Protein AF-A0A0M4PYF3-F1 (afdb_monomer)

Mean predicted aligned error: 14.51 Å

Foldseek 3Di:
DDVLVVLLVVVCVVCVVLLCQLLVLLLQLLLLLLLLVLVLLLLLVVLLPAQQLAFPQFFKWFDFPPPWQQPCVVVLLVLLCVFPFFPDKFWWFKDFWFKAQDVLTDTAMEIAAQQDDRRGDFDAFPDFHADPDALEKEWEPLLCVLSVDAAQGWMATPNGIHGHGTYTNHADFPGTYIYDHRPHPSRSNTITDIMTTGGDGDLVSSCPRPRTPDMDTSVVSSVVSSVVSVVVVLVVSLVSLLVSLVSLVLSLLSLLVSLLVVLLVCLLVLLVVVVVPDALVNQLSSQLSSLLVSLLVSLVSSSVVSLVVLVVVQVVCVVVSTDRGDRDNPVVVSVVSSVSSSVSSSVSNNVSSSVSSPDHSVCSVPCPPPPPPPDDPPVVLVVQLVVLQVQLVVLQVVLVVDPDVVSSSVSNSSSSSSNVVSCLSCQLVVLLVVLVVCCVVQVVDPVSVVVSVCCNVVSNVCSSVVVSVVVVVD

Structure (mmCIF, N/CA/C/O backbone):
data_AF-A0A0M4PYF3-F1
#
_entry.id   AF-A0A0M4PYF3-F1
#
loop_
_atom_site.group_PDB
_atom_site.id
_atom_site.type_symbol
_atom_site.label_atom_id
_atom_site.label_alt_id
_atom_site.label_comp_id
_atom_site.label_asym_id
_atom_site.label_entity_id
_atom_site.label_seq_id
_atom_site.pdbx_PDB_ins_code
_atom_site.Cartn_x
_atom_site.Cartn_y
_atom_site.Cartn_z
_atom_site.occupancy
_atom_site.B_iso_or_equiv
_atom_site.auth_seq_id
_atom_site.auth_comp_id
_atom_site.auth_asym_id
_atom_site.auth_atom_id
_atom_site.pdbx_PDB_model_num
ATOM 1 N N . MET A 1 1 ? -33.107 -18.160 12.594 1.00 52.53 1 MET A N 1
ATOM 2 C CA . MET A 1 1 ? -32.641 -16.901 13.236 1.00 52.53 1 MET A CA 1
ATOM 3 C C . MET A 1 1 ? -32.571 -17.070 14.760 1.00 52.53 1 MET A C 1
ATOM 5 O O . MET A 1 1 ? -33.609 -17.227 15.402 1.00 52.53 1 MET A O 1
ATOM 9 N N . ASN A 1 2 ? -31.357 -17.096 15.323 1.00 69.56 2 ASN A N 1
ATOM 10 C CA . ASN A 1 2 ? -31.040 -17.398 16.735 1.00 69.56 2 ASN A CA 1
ATOM 11 C C . ASN A 1 2 ? -31.627 -16.314 17.689 1.00 69.56 2 ASN A C 1
ATOM 13 O O . ASN A 1 2 ? -31.585 -15.136 17.313 1.00 69.56 2 ASN A O 1
ATOM 17 N N . PRO A 1 3 ? -32.153 -16.608 18.900 1.00 60.50 3 PRO A N 1
ATOM 18 C CA . PRO A 1 3 ? -32.771 -15.594 19.773 1.00 60.50 3 PRO A CA 1
ATOM 19 C C . PRO A 1 3 ? -31.844 -14.413 20.100 1.00 60.50 3 PRO A C 1
ATOM 21 O O . PRO A 1 3 ? -32.306 -13.279 20.210 1.00 60.50 3 PRO A O 1
ATOM 24 N N . ALA A 1 4 ? -30.529 -14.656 20.150 1.00 53.06 4 ALA A N 1
ATOM 25 C CA . ALA A 1 4 ? -29.508 -13.623 20.322 1.00 53.06 4 ALA A CA 1
ATOM 26 C C . ALA A 1 4 ? -29.493 -12.591 19.176 1.00 53.06 4 ALA A C 1
ATOM 28 O O . ALA A 1 4 ? -29.437 -11.391 19.430 1.00 53.06 4 ALA A O 1
ATOM 29 N N . THR A 1 5 ? -29.621 -13.038 17.920 1.00 59.75 5 THR A N 1
ATOM 30 C CA . THR A 1 5 ? -29.676 -12.143 16.744 1.00 59.75 5 THR A CA 1
ATOM 31 C C . THR A 1 5 ? -30.954 -11.303 16.716 1.00 59.75 5 THR A C 1
ATOM 33 O O . THR A 1 5 ? -30.917 -10.118 16.393 1.00 59.75 5 THR A O 1
ATOM 36 N N . ARG A 1 6 ? -32.084 -11.880 17.146 1.00 69.25 6 ARG A N 1
ATOM 37 C CA . ARG A 1 6 ? -33.375 -11.181 17.235 1.00 69.25 6 ARG A CA 1
ATOM 38 C C . ARG A 1 6 ? -33.359 -10.107 18.329 1.00 69.25 6 ARG A C 1
ATOM 40 O O . ARG A 1 6 ? -33.830 -8.996 18.105 1.00 69.25 6 ARG A O 1
ATOM 47 N N . ALA A 1 7 ? -32.760 -10.419 19.479 1.00 59.66 7 ALA A N 1
ATOM 48 C CA . ALA A 1 7 ? -32.573 -9.472 20.575 1.00 59.66 7 ALA A CA 1
ATOM 49 C C . ALA A 1 7 ? -31.616 -8.324 20.202 1.00 59.66 7 ALA A C 1
ATOM 51 O O . ALA A 1 7 ? -31.896 -7.174 20.536 1.00 59.66 7 ALA A O 1
ATOM 52 N N . ALA A 1 8 ? -30.539 -8.608 19.460 1.00 58.03 8 ALA A N 1
ATOM 53 C CA . ALA A 1 8 ? -29.605 -7.589 18.974 1.00 58.03 8 ALA A CA 1
ATOM 54 C C . ALA A 1 8 ? -30.274 -6.612 17.987 1.00 58.03 8 ALA A C 1
ATOM 56 O O . ALA A 1 8 ? -30.183 -5.397 18.163 1.00 58.03 8 ALA A O 1
ATOM 57 N N . LEU A 1 9 ? -31.031 -7.125 17.009 1.00 63.91 9 LEU A N 1
ATOM 58 C CA . LEU A 1 9 ? -31.776 -6.304 16.043 1.00 63.91 9 LEU A CA 1
ATOM 59 C C . LEU A 1 9 ? -32.883 -5.467 16.707 1.00 63.91 9 LEU A C 1
ATOM 61 O O . LEU A 1 9 ? -33.069 -4.294 16.374 1.00 63.91 9 LEU A O 1
ATOM 65 N N . ALA A 1 10 ? -33.596 -6.035 17.683 1.00 60.78 10 ALA A N 1
ATOM 66 C CA . ALA A 1 10 ? -34.610 -5.307 18.446 1.00 60.78 10 ALA A CA 1
ATOM 67 C C . ALA A 1 10 ? -33.995 -4.214 19.343 1.00 60.78 10 ALA A C 1
ATOM 69 O O . ALA A 1 10 ? -34.554 -3.123 19.469 1.00 60.78 10 ALA A O 1
ATOM 70 N N . GLY A 1 11 ? -32.824 -4.476 19.934 1.00 56.41 11 GLY A N 1
ATOM 71 C CA . GLY A 1 11 ? -32.060 -3.496 20.711 1.00 56.41 11 GLY A CA 1
ATOM 72 C C . GLY A 1 11 ? -31.518 -2.345 19.859 1.00 56.41 11 GLY A C 1
ATOM 73 O O . GLY A 1 11 ? -31.525 -1.194 20.310 1.00 56.41 11 GLY A O 1
ATOM 74 N N . ALA A 1 12 ? -31.131 -2.641 18.614 1.00 58.78 12 ALA A N 1
ATOM 75 C CA . ALA A 1 12 ? -30.638 -1.653 17.666 1.00 58.78 12 ALA A CA 1
ATOM 76 C C . ALA A 1 12 ? -31.704 -0.619 17.284 1.00 58.78 12 ALA A C 1
ATOM 78 O O . ALA A 1 12 ? -31.463 0.586 17.359 1.00 58.78 12 ALA A O 1
ATOM 79 N N . ARG A 1 13 ? -32.923 -1.083 16.986 1.00 66.31 13 ARG A N 1
ATOM 80 C CA . ARG A 1 13 ? -34.056 -0.213 16.629 1.00 66.31 13 ARG A CA 1
ATOM 81 C C . ARG A 1 13 ? -34.508 0.705 17.768 1.00 66.31 13 ARG A C 1
ATOM 83 O O . ARG A 1 13 ? -35.009 1.791 17.512 1.00 66.31 13 ARG A O 1
ATOM 90 N N . ARG A 1 14 ? -34.314 0.302 19.029 1.00 58.59 14 ARG A N 1
ATOM 91 C CA . ARG A 1 14 ? -34.760 1.074 20.204 1.00 58.59 14 ARG A CA 1
ATOM 92 C C . ARG A 1 14 ? -33.803 2.195 20.631 1.00 58.59 14 ARG A C 1
ATOM 94 O O . ARG A 1 14 ? -34.179 3.004 21.471 1.00 58.59 14 ARG A O 1
ATOM 101 N N . SER A 1 15 ? -32.567 2.256 20.118 1.00 56.91 15 SER A N 1
ATOM 102 C CA . SER A 1 15 ? -31.591 3.283 20.544 1.00 56.91 15 SER A CA 1
ATOM 103 C C . SER A 1 15 ? -30.574 3.685 19.453 1.00 56.91 15 SER A C 1
ATOM 105 O O . SER A 1 15 ? -29.375 3.447 19.614 1.00 56.91 15 SER A O 1
ATOM 107 N N . PRO A 1 16 ? -31.010 4.350 18.364 1.00 62.03 16 PRO A N 1
ATOM 108 C CA . PRO A 1 16 ? -30.164 4.651 17.202 1.00 62.03 16 PRO A CA 1
ATOM 109 C C . PRO A 1 16 ? -28.994 5.593 17.526 1.00 62.03 16 PRO A C 1
ATOM 111 O O . PRO A 1 16 ? -27.859 5.312 17.156 1.00 62.03 16 PRO A O 1
ATOM 114 N N . ARG A 1 17 ? -29.219 6.653 18.321 1.00 65.19 17 ARG A N 1
ATOM 115 C CA . ARG A 1 17 ? -28.168 7.614 18.737 1.00 65.19 17 ARG A CA 1
ATOM 116 C C . ARG A 1 17 ? -26.984 6.961 19.459 1.00 65.19 17 ARG A C 1
ATOM 118 O O . ARG A 1 17 ? -25.864 7.455 19.407 1.00 65.19 17 ARG A O 1
ATOM 125 N N . ARG A 1 18 ? -27.232 5.847 20.145 1.00 65.06 18 ARG A N 1
ATOM 126 C CA . ARG A 1 18 ? -26.222 5.111 20.908 1.00 65.06 18 ARG A CA 1
ATOM 127 C C . ARG A 1 18 ? -25.362 4.246 19.994 1.00 65.06 18 ARG A C 1
ATOM 129 O O . ARG A 1 18 ? -24.140 4.294 20.099 1.00 65.06 18 ARG A O 1
ATOM 136 N N . LEU A 1 19 ? -25.988 3.477 19.105 1.00 64.88 19 LEU A N 1
ATOM 137 C CA . LEU A 1 19 ? -25.252 2.716 18.096 1.00 64.88 19 LEU A CA 1
ATOM 138 C C . LEU A 1 19 ? -24.443 3.640 17.190 1.00 64.88 19 LEU A C 1
ATOM 140 O O . LEU A 1 19 ? -23.311 3.308 16.873 1.00 64.88 19 LEU A O 1
ATOM 144 N N . LEU A 1 20 ? -24.971 4.829 16.890 1.00 69.94 20 LEU A N 1
ATOM 145 C CA . LEU A 1 20 ? -24.248 5.867 16.161 1.00 69.94 20 LEU A CA 1
ATOM 146 C C . LEU A 1 20 ? -22.976 6.309 16.896 1.00 69.94 20 LEU A C 1
ATOM 148 O O . LEU A 1 20 ? -21.910 6.248 16.308 1.00 69.94 20 LEU A O 1
ATOM 152 N N . LEU A 1 21 ? -23.035 6.673 18.183 1.00 69.88 21 LEU A N 1
ATOM 153 C CA . LEU A 1 21 ? -21.847 7.140 18.922 1.00 69.88 21 LEU A CA 1
ATOM 154 C C . LEU A 1 21 ? -20.779 6.051 19.129 1.00 69.88 21 LEU A C 1
ATOM 156 O O . LEU A 1 21 ? -19.589 6.317 18.986 1.00 69.88 21 LEU A O 1
ATOM 160 N N . THR A 1 22 ? -21.193 4.826 19.470 1.00 73.00 22 THR A N 1
ATOM 161 C CA . THR A 1 22 ? -20.250 3.705 19.666 1.00 73.00 22 THR A CA 1
ATOM 162 C C . THR A 1 22 ? -19.695 3.192 18.343 1.00 73.00 22 THR A C 1
ATOM 164 O O . THR A 1 22 ? -18.510 2.881 18.250 1.00 73.00 22 THR A O 1
ATOM 167 N N . GLY A 1 23 ? -20.554 3.123 17.327 1.00 80.75 23 GLY A N 1
ATOM 168 C CA . GLY A 1 23 ? -20.186 2.742 15.974 1.00 80.75 23 GLY A CA 1
ATOM 169 C C . GLY A 1 23 ? -19.276 3.772 15.321 1.00 80.75 23 GLY A C 1
ATOM 170 O O . GLY A 1 23 ? -18.361 3.365 14.631 1.00 80.75 23 GLY A O 1
ATOM 171 N N . LEU A 1 24 ? -19.444 5.072 15.594 1.00 85.38 24 LEU A N 1
ATOM 172 C CA . LEU A 1 24 ? -18.624 6.134 15.004 1.00 85.38 24 LEU A CA 1
ATOM 173 C C . LEU A 1 24 ? -17.142 5.992 15.364 1.00 85.38 24 LEU A C 1
ATOM 175 O O . LEU A 1 24 ? -16.299 6.090 14.484 1.00 85.38 24 LEU A O 1
ATOM 179 N N . ALA A 1 25 ? -16.813 5.717 16.629 1.00 84.88 25 ALA A N 1
ATOM 180 C CA . ALA A 1 25 ? -15.417 5.547 17.039 1.00 84.88 25 ALA A CA 1
ATOM 181 C C . ALA A 1 25 ? -14.757 4.339 16.352 1.00 84.88 25 ALA A C 1
ATOM 183 O O . ALA A 1 25 ? -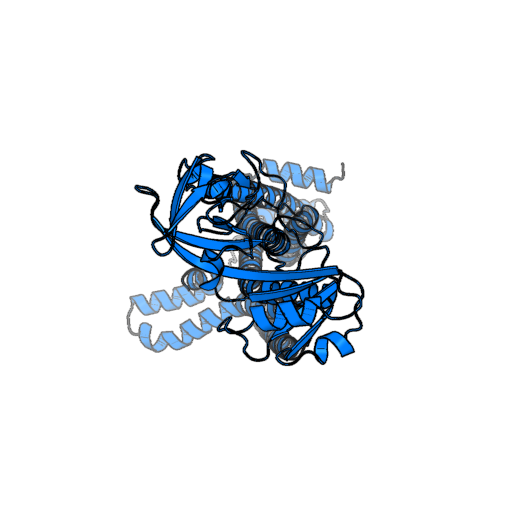13.632 4.435 15.867 1.00 84.88 25 ALA A O 1
ATOM 184 N N . VAL A 1 26 ? -15.475 3.212 16.278 1.00 89.25 26 VAL A N 1
ATOM 185 C CA . VAL A 1 26 ? -15.005 2.001 15.585 1.00 89.25 26 VAL A CA 1
ATOM 186 C C . VAL A 1 26 ? -14.925 2.230 14.077 1.00 89.25 26 VAL A C 1
ATOM 188 O O . VAL A 1 26 ? -13.975 1.785 13.441 1.00 89.25 26 VAL A O 1
ATOM 191 N N . LEU A 1 27 ? -15.890 2.952 13.512 1.00 92.50 27 LEU A N 1
ATOM 192 C CA . LEU A 1 27 ? -15.943 3.309 12.101 1.00 92.50 27 LEU A CA 1
ATOM 193 C C . LEU A 1 27 ? -14.733 4.157 11.737 1.00 92.50 27 LEU A C 1
ATOM 195 O O . LEU A 1 27 ? -14.017 3.773 10.828 1.00 92.50 27 LEU A O 1
ATOM 199 N N . VAL A 1 28 ? -14.444 5.233 12.475 1.00 89.94 28 VAL A N 1
ATOM 200 C CA . VAL A 1 28 ? -13.279 6.100 12.221 1.00 89.94 28 VAL A CA 1
ATOM 201 C C . VAL A 1 28 ? -11.972 5.313 12.316 1.00 89.94 28 VAL A C 1
ATOM 203 O O . VAL A 1 28 ? -11.139 5.408 11.419 1.00 89.94 28 VAL A O 1
ATOM 206 N N . ALA A 1 29 ? -11.807 4.479 13.348 1.00 87.31 29 ALA A N 1
ATOM 207 C CA . ALA A 1 29 ? -10.622 3.630 13.460 1.00 87.31 29 ALA A CA 1
ATOM 208 C C . ALA A 1 29 ? -10.502 2.637 12.291 1.00 87.31 29 ALA A C 1
ATOM 210 O O . ALA A 1 29 ? -9.402 2.393 11.801 1.00 87.31 29 ALA A O 1
ATOM 211 N N . THR A 1 30 ? -11.627 2.099 11.807 1.00 90.50 30 THR A N 1
ATOM 212 C CA . THR A 1 30 ? -11.629 1.185 10.658 1.00 90.50 30 THR A CA 1
ATOM 213 C C . THR A 1 30 ? -11.378 1.914 9.342 1.00 90.50 30 THR A C 1
ATOM 215 O O . THR A 1 30 ? -10.655 1.376 8.514 1.00 90.50 30 THR A O 1
ATOM 218 N N . VAL A 1 31 ? -11.911 3.130 9.153 1.00 93.19 31 VAL A N 1
ATOM 219 C CA . VAL A 1 31 ? -11.597 3.988 7.996 1.00 93.19 31 VAL A CA 1
ATOM 220 C C . VAL A 1 31 ? -10.095 4.192 7.922 1.00 93.19 31 VAL A C 1
ATOM 222 O O . VAL A 1 31 ? -9.503 3.954 6.880 1.00 93.19 31 VAL A O 1
ATOM 225 N N . PHE A 1 32 ? -9.472 4.567 9.039 1.00 89.94 32 PHE A N 1
ATOM 226 C CA . PHE A 1 32 ? -8.038 4.820 9.083 1.00 89.94 32 PHE A CA 1
ATOM 227 C C . PHE A 1 32 ? -7.215 3.551 8.800 1.00 89.94 32 PHE A C 1
ATOM 229 O O . PHE A 1 32 ? -6.312 3.574 7.970 1.00 89.94 32 PHE A O 1
ATOM 236 N N . ALA A 1 33 ? -7.573 2.417 9.417 1.00 86.38 33 ALA A N 1
ATOM 237 C CA . ALA A 1 33 ? -6.922 1.129 9.163 1.00 86.38 33 ALA A CA 1
ATOM 238 C C . ALA A 1 33 ? -7.061 0.667 7.701 1.00 86.38 33 ALA A C 1
ATOM 240 O O . ALA A 1 33 ? -6.091 0.223 7.091 1.00 86.38 33 ALA A O 1
ATOM 241 N N . ALA A 1 34 ? -8.263 0.777 7.132 1.00 90.38 34 ALA A N 1
ATOM 242 C CA . ALA A 1 34 ? -8.541 0.394 5.753 1.00 90.38 34 ALA A CA 1
ATOM 243 C C . ALA A 1 34 ? -7.860 1.338 4.753 1.00 90.38 34 ALA A C 1
ATOM 245 O O . ALA A 1 34 ? -7.291 0.863 3.775 1.00 90.38 34 ALA A O 1
ATOM 246 N N . ALA A 1 35 ? -7.859 2.647 5.017 1.00 89.50 35 ALA A N 1
ATOM 247 C CA . ALA A 1 35 ? -7.166 3.638 4.199 1.00 89.50 35 ALA A CA 1
ATOM 248 C C . ALA A 1 35 ? -5.656 3.382 4.182 1.00 89.50 35 ALA A C 1
ATOM 250 O O . ALA A 1 35 ? -5.062 3.383 3.111 1.00 89.50 35 ALA A O 1
ATOM 251 N N . ALA A 1 36 ? -5.056 3.069 5.335 1.00 85.12 36 ALA A N 1
ATOM 252 C CA . ALA A 1 36 ? -3.650 2.685 5.415 1.00 85.12 36 ALA A CA 1
ATOM 253 C C . ALA A 1 36 ? -3.341 1.453 4.555 1.00 85.12 36 ALA A C 1
ATOM 255 O O . ALA A 1 36 ? -2.399 1.470 3.773 1.00 85.12 36 ALA A O 1
ATOM 256 N N . VAL A 1 37 ? -4.172 0.411 4.641 1.00 85.50 37 VAL A N 1
ATOM 257 C CA . VAL A 1 37 ? -4.021 -0.816 3.844 1.00 85.50 37 VAL A CA 1
ATOM 258 C C . VAL A 1 37 ? -4.168 -0.561 2.340 1.00 85.50 37 VAL A C 1
ATOM 260 O O . VAL A 1 37 ? -3.414 -1.139 1.556 1.00 85.50 37 VAL A O 1
ATOM 263 N N . ILE A 1 38 ? -5.133 0.269 1.936 1.00 87.94 38 ILE A N 1
ATOM 264 C CA . ILE A 1 38 ? -5.345 0.655 0.534 1.00 87.94 38 ILE A CA 1
ATOM 265 C C . ILE A 1 38 ? -4.151 1.465 0.033 1.00 87.94 38 ILE A C 1
ATOM 267 O O . ILE A 1 38 ? -3.626 1.162 -1.033 1.00 87.94 38 ILE A O 1
ATOM 271 N N . LEU A 1 39 ? -3.680 2.434 0.820 1.00 84.44 39 LEU A N 1
ATOM 272 C CA . LEU A 1 39 ? -2.505 3.236 0.498 1.00 84.44 39 LEU A CA 1
ATOM 273 C C . LEU A 1 39 ? -1.269 2.346 0.331 1.00 84.44 39 LEU A C 1
ATOM 275 O O . LEU A 1 39 ? -0.601 2.433 -0.688 1.00 84.44 39 LEU A O 1
ATOM 279 N N . THR A 1 40 ? -1.016 1.417 1.260 1.00 78.44 40 THR A N 1
ATOM 280 C CA . THR A 1 40 ? 0.063 0.424 1.133 1.00 78.44 40 THR A CA 1
ATOM 281 C C . THR A 1 40 ? -0.042 -0.391 -0.149 1.00 78.44 40 THR A C 1
ATOM 283 O O . THR A 1 40 ? 0.961 -0.620 -0.817 1.00 78.44 40 THR A O 1
ATOM 286 N N . ALA A 1 41 ? -1.236 -0.899 -0.458 1.00 79.81 41 ALA A N 1
ATOM 287 C CA . ALA A 1 41 ? -1.437 -1.749 -1.623 1.00 79.81 41 ALA A CA 1
ATOM 288 C C . ALA A 1 41 ? -1.285 -0.966 -2.930 1.00 79.81 41 ALA A C 1
ATOM 290 O O . ALA A 1 41 ? -0.742 -1.505 -3.886 1.00 79.81 41 ALA A O 1
ATOM 291 N N . THR A 1 42 ? -1.726 0.291 -2.938 1.00 78.88 42 THR A N 1
ATOM 292 C CA . THR A 1 42 ? -1.605 1.197 -4.083 1.00 78.88 42 THR A CA 1
ATOM 293 C C . THR A 1 42 ? -0.142 1.573 -4.298 1.00 78.88 42 THR A C 1
ATOM 295 O O . THR A 1 42 ? 0.378 1.310 -5.371 1.00 78.88 42 THR A O 1
ATOM 298 N N . LEU A 1 43 ? 0.561 2.034 -3.254 1.00 75.12 43 LEU A N 1
ATOM 299 C CA . LEU A 1 43 ? 1.989 2.370 -3.323 1.00 75.12 43 LEU A CA 1
ATOM 300 C C . LEU A 1 43 ? 2.840 1.176 -3.771 1.00 75.12 43 LEU A C 1
ATOM 302 O O . LEU A 1 43 ? 3.681 1.314 -4.643 1.00 75.12 43 LEU A O 1
ATOM 306 N N . ARG A 1 44 ? 2.618 -0.025 -3.221 1.00 69.38 44 ARG A N 1
ATOM 307 C CA . ARG A 1 44 ? 3.382 -1.214 -3.644 1.00 69.38 44 ARG A CA 1
ATOM 308 C C . ARG A 1 44 ? 3.052 -1.666 -5.067 1.00 69.38 44 ARG A C 1
ATOM 310 O O . ARG A 1 44 ? 3.940 -2.168 -5.747 1.00 69.38 44 ARG A O 1
ATOM 317 N N . GLY A 1 45 ? 1.795 -1.534 -5.491 1.00 62.19 45 GLY A N 1
ATOM 318 C CA . GLY A 1 45 ? 1.391 -1.833 -6.866 1.00 62.19 45 GLY A CA 1
ATOM 319 C C . GLY A 1 45 ? 2.067 -0.904 -7.870 1.00 62.19 45 GLY A C 1
ATOM 320 O O . GLY A 1 45 ? 2.505 -1.363 -8.915 1.00 62.19 45 GLY A O 1
ATOM 321 N N . ASP A 1 46 ? 2.225 0.366 -7.505 1.00 62.88 46 ASP A N 1
ATOM 322 C CA . ASP A 1 46 ? 2.898 1.366 -8.334 1.00 62.88 46 ASP A CA 1
ATOM 323 C C . ASP A 1 46 ? 4.418 1.139 -8.384 1.00 62.88 46 ASP A C 1
ATOM 325 O O . ASP A 1 46 ? 5.008 1.035 -9.455 1.00 62.88 46 ASP A O 1
ATOM 329 N N . LEU A 1 47 ? 5.047 0.900 -7.225 1.00 59.31 47 LEU A N 1
ATOM 330 C CA . LEU A 1 47 ? 6.490 0.634 -7.131 1.00 59.31 47 LEU A CA 1
ATOM 331 C C . LEU A 1 47 ? 6.941 -0.624 -7.895 1.00 59.31 47 LEU A C 1
ATOM 333 O O . LEU A 1 47 ? 8.110 -0.742 -8.243 1.00 59.31 47 LEU A O 1
ATOM 337 N N . THR A 1 48 ? 6.041 -1.584 -8.118 1.00 54.56 48 THR A N 1
ATOM 338 C CA . THR A 1 48 ? 6.346 -2.834 -8.838 1.00 54.56 48 THR A CA 1
ATOM 339 C C . THR A 1 48 ? 6.069 -2.749 -10.340 1.00 54.56 48 THR A C 1
ATOM 341 O O . THR A 1 48 ? 6.596 -3.576 -11.079 1.00 54.56 48 THR A O 1
ATOM 344 N N . GLY A 1 49 ? 5.261 -1.780 -10.788 1.00 48.41 49 GLY A N 1
ATOM 345 C CA . GLY A 1 49 ? 4.826 -1.650 -12.181 1.00 48.41 49 GLY A CA 1
ATOM 346 C C . GLY A 1 49 ? 5.806 -0.904 -13.088 1.00 48.41 49 GLY A C 1
ATOM 347 O O . GLY A 1 49 ? 5.944 -1.293 -14.240 1.00 48.41 49 GLY A O 1
ATOM 348 N N . ASP A 1 50 ? 6.512 0.106 -12.564 1.00 50.22 50 ASP A N 1
ATOM 349 C CA . ASP A 1 50 ? 7.271 1.067 -13.393 1.00 50.22 50 ASP A CA 1
ATOM 350 C C . ASP A 1 50 ? 8.763 1.215 -13.029 1.00 50.22 50 ASP A C 1
ATOM 352 O O . ASP A 1 50 ? 9.497 1.949 -13.687 1.00 50.22 50 ASP A O 1
ATOM 356 N N . LEU A 1 51 ? 9.251 0.530 -11.987 1.00 48.16 51 LEU A N 1
ATOM 357 C CA . LEU A 1 51 ? 10.578 0.796 -11.404 1.00 48.16 51 LEU A CA 1
ATOM 358 C C . LEU A 1 51 ? 11.573 -0.366 -11.490 1.00 48.16 51 LEU A C 1
ATOM 360 O O . LEU A 1 51 ? 12.487 -0.425 -10.673 1.00 48.16 51 LEU A O 1
ATOM 364 N N . SER A 1 52 ? 11.446 -1.291 -12.444 1.00 54.78 52 SER A N 1
ATOM 365 C CA . SER A 1 52 ? 12.582 -2.166 -12.776 1.00 54.78 52 SER A CA 1
ATOM 366 C C . SER A 1 52 ? 13.322 -1.590 -13.981 1.00 54.78 52 SER A C 1
ATOM 368 O O . SER A 1 52 ? 12.875 -1.789 -15.106 1.00 54.78 52 SER A O 1
ATOM 370 N N . PRO A 1 53 ? 14.487 -0.935 -13.795 1.00 60.50 53 PRO A N 1
ATOM 371 C CA . PRO A 1 53 ? 15.333 -0.488 -14.904 1.00 60.50 53 PRO A CA 1
ATOM 372 C C . PRO A 1 53 ? 15.941 -1.658 -15.685 1.00 60.50 53 PRO A C 1
ATOM 374 O O . PRO A 1 53 ? 16.693 -1.436 -16.629 1.00 60.50 53 PRO A O 1
ATOM 377 N N . VAL A 1 54 ? 15.709 -2.897 -15.238 1.00 74.31 54 VAL A N 1
ATOM 378 C CA . VAL A 1 54 ? 16.205 -4.120 -15.860 1.00 74.31 54 VAL A CA 1
ATOM 379 C C . VAL A 1 54 ? 15.145 -4.631 -16.841 1.00 74.31 54 VAL A C 1
ATOM 381 O O . VAL A 1 54 ? 14.096 -5.103 -16.393 1.00 74.31 54 VAL A O 1
ATOM 384 N N . PRO A 1 55 ? 15.404 -4.580 -18.161 1.00 79.06 55 PRO A N 1
ATOM 385 C CA . PRO A 1 55 ? 14.478 -5.088 -19.166 1.00 79.06 55 PRO A CA 1
ATOM 386 C C . PRO A 1 55 ? 14.143 -6.566 -18.947 1.00 79.06 55 PRO A C 1
ATOM 388 O O . PRO A 1 55 ? 14.983 -7.344 -18.489 1.00 79.06 55 PRO A O 1
ATOM 391 N N . ALA A 1 56 ? 12.932 -6.983 -19.323 1.00 80.44 56 ALA A N 1
ATOM 392 C CA . ALA A 1 56 ? 12.494 -8.373 -19.165 1.00 80.44 56 ALA A CA 1
ATOM 393 C C . ALA A 1 56 ? 13.385 -9.372 -19.927 1.00 80.44 56 ALA A C 1
ATOM 395 O O . ALA A 1 56 ? 13.593 -10.484 -19.452 1.00 80.44 56 ALA A O 1
ATOM 396 N N . GLY A 1 57 ? 13.938 -8.972 -21.078 1.00 81.94 57 GLY A N 1
ATOM 397 C CA . GLY A 1 57 ? 14.875 -9.789 -21.853 1.00 81.94 57 GLY A CA 1
ATOM 398 C C . GLY A 1 57 ? 16.343 -9.665 -21.434 1.00 81.94 57 GLY A C 1
ATOM 399 O O . GLY A 1 57 ? 17.201 -10.216 -22.120 1.00 81.94 57 GLY A O 1
ATOM 400 N N . ALA A 1 58 ? 16.659 -8.947 -20.351 1.00 87.00 58 ALA A N 1
ATOM 401 C CA . ALA A 1 58 ? 18.010 -8.926 -19.800 1.00 87.00 58 ALA A CA 1
ATOM 402 C C . ALA A 1 58 ? 18.265 -10.187 -18.964 1.00 87.00 58 ALA A C 1
ATOM 404 O O . ALA A 1 58 ? 17.449 -10.550 -18.116 1.00 87.00 58 ALA A O 1
ATOM 405 N N . SER A 1 59 ? 19.430 -10.798 -19.166 1.00 89.94 59 SER A N 1
ATOM 406 C CA . SER A 1 59 ? 19.930 -11.929 -18.375 1.00 89.94 59 SER A CA 1
ATOM 407 C C . SER A 1 59 ? 20.877 -11.457 -17.271 1.00 89.94 59 SER A C 1
ATOM 409 O O . SER A 1 59 ? 20.894 -12.017 -16.174 1.00 89.94 59 SER A O 1
ATOM 411 N N . PHE A 1 60 ? 21.633 -10.386 -17.537 1.00 90.06 60 PHE A N 1
ATOM 412 C CA . PHE A 1 60 ? 22.597 -9.809 -16.603 1.00 90.06 60 PHE A CA 1
ATOM 413 C C . PHE A 1 60 ? 22.476 -8.286 -16.523 1.00 90.06 60 PHE A C 1
ATOM 415 O O . PHE A 1 60 ? 22.157 -7.604 -17.500 1.00 90.06 60 PHE A O 1
ATOM 422 N N . SER A 1 61 ? 22.783 -7.757 -15.342 1.00 89.06 61 SER A N 1
ATOM 423 C CA . SER A 1 61 ? 22.969 -6.337 -15.067 1.00 89.06 61 SER A CA 1
ATOM 424 C C . SER A 1 61 ? 24.439 -6.086 -14.742 1.00 89.06 61 SER A C 1
ATOM 426 O O . SER A 1 61 ? 25.035 -6.776 -13.914 1.00 89.06 61 SER A O 1
ATOM 428 N N . VAL A 1 62 ? 25.035 -5.091 -15.394 1.00 88.25 62 VAL A N 1
ATOM 429 C CA . VAL A 1 62 ? 26.452 -4.754 -15.253 1.00 88.25 62 VAL A CA 1
ATOM 430 C C . VAL A 1 62 ? 26.593 -3.351 -14.673 1.00 88.25 62 VAL A C 1
ATOM 432 O O . VAL A 1 62 ? 25.970 -2.392 -15.136 1.00 88.25 62 VAL A O 1
ATOM 435 N N . ARG A 1 63 ? 27.440 -3.231 -13.648 1.00 85.31 63 ARG A N 1
ATOM 436 C CA . ARG A 1 63 ? 27.828 -1.964 -13.024 1.00 85.31 63 ARG A CA 1
ATOM 437 C C . ARG A 1 63 ? 29.270 -1.636 -13.391 1.00 85.31 63 ARG A C 1
ATOM 439 O O . ARG A 1 63 ? 30.134 -2.509 -13.337 1.00 85.31 63 ARG A O 1
ATOM 446 N N . THR A 1 64 ? 29.548 -0.378 -13.709 1.00 81.38 64 THR A N 1
ATOM 447 C CA . THR A 1 64 ? 30.903 0.105 -13.999 1.00 81.38 64 THR A CA 1
ATOM 448 C C . THR A 1 64 ? 31.648 0.537 -12.728 1.00 81.38 64 THR A C 1
ATOM 450 O O . THR A 1 64 ? 31.041 0.811 -11.686 1.00 81.38 64 THR A O 1
ATOM 453 N N . ASP A 1 65 ? 32.983 0.558 -12.787 1.00 71.38 65 ASP A N 1
ATOM 454 C CA . ASP A 1 65 ? 33.856 0.956 -11.665 1.00 71.38 65 ASP A CA 1
ATOM 455 C C . ASP A 1 65 ? 33.729 2.449 -11.289 1.00 71.38 65 ASP A C 1
ATOM 457 O O . ASP A 1 65 ? 33.999 2.827 -10.151 1.00 71.38 65 ASP A O 1
ATOM 461 N N . GLY A 1 66 ? 33.272 3.293 -12.223 1.00 61.38 66 GLY A N 1
ATOM 462 C CA . GLY A 1 66 ? 33.076 4.743 -12.071 1.00 61.38 66 GLY A CA 1
ATOM 463 C C . GLY A 1 66 ? 31.624 5.146 -11.803 1.00 61.38 66 GLY A C 1
ATOM 464 O O . GLY A 1 66 ? 31.113 6.073 -12.424 1.00 61.38 66 GLY A O 1
ATOM 465 N N . ALA A 1 67 ? 30.926 4.410 -10.936 1.00 52.81 67 ALA A N 1
ATOM 466 C CA . ALA A 1 67 ? 29.493 4.589 -10.704 1.00 52.81 67 ALA A CA 1
ATOM 467 C C . ALA A 1 67 ? 29.117 6.055 -10.377 1.00 52.81 67 ALA A C 1
ATOM 469 O O . ALA A 1 67 ? 29.460 6.562 -9.309 1.00 52.81 67 ALA A O 1
ATOM 470 N N . GLY A 1 68 ? 28.368 6.704 -11.280 1.00 52.47 68 GLY A N 1
ATOM 471 C CA . GLY A 1 68 ? 27.657 7.963 -11.017 1.00 52.47 68 GLY A CA 1
ATOM 472 C C . GLY A 1 68 ? 27.902 9.121 -11.990 1.00 52.47 68 GLY A C 1
ATOM 473 O O . GLY A 1 68 ? 27.074 10.029 -12.026 1.00 52.47 68 GLY A O 1
ATOM 474 N N . ASP A 1 69 ? 28.970 9.109 -12.795 1.00 51.88 69 ASP A N 1
ATOM 475 C CA . ASP A 1 69 ? 29.260 10.207 -13.741 1.00 51.88 69 ASP A CA 1
ATOM 476 C C . ASP A 1 69 ? 28.937 9.879 -15.216 1.00 51.88 69 ASP A C 1
ATOM 478 O O . ASP A 1 69 ? 28.891 10.783 -16.048 1.00 51.88 69 ASP A O 1
ATOM 482 N N . GLY A 1 70 ? 28.645 8.608 -15.539 1.00 55.94 70 GLY A N 1
ATOM 483 C CA . GLY A 1 70 ? 28.310 8.138 -16.894 1.00 55.94 70 GLY A CA 1
ATOM 484 C C . GLY A 1 70 ? 29.472 8.215 -17.896 1.00 55.94 70 GLY A C 1
ATOM 485 O O . GLY A 1 70 ? 29.306 7.910 -19.083 1.00 55.94 70 GLY A O 1
ATOM 486 N N . THR A 1 71 ? 30.662 8.623 -17.447 1.00 55.06 71 THR A N 1
ATOM 487 C CA . THR A 1 71 ? 31.819 8.875 -18.305 1.00 55.06 71 THR A CA 1
ATOM 488 C C . THR A 1 71 ? 32.526 7.558 -18.609 1.00 55.06 71 THR A C 1
ATOM 490 O O . THR A 1 71 ? 33.194 6.975 -17.762 1.00 55.06 71 THR A O 1
ATOM 493 N N . GLY A 1 72 ? 32.402 7.077 -19.848 1.00 61.91 72 GLY A N 1
ATOM 494 C CA . GLY A 1 72 ? 33.077 5.855 -20.308 1.00 61.91 72 GLY A CA 1
ATOM 495 C C . GLY A 1 72 ? 32.181 4.621 -20.443 1.00 61.91 72 GLY A C 1
ATOM 496 O O . GLY A 1 72 ? 32.650 3.610 -20.970 1.00 61.91 72 GLY A O 1
ATOM 497 N N . ASP A 1 73 ? 30.893 4.717 -20.093 1.00 72.00 73 ASP A N 1
ATOM 498 C CA . ASP A 1 73 ? 29.925 3.624 -20.270 1.00 72.00 73 ASP A CA 1
ATOM 499 C C . ASP A 1 73 ? 29.853 3.162 -21.734 1.00 72.00 73 ASP A C 1
ATOM 501 O O . ASP A 1 73 ? 29.826 1.966 -22.001 1.00 72.00 73 ASP A O 1
ATOM 505 N N . GLY A 1 74 ? 29.935 4.083 -22.704 1.00 75.38 74 GLY A N 1
ATOM 506 C CA . GLY A 1 74 ? 29.940 3.732 -24.131 1.00 75.38 74 GLY A CA 1
ATOM 507 C C . GLY A 1 74 ? 31.109 2.822 -24.537 1.00 75.38 74 GLY A C 1
ATOM 508 O O . GLY A 1 74 ? 30.922 1.864 -25.281 1.00 75.38 74 GLY A O 1
ATOM 509 N N . ALA A 1 75 ? 32.308 3.052 -23.991 1.00 80.25 75 ALA A N 1
ATOM 510 C CA . ALA A 1 75 ? 33.464 2.196 -24.262 1.00 80.25 75 ALA A CA 1
ATOM 511 C C . ALA A 1 75 ? 33.356 0.831 -23.564 1.00 80.25 75 ALA A C 1
ATOM 513 O O . ALA A 1 75 ? 33.925 -0.152 -24.040 1.00 80.25 75 ALA A O 1
ATOM 514 N N . VAL A 1 76 ? 32.672 0.751 -22.418 1.00 85.38 76 VAL A N 1
ATOM 515 C CA . VAL A 1 76 ? 32.370 -0.523 -21.745 1.00 85.38 76 VAL A CA 1
ATOM 516 C C . VAL A 1 76 ? 31.332 -1.313 -22.544 1.00 85.38 76 VAL A C 1
ATOM 518 O O . VAL A 1 76 ? 31.551 -2.492 -22.799 1.00 85.38 76 VAL A O 1
ATOM 521 N N . VAL A 1 77 ? 30.266 -0.665 -23.017 1.00 86.44 77 VAL A N 1
ATOM 522 C CA . VAL A 1 77 ? 29.198 -1.278 -23.829 1.00 86.44 77 VAL A CA 1
ATOM 523 C C . VAL A 1 77 ? 29.743 -1.916 -25.097 1.00 86.44 77 VAL A C 1
ATOM 525 O O . VAL A 1 77 ? 29.444 -3.076 -25.361 1.00 86.44 77 VAL A O 1
ATOM 528 N N . GLU A 1 78 ? 30.587 -1.204 -25.846 1.00 87.00 78 GLU A N 1
ATOM 529 C CA . GLU A 1 78 ? 31.199 -1.751 -27.064 1.00 87.00 78 GLU A CA 1
ATOM 530 C C . GLU A 1 78 ? 32.047 -2.996 -26.784 1.00 87.00 78 GLU A C 1
ATOM 532 O O . GLU A 1 78 ? 32.050 -3.953 -27.557 1.00 87.00 78 GLU A O 1
ATOM 537 N N . ARG A 1 79 ? 32.725 -3.040 -25.634 1.00 89.94 79 ARG A N 1
ATOM 538 C CA . ARG A 1 79 ? 33.498 -4.221 -25.232 1.00 89.94 79 ARG A CA 1
ATOM 539 C C . ARG A 1 79 ? 32.613 -5.362 -24.748 1.00 89.94 79 ARG A C 1
ATOM 541 O O . ARG A 1 79 ? 32.936 -6.509 -25.033 1.00 89.94 79 ARG A O 1
ATOM 548 N N . LEU A 1 80 ? 31.499 -5.067 -24.076 1.00 90.25 80 LEU A N 1
ATOM 549 C CA . LEU A 1 80 ? 30.508 -6.069 -23.678 1.00 90.25 80 LEU A CA 1
ATOM 550 C C . LEU A 1 80 ? 29.832 -6.705 -24.898 1.00 90.25 80 LEU A C 1
ATOM 552 O O . LEU A 1 80 ? 29.675 -7.920 -24.926 1.00 90.25 80 LEU A O 1
ATOM 556 N N . ARG A 1 81 ? 29.513 -5.921 -25.938 1.00 91.25 81 ARG A N 1
ATOM 557 C CA . ARG A 1 81 ? 28.964 -6.429 -27.213 1.00 91.25 81 ARG A CA 1
ATOM 558 C C . ARG A 1 81 ? 29.900 -7.423 -27.911 1.00 91.25 81 ARG A C 1
ATOM 560 O O . ARG A 1 81 ? 29.433 -8.275 -28.656 1.00 91.25 81 ARG A O 1
ATOM 567 N N . ALA A 1 82 ? 31.209 -7.325 -27.675 1.00 92.88 82 ALA A N 1
ATOM 568 C CA . ALA A 1 82 ? 32.205 -8.233 -28.240 1.00 92.88 82 ALA A CA 1
ATOM 569 C C . ALA A 1 82 ? 32.383 -9.544 -27.442 1.00 92.88 82 ALA A C 1
ATOM 571 O O . ALA A 1 82 ? 33.125 -10.425 -27.886 1.00 92.88 82 ALA A O 1
ATOM 572 N N . VAL A 1 83 ? 31.750 -9.687 -26.271 1.00 93.38 83 VAL A N 1
ATOM 573 C CA . VAL A 1 83 ? 31.847 -10.901 -25.447 1.00 93.38 83 VAL A CA 1
ATOM 574 C C . VAL A 1 83 ? 31.017 -12.030 -26.079 1.00 93.38 83 VAL A C 1
ATOM 576 O O . VAL A 1 83 ? 29.849 -11.819 -26.407 1.00 93.38 83 VAL A O 1
ATOM 579 N N . PRO A 1 84 ? 31.569 -13.249 -26.239 1.00 92.88 84 PRO A N 1
ATOM 580 C CA . PRO A 1 84 ? 30.807 -14.387 -26.747 1.00 92.88 84 PRO A CA 1
ATOM 581 C C . PRO A 1 84 ? 29.569 -14.691 -25.890 1.00 92.88 84 PRO A C 1
ATOM 583 O O . PRO A 1 84 ? 29.661 -14.744 -24.665 1.00 92.88 84 PRO A O 1
ATOM 586 N N . GLY A 1 85 ? 28.429 -14.927 -26.542 1.00 88.94 85 GLY A N 1
ATOM 587 C CA . GLY A 1 85 ? 27.150 -15.214 -25.878 1.00 88.94 85 GLY A CA 1
ATOM 588 C C . GLY A 1 85 ? 26.302 -13.978 -25.553 1.00 88.94 85 GLY A C 1
ATOM 589 O O . GLY A 1 85 ? 25.196 -14.135 -25.046 1.00 88.94 85 GLY A O 1
ATOM 590 N N . VAL A 1 86 ? 26.786 -12.767 -25.855 1.00 92.19 86 VAL A N 1
ATOM 591 C CA . VAL A 1 86 ? 26.004 -11.527 -25.748 1.00 92.19 86 VAL A CA 1
ATOM 592 C C . VAL A 1 86 ? 25.205 -11.286 -27.029 1.00 92.19 86 VAL A C 1
ATOM 594 O O . VAL A 1 86 ? 25.784 -11.125 -28.101 1.00 92.19 86 VAL A O 1
ATOM 597 N N . ASP A 1 87 ? 23.881 -11.202 -26.900 1.00 90.81 87 ASP A N 1
ATOM 598 C CA . ASP A 1 87 ? 22.967 -10.933 -28.018 1.00 90.81 87 ASP A CA 1
ATOM 599 C C . ASP A 1 87 ? 22.663 -9.436 -28.165 1.00 90.81 87 ASP A C 1
ATOM 601 O O . ASP A 1 87 ? 22.538 -8.917 -29.275 1.00 90.81 87 ASP A O 1
ATOM 605 N N . ALA A 1 88 ? 22.536 -8.723 -27.042 1.00 89.00 88 ALA A N 1
ATOM 606 C CA . ALA A 1 88 ? 22.298 -7.284 -27.023 1.00 89.00 88 ALA A CA 1
ATOM 607 C C . ALA A 1 88 ? 22.837 -6.645 -25.738 1.00 89.00 88 ALA A C 1
ATOM 609 O O . ALA A 1 88 ? 22.870 -7.273 -24.678 1.00 89.00 88 ALA A O 1
ATOM 610 N N . VAL A 1 89 ? 23.214 -5.368 -25.833 1.00 88.31 89 VAL A N 1
ATOM 611 C CA . VAL A 1 89 ? 23.614 -4.535 -24.692 1.00 88.31 89 VAL A CA 1
ATOM 612 C C . VAL A 1 89 ? 22.949 -3.176 -24.831 1.00 88.31 89 VAL A C 1
ATOM 614 O O . VAL A 1 89 ? 23.096 -2.539 -25.879 1.00 88.31 89 VAL A O 1
ATOM 617 N N . SER A 1 90 ? 22.268 -2.733 -23.777 1.00 87.00 90 SER A N 1
ATOM 618 C CA . SER A 1 90 ? 21.670 -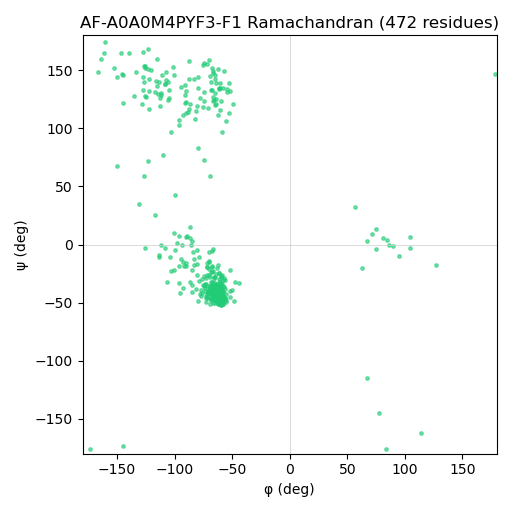1.400 -23.689 1.00 87.00 90 SER A CA 1
ATOM 619 C C . SER A 1 90 ? 22.149 -0.667 -22.440 1.00 87.00 90 SER A C 1
ATOM 621 O O . SER A 1 90 ? 22.495 -1.279 -21.424 1.00 87.00 90 SER A O 1
ATOM 623 N N . VAL A 1 91 ? 22.176 0.663 -22.519 1.00 84.12 91 VAL A N 1
ATOM 624 C CA . VAL A 1 91 ? 22.432 1.527 -21.362 1.00 84.12 91 VAL A CA 1
ATOM 625 C C . VAL A 1 91 ? 21.172 2.301 -21.047 1.00 84.12 91 VAL A C 1
ATOM 627 O O . VAL A 1 91 ? 20.703 3.105 -21.854 1.00 84.12 91 VAL A O 1
ATOM 630 N N . SER A 1 92 ? 20.657 2.098 -19.841 1.00 79.81 92 SER A N 1
ATOM 631 C CA . SER A 1 92 ? 19.599 2.942 -19.308 1.00 79.81 92 SER A CA 1
ATOM 632 C C . SER A 1 92 ? 20.230 4.214 -18.745 1.00 79.81 92 SER A C 1
ATOM 634 O O . SER A 1 92 ? 21.025 4.177 -17.796 1.00 79.81 92 SER A O 1
ATOM 636 N N . ARG A 1 93 ? 19.909 5.349 -19.365 1.00 82.94 93 ARG A N 1
ATOM 637 C CA . ARG A 1 93 ? 20.256 6.690 -18.898 1.00 82.94 93 ARG A CA 1
ATOM 638 C C . ARG A 1 93 ? 18.974 7.436 -18.585 1.00 82.94 93 ARG A C 1
ATOM 640 O O . ARG A 1 93 ? 17.992 7.338 -19.319 1.00 82.94 93 ARG A O 1
ATOM 647 N N . SER A 1 94 ? 18.999 8.209 -17.512 1.00 83.12 94 SER A N 1
ATOM 648 C CA . SER A 1 94 ? 17.864 9.037 -17.118 1.00 83.12 94 SER A CA 1
ATOM 649 C C . SER A 1 94 ? 18.346 10.277 -16.390 1.00 83.12 94 SER A C 1
ATOM 651 O O . SER A 1 94 ? 19.291 10.205 -15.604 1.00 83.12 94 SER A O 1
ATOM 653 N N . GLY A 1 95 ? 17.674 11.401 -16.595 1.00 81.19 95 GLY A N 1
ATOM 654 C CA . GLY A 1 95 ? 17.983 12.628 -15.875 1.00 81.19 95 GLY A CA 1
ATOM 655 C C . GLY A 1 95 ? 16.869 13.656 -15.974 1.00 81.19 95 GLY A C 1
ATOM 656 O O . GLY A 1 95 ? 16.031 13.606 -16.871 1.00 81.19 95 GLY A O 1
ATOM 657 N N . LEU A 1 96 ? 16.877 14.601 -15.036 1.00 84.44 96 LEU A N 1
ATOM 658 C CA . LEU A 1 96 ? 16.040 15.793 -15.115 1.00 84.44 96 LEU A CA 1
ATOM 659 C C . LEU A 1 96 ? 16.678 16.784 -16.088 1.00 84.44 96 LEU A C 1
ATOM 661 O O . LEU A 1 96 ? 17.843 17.152 -15.936 1.00 84.44 96 LEU A O 1
ATOM 665 N N . VAL A 1 97 ? 15.904 17.221 -17.074 1.00 87.00 97 VAL A N 1
ATOM 666 C CA . VAL A 1 97 ? 16.318 18.182 -18.094 1.00 87.00 97 VAL A CA 1
ATOM 667 C C . VAL A 1 97 ? 15.328 19.335 -18.164 1.00 87.00 97 VAL A C 1
ATOM 669 O O . VAL A 1 97 ? 14.119 19.159 -18.019 1.00 87.00 97 VAL A O 1
ATOM 672 N N . SER A 1 98 ? 15.838 20.534 -18.419 1.00 88.25 98 SER A N 1
ATOM 673 C CA . SER A 1 98 ? 14.985 21.672 -18.750 1.00 88.25 98 SER A CA 1
ATOM 674 C C . SER A 1 98 ? 14.477 21.518 -20.180 1.00 88.25 98 SER A C 1
ATOM 676 O O . SER A 1 98 ? 15.282 21.420 -21.113 1.00 88.25 98 SER A O 1
ATOM 678 N N . VAL A 1 99 ? 13.156 21.526 -20.338 1.00 91.00 99 VAL A N 1
ATOM 679 C CA . VAL A 1 99 ? 12.477 21.428 -21.628 1.00 91.00 99 VAL A CA 1
ATOM 680 C C . VAL A 1 99 ? 11.793 22.746 -21.957 1.00 91.00 99 VAL A C 1
ATOM 682 O O . VAL A 1 99 ? 11.035 23.287 -21.152 1.00 91.00 99 VAL A O 1
ATOM 685 N N . ASP A 1 100 ? 12.061 23.252 -23.157 1.00 91.62 100 ASP A N 1
ATOM 686 C CA . ASP A 1 100 ? 11.373 24.385 -23.754 1.00 91.62 100 ASP A CA 1
ATOM 687 C C . ASP A 1 100 ? 10.254 23.900 -24.684 1.00 91.62 100 ASP A C 1
ATOM 689 O O . ASP A 1 100 ? 10.496 23.378 -25.771 1.00 91.62 100 ASP A O 1
ATOM 693 N N . ALA A 1 101 ? 9.016 24.060 -24.238 1.00 89.31 101 ALA A N 1
ATOM 694 C CA . ALA A 1 101 ? 7.801 23.690 -24.950 1.00 89.31 101 ALA A CA 1
ATOM 695 C C . ALA A 1 101 ? 6.786 24.852 -24.946 1.00 89.31 101 ALA A C 1
ATOM 697 O O . ALA A 1 101 ? 5.572 24.657 -24.838 1.00 89.31 101 ALA A O 1
ATOM 698 N N . GLY A 1 102 ? 7.280 26.093 -25.017 1.00 88.31 102 GLY A N 1
ATOM 699 C CA . GLY A 1 102 ? 6.451 27.297 -24.993 1.00 88.31 102 GLY A CA 1
ATOM 700 C C . GLY A 1 102 ? 5.751 27.501 -23.647 1.00 88.31 102 GLY A C 1
ATOM 701 O O . GLY A 1 102 ? 6.391 27.748 -22.631 1.00 88.31 102 GLY A O 1
ATOM 702 N N . ALA A 1 103 ? 4.417 27.431 -23.624 1.00 82.94 103 ALA A N 1
ATOM 703 C CA . ALA A 1 103 ? 3.644 27.594 -22.387 1.00 82.94 103 ALA A CA 1
ATOM 704 C C . ALA A 1 103 ? 3.774 26.396 -21.425 1.00 82.94 103 ALA A C 1
ATOM 706 O O . ALA A 1 103 ? 3.436 26.523 -20.251 1.00 82.94 103 ALA A O 1
ATOM 707 N N . ALA A 1 104 ? 4.259 25.254 -21.923 1.00 83.81 104 ALA A N 1
ATOM 708 C CA . ALA A 1 104 ? 4.445 24.018 -21.167 1.00 83.81 104 ALA A CA 1
ATOM 709 C C . ALA A 1 104 ? 5.903 23.789 -20.716 1.00 83.81 104 ALA A C 1
ATOM 711 O O . ALA A 1 104 ? 6.231 22.700 -20.253 1.00 83.81 104 ALA A O 1
ATOM 712 N N . SER A 1 105 ? 6.789 24.780 -20.868 1.00 88.75 105 SER A N 1
ATOM 713 C CA . SER A 1 105 ? 8.202 24.645 -20.499 1.00 88.75 105 SER A CA 1
ATOM 714 C C . SER A 1 105 ? 8.380 24.350 -19.005 1.00 88.75 105 SER A C 1
ATOM 716 O O . SER A 1 105 ? 7.721 24.949 -18.153 1.00 88.75 105 SER A O 1
ATOM 718 N N . GLY A 1 106 ? 9.300 23.447 -18.676 1.00 86.94 106 GLY A N 1
ATOM 719 C CA . GLY A 1 106 ? 9.487 22.965 -17.310 1.00 86.94 106 GLY A CA 1
ATOM 720 C C . GLY A 1 106 ? 10.695 22.047 -17.153 1.00 86.94 106 GLY A C 1
ATOM 721 O O . GLY A 1 106 ? 11.467 21.840 -18.086 1.00 86.94 106 GLY A O 1
ATOM 722 N N . SER A 1 107 ? 10.874 21.512 -15.946 1.00 86.62 107 SER A N 1
ATOM 723 C CA . SER A 1 107 ? 11.856 20.457 -15.683 1.00 86.62 107 SER A CA 1
ATOM 724 C C . SER A 1 107 ? 11.184 19.110 -15.894 1.00 86.62 107 SER A C 1
ATOM 726 O O . SER A 1 107 ? 10.265 18.767 -15.154 1.00 86.62 107 SER A O 1
ATOM 728 N N . TRP A 1 108 ? 11.608 18.374 -16.911 1.00 87.12 108 TRP A N 1
ATOM 729 C CA . TRP A 1 108 ? 11.028 17.089 -17.295 1.00 87.12 108 TRP A CA 1
ATOM 730 C C . TRP A 1 108 ? 12.062 15.988 -17.095 1.00 87.12 108 TRP A C 1
ATOM 732 O O . TRP A 1 108 ? 13.262 16.250 -17.024 1.00 87.12 108 TRP A O 1
ATOM 742 N N . VAL A 1 109 ? 11.612 14.747 -16.999 1.00 86.38 109 VAL A N 1
ATOM 743 C CA . VAL A 1 109 ? 12.503 13.590 -16.973 1.00 86.38 109 VAL A CA 1
ATOM 744 C C . VAL A 1 109 ? 12.708 13.108 -18.405 1.00 86.38 109 VAL A C 1
ATOM 746 O O . VAL A 1 109 ? 11.753 12.905 -19.153 1.00 86.38 109 VAL A O 1
ATOM 749 N N . LEU A 1 110 ? 13.970 12.947 -18.789 1.00 87.50 110 LEU A N 1
ATOM 750 C CA . LEU A 1 110 ? 14.378 12.374 -20.063 1.00 87.50 110 LEU A CA 1
ATOM 751 C C . LEU A 1 110 ? 15.071 11.044 -19.802 1.00 87.50 110 LEU A C 1
ATOM 753 O O . LEU A 1 110 ? 16.034 11.002 -19.031 1.00 87.50 110 LEU A O 1
ATOM 757 N N . SER A 1 111 ? 14.604 9.982 -20.451 1.00 87.75 111 SER A N 1
ATOM 758 C CA . SER A 1 111 ? 15.221 8.658 -20.376 1.00 87.75 111 SER A CA 1
ATOM 759 C C . SER A 1 111 ? 15.521 8.068 -21.752 1.00 87.75 111 SER A C 1
ATOM 761 O O . SER A 1 111 ? 15.056 8.560 -22.784 1.00 87.75 111 SER A O 1
ATOM 763 N N . THR A 1 112 ? 16.341 7.019 -21.764 1.00 87.12 112 THR A N 1
ATOM 764 C CA . THR A 1 112 ? 16.717 6.280 -22.971 1.00 87.12 112 THR A CA 1
ATOM 765 C C . THR A 1 112 ? 16.061 4.908 -23.027 1.00 87.12 112 THR A C 1
ATOM 767 O O . THR A 1 112 ? 15.878 4.258 -21.998 1.00 87.12 112 THR A O 1
ATOM 770 N N . ASP A 1 113 ? 15.774 4.439 -24.238 1.00 87.19 113 ASP A N 1
ATOM 771 C CA . ASP A 1 113 ? 15.397 3.051 -24.518 1.00 87.19 113 ASP A CA 1
ATOM 772 C C . ASP A 1 113 ? 15.972 2.631 -25.889 1.00 87.19 113 ASP A C 1
ATOM 774 O O . ASP A 1 113 ? 16.056 3.471 -26.788 1.00 87.19 113 ASP A O 1
ATOM 778 N N . PRO A 1 114 ? 16.387 1.365 -26.088 1.00 85.94 114 PRO A N 1
ATOM 779 C CA . PRO A 1 114 ? 16.932 0.900 -27.370 1.00 85.94 114 PRO A CA 1
ATOM 780 C C . PRO A 1 114 ? 15.915 0.855 -28.526 1.00 85.94 114 PRO A C 1
ATOM 782 O O . PRO A 1 114 ? 16.278 0.560 -29.664 1.00 85.94 114 PRO A O 1
ATOM 785 N N . MET A 1 115 ? 14.631 1.118 -28.261 1.00 87.75 115 MET A N 1
ATOM 786 C CA . MET A 1 115 ? 13.483 1.129 -29.183 1.00 87.75 115 MET A CA 1
ATOM 787 C C . MET A 1 115 ? 13.151 -0.212 -29.849 1.00 87.75 115 MET A C 1
ATOM 789 O O . MET A 1 115 ? 12.039 -0.400 -30.339 1.00 87.75 115 MET A O 1
ATOM 793 N N . THR A 1 116 ? 14.096 -1.148 -29.892 1.00 84.25 116 THR A N 1
ATOM 794 C CA . THR A 1 116 ? 13.977 -2.446 -30.555 1.00 84.25 116 THR A CA 1
ATOM 795 C C . THR A 1 116 ? 14.764 -3.526 -29.808 1.00 84.25 116 THR A C 1
ATOM 797 O O . THR A 1 116 ? 15.619 -3.241 -28.969 1.00 84.25 116 THR A O 1
ATOM 800 N N . GLY A 1 117 ? 14.486 -4.792 -30.129 1.00 85.56 117 GLY A N 1
ATOM 801 C CA . GLY A 1 117 ? 15.215 -5.939 -29.585 1.00 85.56 117 GLY A CA 1
ATOM 802 C C . GLY A 1 117 ? 14.729 -6.408 -28.205 1.00 85.56 117 GLY A C 1
ATOM 803 O O . GLY A 1 117 ? 13.738 -5.903 -27.683 1.00 85.56 117 GLY A O 1
ATOM 804 N N . PRO A 1 118 ? 15.411 -7.403 -27.606 1.00 84.19 118 PRO A N 1
ATOM 805 C CA . PRO A 1 118 ? 14.975 -8.049 -26.362 1.00 84.19 118 PRO A CA 1
ATOM 806 C C . PRO A 1 118 ? 15.092 -7.149 -25.121 1.00 84.19 118 PRO A C 1
ATOM 808 O O . PRO A 1 118 ? 14.523 -7.458 -24.077 1.00 84.19 118 PRO A O 1
ATOM 811 N N . LEU A 1 119 ? 15.833 -6.043 -25.227 1.00 85.25 119 LEU A N 1
ATOM 812 C CA . LEU A 1 119 ? 16.050 -5.077 -24.149 1.00 85.25 119 LEU A CA 1
ATOM 813 C C . LEU A 1 119 ? 15.119 -3.857 -24.233 1.00 85.25 119 LEU A C 1
ATOM 815 O O . LEU A 1 119 ? 15.235 -2.962 -23.400 1.00 85.25 119 LEU A O 1
ATOM 819 N N . HIS A 1 120 ? 14.220 -3.814 -25.220 1.00 84.88 120 HIS A N 1
ATOM 820 C CA . HIS A 1 120 ? 13.180 -2.794 -25.329 1.00 84.88 120 HIS A CA 1
ATOM 821 C C . HIS A 1 120 ? 12.154 -2.939 -24.203 1.00 84.88 120 HIS A C 1
ATOM 823 O O . HIS A 1 120 ? 11.672 -4.043 -23.936 1.00 84.88 120 HIS A O 1
ATOM 829 N N . THR A 1 121 ? 11.818 -1.824 -23.558 1.00 79.56 121 THR A N 1
ATOM 830 C CA . THR A 1 121 ? 10.926 -1.802 -22.388 1.00 79.56 121 THR A CA 1
ATOM 831 C C . THR A 1 121 ? 9.595 -1.106 -22.632 1.00 79.56 121 THR A C 1
ATOM 833 O O . THR A 1 121 ? 8.704 -1.208 -21.792 1.00 79.56 121 THR A O 1
ATOM 836 N N . LEU A 1 122 ? 9.437 -0.409 -23.761 1.00 83.06 122 LEU A N 1
ATOM 837 C CA . LEU A 1 122 ? 8.239 0.384 -24.013 1.00 83.06 122 LEU A CA 1
ATOM 838 C C . LEU A 1 122 ? 7.103 -0.476 -24.570 1.00 83.06 122 LEU A C 1
ATOM 840 O O . LEU A 1 122 ? 7.294 -1.345 -25.419 1.00 83.06 122 LEU A O 1
ATOM 844 N N . ASP A 1 123 ? 5.889 -0.162 -24.138 1.00 82.50 123 ASP A N 1
ATOM 845 C CA . ASP A 1 123 ? 4.688 -0.627 -24.817 1.00 82.50 123 ASP A CA 1
ATOM 846 C C . ASP A 1 123 ? 4.521 0.067 -26.182 1.00 82.50 123 ASP A C 1
ATOM 848 O O . ASP A 1 123 ? 5.040 1.172 -26.401 1.00 82.50 123 ASP A O 1
ATOM 852 N N . PRO A 1 124 ? 3.741 -0.527 -27.106 1.00 84.12 124 PRO A N 1
ATOM 853 C CA . PRO A 1 124 ? 3.411 0.113 -28.370 1.00 84.12 124 PRO A CA 1
ATOM 854 C C . PRO A 1 124 ? 2.823 1.520 -28.164 1.00 84.12 124 PRO A C 1
ATOM 856 O O . PRO A 1 124 ? 1.978 1.711 -27.282 1.00 84.12 124 PRO A O 1
ATOM 859 N N . PRO A 1 125 ? 3.212 2.508 -28.992 1.00 87.38 125 PRO A N 1
ATOM 860 C CA . PRO A 1 125 ? 2.705 3.864 -28.859 1.00 87.38 125 PRO A CA 1
ATOM 861 C C . PRO A 1 125 ? 1.186 3.906 -29.051 1.00 87.38 125 PRO A C 1
ATOM 863 O O . PRO A 1 125 ? 0.641 3.335 -29.997 1.00 87.38 125 PRO A O 1
ATOM 866 N N . THR A 1 126 ? 0.499 4.626 -28.165 1.00 88.38 126 THR A N 1
ATOM 867 C CA . THR A 1 126 ? -0.946 4.883 -28.249 1.00 88.38 126 THR A CA 1
ATOM 868 C C . THR A 1 126 ? -1.284 5.834 -29.396 1.00 88.38 126 THR A C 1
ATOM 870 O O . THR A 1 126 ? -2.382 5.771 -29.950 1.00 88.38 126 THR A O 1
ATOM 873 N N . ALA A 1 127 ? -0.332 6.685 -29.788 1.00 89.00 127 ALA A N 1
ATOM 874 C CA . ALA A 1 127 ? -0.416 7.538 -30.966 1.00 89.00 127 ALA A CA 1
ATOM 875 C C . ALA A 1 127 ? 0.961 7.717 -31.619 1.00 89.00 127 ALA A C 1
ATOM 877 O O . ALA A 1 127 ? 1.973 7.804 -30.931 1.00 89.00 127 ALA A O 1
ATOM 878 N N . GLY A 1 128 ? 1.003 7.850 -32.946 1.00 92.06 128 GLY A N 1
ATOM 879 C CA . GLY A 1 128 ? 2.247 8.076 -33.688 1.00 92.06 128 GLY A CA 1
ATOM 880 C C . GLY A 1 128 ? 3.092 6.811 -33.859 1.00 92.06 128 GLY A C 1
ATOM 881 O O . GLY A 1 128 ? 2.551 5.729 -34.081 1.00 92.06 128 GLY A O 1
ATOM 882 N N . ARG A 1 129 ? 4.420 6.958 -33.825 1.00 92.94 129 ARG A N 1
ATOM 883 C CA . ARG A 1 129 ? 5.387 5.871 -34.051 1.00 92.94 129 ARG A CA 1
ATOM 884 C C . ARG A 1 129 ? 6.572 5.953 -33.094 1.00 92.94 129 ARG A C 1
ATOM 886 O O . ARG A 1 129 ? 6.814 7.003 -32.509 1.00 92.94 129 ARG A O 1
ATOM 893 N N . LEU A 1 130 ? 7.327 4.860 -32.999 1.00 89.88 130 LEU A N 1
ATOM 894 C CA . LEU A 1 130 ? 8.624 4.863 -32.327 1.00 89.88 130 LEU A CA 1
ATOM 895 C C . LEU A 1 130 ? 9.648 5.724 -33.106 1.00 89.88 130 LEU A C 1
ATOM 897 O O . LEU A 1 130 ? 9.569 5.799 -34.344 1.00 89.88 130 LEU A O 1
ATOM 901 N N . PRO A 1 131 ? 10.606 6.354 -32.401 1.00 90.44 131 PRO A N 1
ATOM 902 C CA . PRO A 1 131 ? 11.760 7.014 -32.986 1.00 90.44 131 PRO A CA 1
ATOM 903 C C . PRO A 1 131 ? 12.534 6.058 -33.893 1.00 90.44 131 PRO A C 1
ATOM 905 O O . PRO A 1 131 ? 12.798 4.914 -33.533 1.00 90.44 131 PRO A O 1
ATOM 908 N N . THR A 1 132 ? 12.902 6.533 -35.077 1.00 87.44 132 THR A N 1
ATOM 909 C CA . THR A 1 132 ? 13.712 5.793 -36.062 1.00 87.44 132 THR A CA 1
ATOM 910 C C . THR A 1 132 ? 15.085 6.414 -36.276 1.00 87.44 132 THR A C 1
ATOM 912 O O . THR A 1 132 ? 15.916 5.842 -36.977 1.00 87.44 132 THR A O 1
ATOM 915 N N . GLY A 1 133 ? 15.321 7.603 -35.725 1.00 85.19 133 GLY A N 1
ATOM 916 C CA . GLY A 1 133 ? 16.567 8.328 -35.899 1.00 85.19 133 GLY A CA 1
ATOM 917 C C . GLY A 1 133 ? 16.785 9.391 -34.824 1.00 85.19 133 GLY A C 1
ATOM 918 O O . GLY A 1 133 ? 15.900 9.632 -34.003 1.00 85.19 133 GLY A O 1
ATOM 919 N N . PRO A 1 134 ? 17.968 10.025 -34.830 1.00 87.88 134 PRO A N 1
ATOM 920 C CA . PRO A 1 134 ? 18.326 11.034 -33.846 1.00 87.88 134 PRO A CA 1
ATOM 921 C C . PRO A 1 134 ? 17.452 12.286 -33.982 1.00 87.88 134 PRO A C 1
ATOM 923 O O . PRO A 1 134 ? 17.071 12.679 -35.085 1.00 87.88 134 PRO A O 1
ATOM 926 N N . GLY A 1 135 ? 17.178 12.947 -32.861 1.00 89.12 135 GLY A N 1
ATOM 927 C CA . GLY A 1 135 ? 16.311 14.122 -32.803 1.00 89.12 135 GLY A CA 1
ATOM 928 C C . GLY A 1 135 ? 14.820 13.794 -32.691 1.00 89.12 135 GLY A C 1
ATOM 929 O O . GLY A 1 135 ? 13.998 14.710 -32.706 1.00 89.12 135 GLY A O 1
ATOM 930 N N . GLU A 1 136 ? 14.457 12.516 -32.579 1.00 93.62 136 GLU A N 1
ATOM 931 C CA . GLU A 1 136 ? 13.083 12.051 -32.397 1.00 93.62 136 GLU A CA 1
ATOM 932 C C . GLU A 1 136 ? 12.862 11.599 -30.948 1.00 93.62 136 GLU A C 1
ATOM 934 O O . GLU A 1 136 ? 13.657 10.850 -30.384 1.00 93.62 136 GLU A O 1
ATOM 939 N N . VAL A 1 137 ? 11.762 12.048 -30.343 1.00 93.62 137 VAL A N 1
ATOM 940 C CA . VAL A 1 137 ? 11.384 11.713 -28.964 1.00 93.62 137 VAL A CA 1
ATOM 941 C C . VAL A 1 137 ? 9.976 11.149 -28.902 1.00 93.62 137 VAL A C 1
ATOM 943 O O . VAL A 1 137 ? 9.111 11.448 -29.730 1.00 93.62 137 VAL A O 1
ATOM 946 N N . LEU A 1 138 ? 9.744 10.351 -27.878 1.00 92.75 138 LEU A N 1
ATOM 947 C CA . LEU A 1 138 ? 8.445 9.897 -27.435 1.00 92.75 138 LEU A CA 1
ATOM 948 C C . LEU A 1 138 ? 7.996 10.721 -26.241 1.00 92.75 138 LEU A C 1
ATOM 950 O O . LEU A 1 138 ? 8.808 11.116 -25.406 1.00 92.75 138 LEU A O 1
ATOM 954 N N . LEU A 1 139 ? 6.692 10.945 -26.162 1.00 91.75 139 LEU A N 1
ATOM 955 C CA . LEU A 1 139 ? 6.054 11.675 -25.079 1.00 91.75 139 LEU A CA 1
ATOM 956 C C . LEU A 1 139 ? 5.268 10.712 -24.189 1.00 91.75 139 LEU A C 1
ATOM 958 O O . LEU A 1 139 ? 4.569 9.829 -24.690 1.00 91.75 139 LEU A O 1
ATOM 962 N N . GLY A 1 140 ? 5.343 10.890 -22.872 1.00 89.00 140 GLY A N 1
ATOM 963 C CA . GLY A 1 140 ? 4.463 10.167 -21.954 1.00 89.00 140 GLY A CA 1
ATOM 964 C C . GLY A 1 140 ? 2.998 10.564 -22.146 1.00 89.00 140 GLY A C 1
ATOM 965 O O . GLY A 1 140 ? 2.696 11.722 -22.430 1.00 89.00 140 GLY A O 1
ATOM 966 N N . THR A 1 141 ? 2.070 9.624 -21.966 1.00 86.94 141 THR A N 1
ATOM 967 C CA . THR A 1 141 ? 0.631 9.878 -22.174 1.00 86.94 141 THR A CA 1
ATOM 968 C C . THR A 1 141 ? 0.109 10.993 -21.261 1.00 86.94 141 THR A C 1
ATOM 970 O O . THR A 1 141 ? -0.495 11.940 -21.759 1.00 86.94 141 THR A O 1
ATOM 973 N N . GLY A 1 142 ? 0.440 10.979 -19.964 1.00 81.19 142 GLY A N 1
ATOM 974 C CA . GLY A 1 142 ? 0.044 12.060 -19.051 1.00 81.19 142 GLY A CA 1
ATOM 975 C C . GLY A 1 142 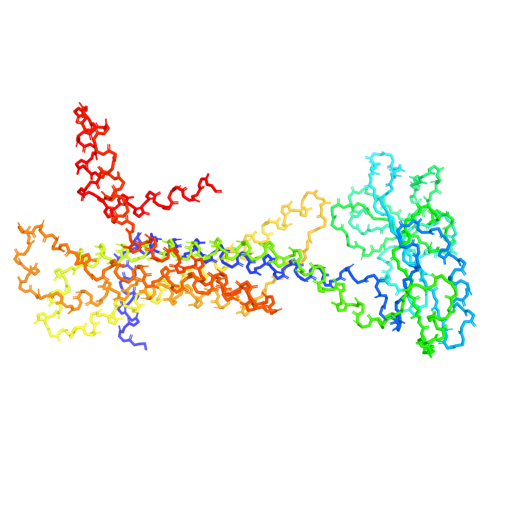? 0.703 13.407 -19.369 1.00 81.19 142 GLY A C 1
ATOM 976 O O . GLY A 1 142 ? 0.107 14.465 -19.171 1.00 81.19 142 GLY A O 1
ATOM 977 N N . THR A 1 143 ? 1.909 13.393 -19.949 1.00 85.88 143 THR A N 1
ATOM 978 C CA . THR A 1 143 ? 2.568 14.609 -20.459 1.00 85.88 143 THR A CA 1
ATOM 979 C C . THR A 1 143 ? 1.829 15.166 -21.672 1.00 85.88 143 THR A C 1
ATOM 981 O O . THR A 1 143 ? 1.574 16.367 -21.736 1.00 85.88 143 THR A O 1
ATOM 984 N N . ALA A 1 144 ? 1.439 14.308 -22.617 1.00 88.81 144 ALA A N 1
ATOM 985 C CA . ALA A 1 144 ? 0.665 14.693 -23.793 1.00 88.81 144 ALA A CA 1
ATOM 986 C C . ALA A 1 144 ? -0.680 15.326 -23.402 1.00 88.81 144 ALA A C 1
ATOM 988 O O . ALA A 1 144 ? -1.035 16.388 -23.910 1.00 88.81 144 ALA A O 1
ATOM 989 N N . GLU A 1 145 ? -1.395 14.730 -22.446 1.00 86.50 145 GLU A N 1
ATOM 990 C CA . GLU A 1 145 ? -2.679 15.246 -21.955 1.00 86.50 145 GLU A CA 1
ATOM 991 C C . GLU A 1 145 ? -2.539 16.592 -21.229 1.00 86.50 145 GLU A C 1
ATOM 993 O O . GLU A 1 145 ? -3.337 17.504 -21.453 1.00 86.50 145 GLU A O 1
ATOM 998 N N . ARG A 1 146 ? -1.507 16.747 -20.391 1.00 82.12 146 ARG A N 1
ATOM 999 C CA . ARG A 1 146 ? -1.263 17.971 -19.610 1.00 82.12 146 ARG A CA 1
ATOM 1000 C C . ARG A 1 146 ? -0.778 19.139 -20.465 1.00 82.12 146 ARG A C 1
ATOM 1002 O O . ARG A 1 146 ? -1.198 20.275 -20.256 1.00 82.12 146 ARG A O 1
ATOM 1009 N N . THR A 1 147 ? 0.127 18.871 -21.401 1.00 87.06 147 THR A N 1
ATOM 1010 C CA . THR A 1 147 ? 0.759 19.904 -22.239 1.00 87.06 147 THR A CA 1
ATOM 1011 C C . THR A 1 147 ? -0.011 20.170 -23.533 1.00 87.06 147 THR A C 1
ATOM 1013 O O . THR A 1 147 ? 0.186 21.207 -24.164 1.00 87.06 147 THR A O 1
ATOM 1016 N N . GLY A 1 148 ? -0.886 19.245 -23.939 1.00 88.06 148 GLY A N 1
ATOM 1017 C CA . GLY A 1 148 ? -1.566 19.263 -25.233 1.00 88.06 148 GLY A CA 1
ATOM 1018 C C . GLY A 1 148 ? -0.646 18.945 -26.418 1.00 88.06 148 GLY A C 1
ATOM 1019 O O . GLY A 1 148 ? -1.052 19.124 -27.567 1.00 88.06 148 GLY A O 1
ATOM 1020 N N . LEU A 1 149 ? 0.593 18.513 -26.165 1.00 91.06 149 LEU A N 1
ATOM 1021 C CA . LEU A 1 149 ? 1.551 18.151 -27.206 1.00 91.06 149 LEU A CA 1
ATOM 1022 C C . LEU A 1 149 ? 1.261 16.745 -27.735 1.00 91.06 149 LEU A C 1
ATOM 1024 O O . LEU A 1 149 ? 0.893 15.838 -26.993 1.00 91.06 149 LEU A O 1
ATOM 1028 N N . GLY A 1 150 ? 1.472 16.553 -29.033 1.00 91.88 150 GLY A N 1
ATOM 1029 C CA . GLY A 1 150 ? 1.283 15.269 -29.697 1.00 91.88 150 GLY A CA 1
ATOM 1030 C C . GLY A 1 150 ? 2.310 15.038 -30.804 1.00 91.88 150 GLY A C 1
ATOM 1031 O O . GLY A 1 150 ? 3.232 15.842 -30.972 1.00 91.88 150 GLY A O 1
ATOM 1032 N N . PRO A 1 151 ? 2.157 13.952 -31.578 1.00 94.69 151 PRO A N 1
ATOM 1033 C CA . PRO A 1 151 ? 3.051 13.651 -32.689 1.00 94.69 151 PRO A CA 1
ATOM 1034 C C . PRO A 1 151 ? 3.142 14.825 -33.681 1.00 94.69 151 PRO A C 1
ATOM 1036 O O . PRO A 1 151 ? 2.126 15.377 -34.098 1.00 94.69 151 PRO A O 1
ATOM 1039 N N . GLY A 1 152 ? 4.363 15.203 -34.055 1.00 91.88 152 GLY A N 1
ATOM 1040 C CA . GLY A 1 152 ? 4.688 16.359 -34.894 1.00 91.88 152 GLY A CA 1
ATOM 1041 C C . GLY A 1 152 ? 5.046 17.634 -34.122 1.00 91.88 152 GLY A C 1
ATOM 1042 O O . GLY A 1 152 ? 5.532 18.582 -34.736 1.00 91.88 152 GLY A O 1
ATOM 1043 N N . ALA A 1 153 ? 4.844 17.678 -32.801 1.00 94.19 153 ALA A N 1
ATOM 1044 C CA . ALA A 1 153 ? 5.275 18.805 -31.977 1.00 94.19 153 ALA A CA 1
ATOM 1045 C C . ALA A 1 153 ? 6.803 18.846 -31.812 1.00 94.19 153 ALA A C 1
ATOM 1047 O O . ALA A 1 153 ? 7.476 17.819 -31.885 1.00 94.19 153 ALA A O 1
ATOM 1048 N N . THR A 1 154 ? 7.353 20.029 -31.541 1.00 94.19 154 THR A N 1
ATOM 1049 C CA . THR A 1 154 ? 8.787 20.218 -31.283 1.00 94.19 154 THR A CA 1
ATOM 1050 C C . THR A 1 154 ? 9.026 20.697 -29.861 1.00 94.19 154 THR A C 1
ATOM 1052 O O . THR A 1 154 ? 8.348 21.619 -29.408 1.00 94.19 154 THR A O 1
ATOM 1055 N N . VAL A 1 155 ? 10.021 20.122 -29.193 1.00 93.31 155 VAL A N 1
ATOM 1056 C CA . VAL A 1 155 ? 10.448 20.493 -27.838 1.00 93.31 155 VAL A CA 1
ATOM 1057 C C . VAL A 1 155 ? 11.946 20.789 -27.823 1.00 93.31 155 VAL A C 1
ATOM 1059 O O . VAL A 1 155 ? 12.731 20.118 -28.489 1.00 93.31 155 VAL A O 1
ATOM 1062 N N . GLY A 1 156 ? 12.362 21.819 -27.097 1.00 91.62 156 GLY A N 1
ATOM 1063 C CA . GLY A 1 156 ? 13.762 22.187 -26.922 1.00 91.62 156 GLY A CA 1
ATOM 1064 C C . GLY A 1 156 ? 14.356 21.510 -25.693 1.00 91.62 156 GLY A C 1
ATOM 1065 O O . GLY A 1 156 ? 13.883 21.739 -24.591 1.00 91.62 156 GLY A O 1
ATOM 1066 N N . VAL A 1 157 ? 15.413 20.719 -25.842 1.00 88.94 157 VAL A N 1
ATOM 1067 C CA . VAL A 1 157 ? 16.114 20.065 -24.729 1.00 88.94 157 VAL A CA 1
ATOM 1068 C C . VAL A 1 157 ? 17.602 20.370 -24.829 1.00 88.94 157 VAL A C 1
ATOM 1070 O O . VAL A 1 157 ? 18.233 20.074 -25.842 1.00 88.94 157 VAL A O 1
ATOM 1073 N N . GLY A 1 158 ? 18.178 21.003 -23.802 1.00 80.19 158 GLY A N 1
ATOM 1074 C CA . GLY A 1 158 ? 19.619 21.299 -23.766 1.00 80.19 158 GLY A CA 1
ATOM 1075 C C . GLY A 1 158 ? 20.128 22.117 -24.966 1.00 80.19 158 GLY A C 1
ATOM 1076 O O . GLY A 1 158 ? 21.249 21.909 -25.422 1.00 80.19 158 GLY A O 1
ATOM 1077 N N . GLY A 1 159 ? 19.293 23.005 -25.520 1.00 81.00 159 GLY A N 1
ATOM 1078 C CA . GLY A 1 159 ? 19.617 23.805 -26.709 1.00 81.00 159 GLY A CA 1
ATOM 1079 C C . GLY A 1 159 ? 19.450 23.081 -28.053 1.00 81.00 159 GLY A C 1
ATOM 1080 O O . GLY A 1 159 ? 19.785 23.654 -29.088 1.00 81.00 159 GLY A O 1
ATOM 1081 N N . ARG A 1 160 ? 18.926 21.848 -28.063 1.00 87.88 160 ARG A N 1
ATOM 1082 C CA . ARG A 1 160 ? 18.564 21.093 -29.274 1.00 87.88 160 ARG A CA 1
ATOM 1083 C C . ARG A 1 160 ? 17.054 21.012 -29.432 1.00 87.88 160 ARG A C 1
ATOM 1085 O O . ARG A 1 160 ? 16.346 20.815 -28.454 1.00 87.88 160 ARG A O 1
ATOM 1092 N N . THR A 1 161 ? 16.566 21.108 -30.661 1.00 92.06 161 THR A N 1
ATOM 1093 C CA . THR A 1 161 ? 15.150 20.882 -30.967 1.00 92.06 161 THR A CA 1
ATOM 1094 C C . THR A 1 161 ? 14.929 19.408 -31.289 1.00 92.06 161 THR A C 1
ATOM 1096 O O . THR A 1 161 ? 15.561 18.877 -32.199 1.00 92.06 161 THR A O 1
ATOM 1099 N N . LEU A 1 162 ? 14.037 18.764 -30.542 1.00 93.88 162 LEU A N 1
ATOM 1100 C CA . LEU A 1 162 ? 13.616 17.378 -30.717 1.00 93.88 162 LEU A CA 1
ATOM 1101 C C . LEU A 1 162 ? 12.163 17.343 -31.204 1.00 93.88 162 LEU A C 1
ATOM 1103 O O . LEU A 1 162 ? 11.356 18.196 -30.831 1.00 93.88 162 LEU A O 1
ATOM 1107 N N . THR A 1 163 ? 11.827 16.361 -32.036 1.00 95.81 163 THR A N 1
ATOM 1108 C CA . THR A 1 163 ? 10.485 16.189 -32.609 1.00 95.81 163 THR A CA 1
ATOM 1109 C C . THR A 1 163 ? 9.763 15.039 -31.924 1.00 95.81 163 THR A C 1
ATOM 1111 O O . THR A 1 163 ? 10.260 13.915 -31.898 1.00 95.81 163 THR A O 1
ATOM 1114 N N . VAL A 1 164 ? 8.567 15.300 -31.405 1.00 95.88 164 VAL A N 1
ATOM 1115 C CA . VAL A 1 164 ? 7.693 14.281 -30.824 1.00 95.88 164 VAL A CA 1
ATOM 1116 C C . VAL A 1 164 ? 7.151 13.403 -31.948 1.00 95.88 164 VAL A C 1
ATOM 1118 O O . VAL A 1 164 ? 6.444 13.883 -32.828 1.00 95.88 164 VAL A O 1
ATOM 1121 N N . THR A 1 165 ? 7.473 12.114 -31.945 1.00 95.56 165 THR A N 1
ATOM 1122 C CA . THR A 1 165 ? 7.058 11.161 -32.995 1.00 95.56 165 THR A CA 1
ATOM 1123 C C . THR A 1 165 ? 5.919 10.252 -32.566 1.00 95.56 165 THR A C 1
ATOM 1125 O O . THR A 1 165 ? 5.160 9.771 -33.413 1.00 95.56 165 THR A O 1
ATOM 1128 N N . GLY A 1 166 ? 5.751 10.069 -31.260 1.00 92.81 166 GLY A N 1
ATOM 1129 C CA . GLY A 1 166 ? 4.723 9.216 -30.697 1.00 92.81 166 GLY A CA 1
ATOM 1130 C C . GLY A 1 166 ? 4.446 9.513 -29.233 1.00 92.81 166 GLY A C 1
ATOM 1131 O O . GLY A 1 166 ? 5.213 10.199 -28.557 1.00 92.81 166 GLY A O 1
ATOM 1132 N N . VAL A 1 167 ? 3.321 8.986 -28.769 1.00 91.19 167 VAL A N 1
ATOM 1133 C CA . VAL A 1 167 ? 2.893 9.007 -27.375 1.00 91.19 167 VAL A CA 1
ATOM 1134 C C . VAL A 1 167 ? 2.875 7.571 -26.882 1.00 91.19 167 VAL A C 1
ATOM 1136 O O . VAL A 1 167 ? 2.307 6.700 -27.538 1.00 91.19 167 VAL A O 1
ATOM 1139 N N . VAL A 1 168 ? 3.507 7.328 -25.744 1.00 88.81 168 VAL A N 1
ATOM 1140 C CA . VAL A 1 168 ? 3.619 6.007 -25.117 1.00 88.81 168 VAL A CA 1
ATOM 1141 C C . VAL A 1 168 ? 3.053 6.060 -23.701 1.00 88.81 168 VAL A C 1
ATOM 1143 O O . VAL A 1 168 ? 3.071 7.123 -23.061 1.00 88.81 168 VAL A O 1
ATOM 1146 N N . PRO A 1 169 ? 2.516 4.943 -23.187 1.00 81.88 169 PRO A N 1
ATOM 1147 C CA . PRO A 1 169 ? 2.014 4.866 -21.823 1.00 81.88 169 PRO A CA 1
ATOM 1148 C C . PRO A 1 169 ? 3.188 4.796 -20.835 1.00 81.88 169 PRO A C 1
ATOM 1150 O O . PRO A 1 169 ? 3.476 3.757 -20.260 1.00 81.88 169 PRO A O 1
ATOM 1153 N N . LEU A 1 170 ? 3.880 5.920 -20.654 1.00 72.69 170 LEU A N 1
ATOM 1154 C CA . LEU A 1 170 ? 4.893 6.098 -19.619 1.00 72.69 170 LEU A CA 1
ATOM 1155 C C . LEU A 1 170 ? 4.246 6.656 -18.366 1.00 72.69 170 LEU A C 1
ATOM 1157 O O . LEU A 1 170 ? 3.448 7.594 -18.444 1.00 72.69 170 LEU A O 1
ATOM 1161 N N . ARG A 1 171 ? 4.639 6.111 -17.224 1.00 59.69 171 ARG A N 1
ATOM 1162 C CA . ARG A 1 171 ? 4.171 6.524 -15.909 1.00 59.69 171 ARG A CA 1
ATOM 1163 C C . ARG A 1 171 ? 5.383 6.931 -15.084 1.00 59.69 171 ARG A C 1
ATOM 1165 O O . ARG A 1 171 ? 6.285 6.137 -14.848 1.00 59.69 171 ARG A O 1
ATOM 1172 N N . TYR A 1 172 ? 5.432 8.199 -14.694 1.00 58.78 172 TYR A N 1
ATOM 1173 C CA . TYR A 1 172 ? 6.449 8.698 -13.776 1.00 58.78 172 TYR A CA 1
ATOM 1174 C C . TYR A 1 172 ? 5.822 9.769 -12.893 1.00 58.78 172 TYR A C 1
ATOM 1176 O O . TYR A 1 172 ? 5.260 10.746 -13.393 1.00 58.78 172 TYR A O 1
ATOM 1184 N N . GLU A 1 173 ? 5.867 9.568 -11.577 1.00 54.56 173 GLU A N 1
ATOM 1185 C CA . GLU A 1 173 ? 5.144 10.423 -10.638 1.00 54.56 173 GLU A CA 1
ATOM 1186 C C . GLU A 1 173 ? 5.597 11.892 -10.737 1.00 54.56 173 GLU A C 1
ATOM 1188 O O . GLU A 1 173 ? 6.766 12.232 -10.548 1.00 54.56 173 GLU A O 1
ATOM 1193 N N . GLY A 1 174 ? 4.634 12.781 -11.002 1.00 56.25 174 GLY A N 1
ATOM 1194 C CA . GLY A 1 174 ? 4.768 14.229 -10.813 1.00 56.25 174 GLY A CA 1
ATOM 1195 C C . GLY A 1 174 ? 5.616 14.994 -11.834 1.00 56.25 174 GLY A C 1
ATOM 1196 O O . GLY A 1 174 ? 5.633 16.220 -11.757 1.00 56.25 174 GLY A O 1
ATOM 1197 N N . ASN A 1 175 ? 6.264 14.324 -12.793 1.00 66.50 175 ASN A N 1
ATOM 1198 C CA . ASN A 1 175 ? 7.061 14.972 -13.839 1.00 66.50 175 ASN A CA 1
ATOM 1199 C C . ASN A 1 175 ? 6.542 14.643 -15.244 1.00 66.50 175 ASN A C 1
ATOM 1201 O O . ASN A 1 175 ? 5.971 13.584 -15.497 1.00 66.50 175 ASN A O 1
ATOM 1205 N N . ASP A 1 176 ? 6.742 15.572 -16.172 1.00 83.62 176 ASP A N 1
ATOM 1206 C CA . ASP A 1 176 ? 6.601 15.309 -17.602 1.00 83.62 176 ASP A CA 1
ATOM 1207 C C . ASP A 1 176 ? 7.736 14.380 -18.079 1.00 83.62 176 ASP A C 1
ATOM 1209 O O . ASP A 1 176 ? 8.861 14.474 -17.582 1.00 83.62 176 ASP A O 1
ATOM 1213 N N . MET A 1 177 ? 7.447 13.491 -19.032 1.00 85.19 177 MET A N 1
ATOM 1214 C CA . MET A 1 177 ? 8.350 12.430 -19.489 1.00 85.19 177 MET A CA 1
ATOM 1215 C C . MET A 1 177 ? 8.622 12.516 -20.987 1.00 85.19 177 MET A C 1
ATOM 1217 O O . MET A 1 177 ? 7.695 12.567 -21.803 1.00 85.19 177 MET A O 1
ATOM 1221 N N . LEU A 1 178 ? 9.903 12.424 -21.333 1.00 88.81 178 LEU A N 1
ATOM 1222 C CA . LEU A 1 178 ? 10.390 12.205 -22.686 1.00 88.81 178 LEU A CA 1
ATOM 1223 C C . LEU A 1 178 ? 11.242 10.942 -22.733 1.00 88.81 178 LEU A C 1
ATOM 1225 O O . LEU A 1 178 ? 12.030 10.683 -21.824 1.00 88.81 178 LEU A O 1
ATOM 1229 N N . VAL A 1 179 ? 11.132 10.195 -23.827 1.00 89.50 179 VAL A N 1
ATOM 1230 C CA . VAL A 1 179 ? 12.011 9.050 -24.090 1.00 89.50 179 VAL A CA 1
ATOM 1231 C C . VAL A 1 179 ? 12.620 9.189 -25.468 1.00 89.50 179 VAL A C 1
ATOM 1233 O O . VAL A 1 179 ? 11.924 9.488 -26.435 1.00 89.50 179 VAL A O 1
ATOM 1236 N N . LEU A 1 180 ? 13.924 8.980 -25.561 1.00 90.38 180 LEU A N 1
ATOM 1237 C CA . LEU A 1 180 ? 14.661 8.956 -26.820 1.00 90.38 180 LEU A CA 1
ATOM 1238 C C . LEU A 1 180 ? 15.403 7.634 -26.983 1.00 90.38 180 LEU A C 1
ATOM 1240 O O . LEU A 1 180 ? 15.500 6.837 -26.049 1.00 90.38 180 LEU A O 1
ATOM 1244 N N . SER A 1 181 ? 15.910 7.400 -28.189 1.00 88.75 181 SER A N 1
ATOM 1245 C CA . SER A 1 181 ? 16.782 6.257 -28.443 1.00 88.75 181 SER A CA 1
ATOM 1246 C C . SER A 1 181 ? 18.074 6.390 -27.630 1.00 88.75 181 SER A C 1
ATOM 1248 O O . SER A 1 181 ? 18.626 7.482 -27.514 1.00 88.75 181 SER A O 1
ATOM 1250 N N . ASP A 1 182 ? 18.567 5.297 -27.054 1.00 83.38 182 ASP A N 1
ATOM 1251 C CA . ASP A 1 182 ? 19.836 5.266 -26.310 1.00 83.38 182 ASP A CA 1
ATOM 1252 C C . ASP A 1 182 ? 21.065 5.695 -27.131 1.00 83.38 182 ASP A C 1
ATOM 1254 O O . ASP A 1 182 ? 22.014 6.258 -26.570 1.00 83.38 182 ASP A O 1
ATOM 1258 N N . ASP A 1 183 ? 21.000 5.520 -28.450 1.00 81.56 183 ASP A N 1
ATOM 1259 C CA . ASP A 1 183 ? 21.995 5.979 -29.422 1.00 81.56 183 ASP A CA 1
ATOM 1260 C C . ASP A 1 183 ? 21.864 7.476 -29.792 1.00 81.56 183 ASP A C 1
ATOM 1262 O O . ASP A 1 183 ? 22.702 8.017 -30.523 1.00 81.56 183 ASP A O 1
ATOM 1266 N N . ASP A 1 184 ? 20.842 8.189 -29.300 1.00 84.25 184 ASP A N 1
ATOM 1267 C CA . ASP A 1 184 ? 20.654 9.610 -29.607 1.00 84.25 184 ASP A CA 1
ATOM 1268 C C . ASP A 1 184 ? 21.762 10.468 -28.959 1.00 84.25 184 ASP A C 1
ATOM 1270 O O . ASP A 1 184 ? 22.035 10.356 -27.759 1.00 84.25 184 ASP A O 1
ATOM 1274 N N . PRO A 1 185 ? 22.394 11.403 -29.691 1.00 80.94 185 PRO A N 1
ATOM 1275 C CA . PRO A 1 185 ? 23.427 12.270 -29.129 1.00 80.94 185 PRO A CA 1
ATOM 1276 C C . PRO A 1 185 ? 22.931 13.185 -27.996 1.00 80.94 185 PRO A C 1
ATOM 1278 O O . PRO A 1 185 ? 23.758 13.748 -27.275 1.00 80.94 185 PRO A O 1
ATOM 1281 N N . ALA A 1 186 ? 21.623 13.409 -27.843 1.00 80.25 186 ALA A N 1
ATOM 1282 C CA . ALA A 1 186 ? 21.037 14.103 -26.697 1.00 80.25 186 ALA A CA 1
ATOM 1283 C C . ALA A 1 186 ? 21.074 13.256 -25.410 1.00 80.25 186 ALA A C 1
ATOM 1285 O O . ALA A 1 186 ? 21.059 13.822 -24.319 1.00 80.25 186 ALA A O 1
ATOM 1286 N N . ALA A 1 187 ? 21.232 11.931 -25.515 1.00 76.81 187 ALA A N 1
ATOM 1287 C CA . ALA A 1 187 ? 21.407 11.033 -24.375 1.00 76.81 187 ALA A CA 1
ATOM 1288 C C . ALA A 1 187 ? 22.782 11.158 -23.697 1.00 76.81 187 ALA A C 1
ATOM 1290 O O . ALA A 1 187 ? 22.945 10.727 -22.558 1.00 76.81 187 ALA A O 1
ATOM 1291 N N . ALA A 1 188 ? 23.787 11.718 -24.381 1.00 70.75 188 ALA A N 1
ATOM 1292 C CA . ALA A 1 188 ? 25.176 11.742 -23.913 1.00 70.75 188 ALA A CA 1
ATOM 1293 C C . ALA A 1 188 ? 25.412 12.615 -22.663 1.00 70.75 188 ALA A C 1
ATOM 1295 O O . ALA A 1 188 ? 26.425 12.450 -21.992 1.00 70.75 188 ALA A O 1
ATOM 1296 N N . GLY A 1 189 ? 24.499 13.547 -22.361 1.00 68.69 189 GLY A N 1
ATOM 1297 C CA . GLY A 1 189 ? 24.553 14.397 -21.164 1.00 68.69 189 GLY A CA 1
ATOM 1298 C C . GLY A 1 189 ? 23.764 13.856 -19.968 1.00 68.69 189 GLY A C 1
ATOM 1299 O O . GLY A 1 189 ? 23.729 14.509 -18.928 1.00 68.69 189 GLY A O 1
ATOM 1300 N N . LEU A 1 190 ? 23.103 12.704 -20.117 1.00 74.25 190 LEU A N 1
ATOM 1301 C CA . LEU A 1 190 ? 22.346 12.061 -19.047 1.00 74.25 190 LEU A CA 1
ATOM 1302 C C . LEU A 1 190 ? 23.265 11.158 -18.228 1.00 74.25 190 LEU A C 1
ATOM 1304 O O . LEU A 1 190 ? 24.118 10.461 -18.779 1.00 74.25 190 LEU A O 1
ATOM 1308 N N . SER A 1 191 ? 23.053 11.119 -16.915 1.00 69.50 191 SER A N 1
ATOM 1309 C CA . SER A 1 191 ? 23.755 10.173 -16.053 1.00 69.50 191 SER A CA 1
ATOM 1310 C C . SER A 1 191 ? 23.366 8.739 -16.426 1.00 69.50 191 SER A C 1
ATOM 1312 O O . SER A 1 191 ? 22.182 8.385 -16.470 1.00 69.50 191 SER A O 1
ATOM 1314 N N . GLY A 1 192 ? 24.377 7.915 -16.708 1.00 62.00 192 GLY A N 1
ATOM 1315 C CA . GLY A 1 192 ? 24.213 6.476 -16.880 1.00 62.00 192 GLY A CA 1
ATOM 1316 C C . GLY A 1 192 ? 23.791 5.842 -15.562 1.00 62.00 192 GLY A C 1
ATOM 1317 O O . GLY A 1 192 ? 24.451 6.027 -14.541 1.00 62.00 192 GLY A O 1
ATOM 1318 N N . SER A 1 193 ? 22.664 5.130 -15.577 1.00 63.28 193 SER A N 1
ATOM 1319 C CA . SER A 1 193 ? 22.141 4.453 -14.391 1.00 63.28 193 SER A CA 1
ATOM 1320 C C . SER A 1 193 ? 22.583 2.990 -14.357 1.00 63.28 193 SER A C 1
ATOM 1322 O O . SER A 1 193 ? 22.968 2.486 -13.298 1.00 63.28 193 SER A O 1
ATOM 1324 N N . ARG A 1 194 ? 22.550 2.295 -15.508 1.00 75.62 194 ARG A N 1
ATOM 1325 C CA . ARG A 1 194 ? 22.783 0.843 -15.562 1.00 75.62 194 ARG A CA 1
ATOM 1326 C C . ARG A 1 194 ? 23.025 0.311 -16.977 1.00 75.62 194 ARG A C 1
ATOM 1328 O O . ARG A 1 194 ? 22.424 0.810 -17.927 1.00 75.62 194 ARG A O 1
ATOM 1335 N N . ILE A 1 195 ? 23.840 -0.741 -17.100 1.00 86.25 195 ILE A N 1
ATOM 1336 C CA . ILE A 1 195 ? 24.038 -1.492 -18.349 1.00 86.25 195 ILE A CA 1
ATOM 1337 C C . ILE A 1 195 ? 23.305 -2.834 -18.243 1.00 86.25 195 ILE A C 1
ATOM 1339 O O . ILE A 1 195 ? 23.560 -3.604 -17.316 1.00 86.25 195 ILE A O 1
ATOM 1343 N N . ALA A 1 196 ? 22.408 -3.122 -19.183 1.00 89.25 196 ALA A N 1
ATOM 1344 C CA . ALA A 1 196 ? 21.697 -4.395 -19.278 1.00 89.25 196 ALA A CA 1
ATOM 1345 C C . ALA A 1 196 ? 22.258 -5.238 -20.428 1.00 89.25 196 ALA A C 1
ATOM 1347 O O . ALA A 1 196 ? 22.562 -4.712 -21.500 1.00 89.25 196 ALA A O 1
ATOM 1348 N N . VAL A 1 197 ? 22.385 -6.546 -20.206 1.00 90.62 197 VAL A N 1
ATOM 1349 C CA . VAL A 1 197 ? 22.929 -7.503 -21.178 1.00 90.62 197 VAL A CA 1
ATOM 1350 C C . VAL A 1 197 ? 21.919 -8.629 -21.401 1.00 90.62 197 VAL A C 1
ATOM 1352 O O . VAL A 1 197 ? 21.463 -9.256 -20.442 1.00 90.62 197 VAL A O 1
ATOM 1355 N N . ALA A 1 198 ? 21.580 -8.888 -22.664 1.00 92.38 198 ALA A N 1
ATOM 1356 C CA . ALA A 1 198 ? 20.768 -10.026 -23.098 1.00 92.38 198 ALA A CA 1
ATOM 1357 C C . ALA A 1 198 ? 21.650 -11.135 -23.692 1.00 92.38 198 ALA A C 1
ATOM 1359 O O . ALA A 1 198 ? 22.712 -10.855 -24.255 1.00 92.38 198 ALA A O 1
ATOM 1360 N N . GLY A 1 199 ? 21.177 -12.377 -23.601 1.00 90.62 199 GLY A N 1
ATOM 1361 C CA . GLY A 1 199 ? 21.866 -13.573 -24.093 1.00 90.62 199 GLY A CA 1
ATOM 1362 C C . GLY A 1 199 ? 22.278 -14.520 -22.966 1.00 90.62 199 GLY A C 1
ATOM 1363 O O . GLY A 1 199 ? 21.771 -14.418 -21.849 1.00 90.62 199 GLY A O 1
ATOM 1364 N N . ASP A 1 200 ? 23.208 -15.425 -23.254 1.00 91.62 200 ASP A N 1
ATOM 1365 C CA . ASP A 1 200 ? 23.756 -16.396 -22.293 1.00 91.62 200 ASP A CA 1
ATOM 1366 C C . ASP A 1 200 ? 25.300 -16.333 -22.246 1.00 91.62 200 ASP A C 1
ATOM 1368 O O . ASP A 1 200 ? 25.984 -17.303 -22.588 1.00 91.62 200 ASP A O 1
ATOM 1372 N N . PRO A 1 201 ? 25.894 -15.165 -21.921 1.00 90.75 201 PRO A N 1
ATOM 1373 C CA . PRO A 1 201 ? 27.341 -15.036 -21.789 1.00 90.75 201 PRO A CA 1
ATOM 1374 C C . PRO A 1 201 ? 27.850 -15.652 -20.479 1.00 90.75 201 PRO A C 1
ATOM 1376 O O . PRO A 1 201 ? 27.160 -15.664 -19.460 1.00 90.75 201 PRO A O 1
ATOM 1379 N N . ASP A 1 202 ? 29.118 -16.071 -20.472 1.00 91.25 202 ASP A N 1
ATOM 1380 C CA . ASP A 1 202 ? 29.801 -16.445 -19.231 1.00 91.25 202 ASP A CA 1
ATOM 1381 C C . ASP A 1 202 ? 29.939 -15.205 -18.315 1.00 91.25 202 ASP A C 1
ATOM 1383 O O . ASP A 1 202 ? 30.591 -14.225 -18.706 1.00 91.25 202 ASP A O 1
ATOM 1387 N N . PRO A 1 203 ? 29.377 -15.210 -17.088 1.00 89.38 203 PRO A N 1
ATOM 1388 C CA . PRO A 1 203 ? 29.478 -14.078 -16.169 1.00 89.38 203 PRO A CA 1
ATOM 1389 C C . PRO A 1 203 ? 30.928 -13.730 -15.805 1.00 89.38 203 PRO A C 1
ATOM 1391 O O . PRO A 1 203 ? 31.227 -12.560 -15.556 1.00 89.38 203 PRO A O 1
ATOM 1394 N N . ALA A 1 204 ? 31.853 -14.700 -15.822 1.00 90.06 204 ALA A N 1
ATOM 1395 C CA . ALA A 1 204 ? 33.273 -14.431 -15.602 1.00 90.06 204 ALA A CA 1
ATOM 1396 C C . ALA A 1 204 ? 33.893 -13.640 -16.765 1.00 90.06 204 ALA A C 1
ATOM 1398 O O . ALA A 1 204 ? 34.739 -12.773 -16.540 1.00 90.06 204 ALA A O 1
ATOM 1399 N N . ALA A 1 205 ? 33.440 -13.886 -17.998 1.00 90.25 205 ALA A N 1
ATOM 1400 C CA . ALA A 1 205 ? 33.873 -13.139 -19.174 1.00 90.25 205 ALA A CA 1
ATOM 1401 C C . ALA A 1 205 ? 33.339 -11.698 -19.157 1.00 90.25 205 ALA A C 1
ATOM 1403 O O . ALA A 1 205 ? 34.089 -10.775 -19.472 1.00 90.25 205 ALA A O 1
ATOM 1404 N N . LEU A 1 206 ? 32.090 -11.490 -18.717 1.00 90.12 206 LEU A N 1
ATOM 1405 C CA . LEU A 1 206 ? 31.534 -10.148 -18.500 1.00 90.12 206 LEU A CA 1
ATOM 1406 C C . LEU A 1 206 ? 32.316 -9.380 -17.423 1.00 90.12 206 LEU A C 1
ATOM 1408 O O . LEU A 1 206 ? 32.672 -8.221 -17.626 1.00 90.12 206 LEU A O 1
ATOM 1412 N N . ALA A 1 207 ? 32.625 -10.031 -16.298 1.00 90.38 207 ALA A N 1
ATOM 1413 C CA . ALA A 1 207 ? 33.363 -9.418 -15.192 1.00 90.38 207 ALA A CA 1
ATOM 1414 C C . ALA A 1 207 ? 34.832 -9.109 -15.538 1.00 90.38 207 ALA A C 1
ATOM 1416 O O . ALA A 1 207 ? 35.435 -8.230 -14.928 1.00 90.38 207 ALA A O 1
ATOM 1417 N N . ALA A 1 208 ? 35.412 -9.810 -16.516 1.00 90.88 208 ALA A N 1
ATOM 1418 C CA . ALA A 1 208 ? 36.775 -9.573 -16.987 1.00 90.88 208 ALA A CA 1
ATOM 1419 C C . ALA A 1 208 ? 36.898 -8.367 -17.940 1.00 90.88 208 ALA A C 1
ATOM 1421 O O . ALA A 1 208 ? 38.018 -7.948 -18.251 1.00 90.88 208 ALA A O 1
ATOM 1422 N N . VAL A 1 209 ? 35.783 -7.798 -18.420 1.00 90.56 209 VAL A N 1
ATOM 1423 C CA . VAL A 1 209 ? 35.807 -6.610 -19.284 1.00 90.56 209 VAL A CA 1
ATOM 1424 C C . VAL A 1 209 ? 36.328 -5.409 -18.482 1.00 90.56 209 VAL A C 1
ATOM 1426 O O . VAL A 1 209 ? 35.744 -5.056 -17.460 1.00 90.56 209 VAL A O 1
ATOM 1429 N N . PRO A 1 210 ? 37.402 -4.721 -18.920 1.00 88.31 210 PRO A N 1
ATOM 1430 C CA . PRO A 1 210 ? 37.981 -3.654 -18.106 1.00 88.31 210 PRO A CA 1
ATOM 1431 C C . PRO A 1 210 ? 36.981 -2.513 -17.837 1.00 88.31 210 PRO A C 1
ATOM 1433 O O . PRO A 1 210 ? 36.325 -2.034 -18.761 1.00 88.31 210 PRO A O 1
ATOM 1436 N N . GLY A 1 211 ? 36.879 -2.025 -16.605 1.00 83.12 211 GLY A N 1
ATOM 1437 C CA . GLY A 1 211 ? 35.906 -0.990 -16.226 1.00 83.12 211 GLY A CA 1
ATOM 1438 C C . GLY A 1 211 ? 34.525 -1.527 -15.836 1.00 83.12 211 GLY A C 1
ATOM 1439 O O . GLY A 1 211 ? 33.657 -0.729 -15.476 1.00 83.12 211 GLY A O 1
ATOM 1440 N N . VAL A 1 212 ? 34.317 -2.849 -15.879 1.00 87.19 212 VAL A N 1
ATOM 1441 C CA . VAL A 1 212 ? 33.211 -3.516 -15.185 1.00 87.19 212 VAL A CA 1
ATOM 1442 C C . VAL A 1 212 ? 33.591 -3.703 -13.719 1.00 87.19 212 VAL A C 1
ATOM 1444 O O . VAL A 1 212 ? 34.533 -4.418 -13.400 1.00 87.19 212 VAL A O 1
ATOM 1447 N N . GLY A 1 213 ? 32.807 -3.095 -12.831 1.00 83.31 213 GLY A N 1
ATOM 1448 C CA . GLY A 1 213 ? 32.981 -3.186 -11.382 1.00 83.31 213 GLY A CA 1
ATOM 1449 C C . GLY A 1 213 ? 32.063 -4.188 -10.692 1.00 83.31 213 GLY A C 1
ATOM 1450 O O . GLY A 1 213 ? 32.157 -4.374 -9.476 1.00 83.31 213 GLY A O 1
ATOM 1451 N N . GLY A 1 214 ? 31.144 -4.810 -11.431 1.00 87.75 214 GLY A N 1
ATOM 1452 C CA . GLY A 1 214 ? 30.302 -5.892 -10.934 1.00 87.75 214 GLY A CA 1
ATOM 1453 C C . GLY A 1 214 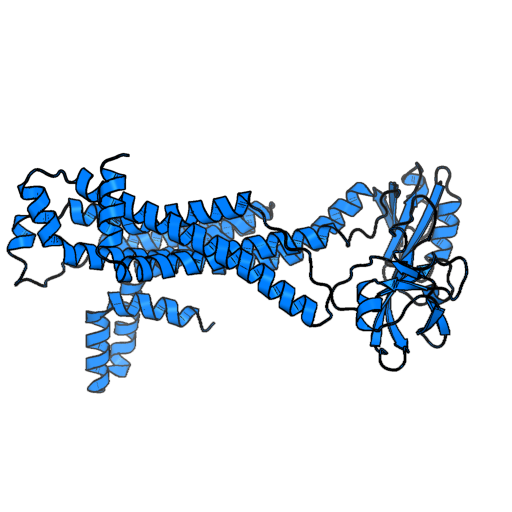? 29.305 -6.394 -11.973 1.00 87.75 214 GLY A C 1
ATOM 1454 O O . GLY A 1 214 ? 28.799 -5.617 -12.782 1.00 87.75 214 GLY A O 1
ATOM 1455 N N . VAL A 1 215 ? 29.011 -7.691 -11.913 1.00 89.50 215 VAL A N 1
ATOM 1456 C CA . VAL A 1 215 ? 28.006 -8.369 -12.738 1.00 89.50 215 VAL A CA 1
ATOM 1457 C C . VAL A 1 215 ? 27.052 -9.092 -11.797 1.00 89.50 215 VAL A C 1
ATOM 1459 O O . VAL A 1 215 ? 27.497 -9.839 -10.927 1.00 89.50 215 VAL A O 1
ATOM 1462 N N . THR A 1 216 ? 25.757 -8.857 -11.961 1.00 90.69 216 THR A N 1
ATOM 1463 C CA . THR A 1 216 ? 24.682 -9.553 -11.246 1.00 90.69 216 THR A CA 1
ATOM 1464 C C . THR A 1 216 ? 23.704 -10.134 -12.252 1.00 90.69 216 THR A C 1
ATOM 1466 O O . THR A 1 216 ? 23.590 -9.645 -13.381 1.00 90.69 216 THR A O 1
ATOM 1469 N N . THR A 1 217 ? 23.000 -11.198 -11.875 1.00 90.56 217 THR A N 1
ATOM 1470 C CA . THR A 1 217 ? 21.906 -11.689 -12.719 1.00 90.56 217 THR A CA 1
ATOM 1471 C C . THR A 1 217 ? 20.769 -10.667 -12.738 1.00 90.56 217 THR A C 1
ATOM 1473 O O . THR A 1 217 ? 20.583 -9.891 -11.795 1.00 90.56 217 THR A O 1
ATOM 1476 N N . ALA A 1 218 ? 20.002 -10.642 -13.824 1.00 86.12 218 ALA A N 1
ATOM 1477 C CA . ALA A 1 218 ? 18.858 -9.747 -13.939 1.00 86.12 218 ALA A CA 1
ATOM 1478 C C . ALA A 1 218 ? 17.807 -10.020 -12.852 1.00 86.12 218 ALA A C 1
ATOM 1480 O O . ALA A 1 218 ? 17.228 -9.074 -12.325 1.00 86.12 218 ALA A O 1
ATOM 1481 N N . ASP A 1 219 ? 17.605 -11.284 -12.473 1.00 82.69 219 ASP A N 1
ATOM 1482 C CA . ASP A 1 219 ? 16.674 -11.674 -11.408 1.00 82.69 219 ASP A CA 1
ATOM 1483 C C . ASP A 1 219 ? 17.124 -11.142 -10.039 1.00 82.69 219 ASP A C 1
ATOM 1485 O O . ASP A 1 219 ? 16.356 -10.447 -9.375 1.00 82.69 219 ASP A O 1
ATOM 1489 N N . GLU A 1 220 ? 18.386 -11.365 -9.653 1.00 85.50 220 GLU A N 1
ATOM 1490 C CA . GLU A 1 220 ? 18.936 -10.837 -8.394 1.00 85.50 220 GLU A CA 1
ATOM 1491 C C . GLU A 1 220 ? 18.885 -9.307 -8.345 1.00 85.50 220 GLU A C 1
ATOM 1493 O O . GLU A 1 220 ? 18.620 -8.724 -7.292 1.00 85.50 220 GLU A O 1
ATOM 1498 N N . GLN A 1 221 ? 19.124 -8.640 -9.478 1.00 83.81 221 GLN A N 1
ATOM 1499 C CA . GLN A 1 221 ? 19.050 -7.185 -9.542 1.00 83.81 221 GLN A CA 1
ATOM 1500 C C . GLN A 1 221 ? 17.612 -6.679 -9.399 1.00 83.81 221 GLN A C 1
ATOM 1502 O O . GLN A 1 221 ? 17.393 -5.708 -8.676 1.00 83.81 221 GLN A O 1
ATOM 1507 N N . ARG A 1 222 ? 16.635 -7.332 -10.044 1.00 79.19 222 ARG A N 1
ATOM 1508 C CA . ARG A 1 222 ? 15.214 -6.989 -9.888 1.00 79.19 222 ARG A CA 1
ATOM 1509 C C . ARG A 1 222 ? 14.771 -7.172 -8.437 1.00 79.19 222 ARG A C 1
ATOM 1511 O O . ARG A 1 222 ? 14.131 -6.279 -7.889 1.00 79.19 222 ARG A O 1
ATOM 1518 N N . ASP A 1 223 ? 15.186 -8.254 -7.784 1.00 78.56 223 ASP A N 1
ATOM 1519 C CA . ASP A 1 223 ? 14.905 -8.482 -6.364 1.00 78.56 223 ASP A CA 1
ATOM 1520 C C . ASP A 1 223 ? 15.549 -7.413 -5.465 1.00 78.56 223 ASP A C 1
ATOM 1522 O O . ASP A 1 223 ? 14.908 -6.913 -4.538 1.00 78.56 223 ASP A O 1
ATOM 1526 N N . ALA A 1 224 ? 16.791 -7.007 -5.752 1.00 78.06 224 ALA A N 1
ATOM 1527 C CA . ALA A 1 224 ? 17.482 -5.953 -5.010 1.00 78.06 224 ALA A CA 1
ATOM 1528 C C . ALA A 1 224 ? 16.833 -4.569 -5.199 1.00 78.06 224 ALA A C 1
ATOM 1530 O O . ALA A 1 224 ? 16.664 -3.828 -4.225 1.00 78.06 224 ALA A O 1
ATOM 1531 N N . ASP A 1 225 ? 16.433 -4.225 -6.426 1.00 75.12 225 ASP A N 1
ATOM 1532 C CA . ASP A 1 225 ? 15.740 -2.971 -6.729 1.00 75.12 225 ASP A CA 1
ATOM 1533 C C . ASP A 1 225 ? 14.378 -2.933 -6.023 1.00 75.12 225 ASP A C 1
ATOM 1535 O O . ASP A 1 225 ? 14.078 -1.965 -5.321 1.00 75.12 225 ASP A O 1
ATOM 1539 N N . LEU A 1 226 ? 13.603 -4.023 -6.102 1.00 70.94 226 LEU A N 1
ATOM 1540 C CA . LEU A 1 226 ? 12.336 -4.176 -5.386 1.00 70.94 226 LEU A CA 1
ATOM 1541 C C . LEU A 1 226 ? 12.522 -4.063 -3.869 1.00 70.94 226 LEU A C 1
ATOM 1543 O O . LEU A 1 226 ? 11.756 -3.358 -3.206 1.00 70.94 226 LEU A O 1
ATOM 1547 N N . ALA A 1 227 ? 13.554 -4.698 -3.308 1.00 72.69 227 ALA A N 1
ATOM 1548 C CA . ALA A 1 227 ? 13.868 -4.600 -1.887 1.00 72.69 227 ALA A CA 1
ATOM 1549 C C . ALA A 1 227 ? 14.196 -3.150 -1.486 1.00 72.69 227 ALA A C 1
ATOM 1551 O O . ALA A 1 227 ? 13.661 -2.652 -0.494 1.00 72.69 227 ALA A O 1
ATOM 1552 N N . SER A 1 228 ? 14.996 -2.437 -2.286 1.00 70.06 228 SER A N 1
ATOM 1553 C CA . SER A 1 228 ? 15.371 -1.041 -2.023 1.00 70.06 228 SER A CA 1
ATOM 1554 C C . SER A 1 228 ? 14.183 -0.075 -2.121 1.00 70.06 228 SER A C 1
ATOM 1556 O O . SER A 1 228 ? 13.980 0.737 -1.216 1.00 70.06 228 SER A O 1
ATOM 1558 N N . ALA A 1 229 ? 13.337 -0.220 -3.147 1.00 66.75 229 ALA A N 1
ATOM 1559 C CA . ALA A 1 229 ? 12.126 0.577 -3.326 1.00 66.75 229 ALA A CA 1
ATOM 1560 C C . ALA A 1 229 ? 11.111 0.302 -2.207 1.00 66.75 229 ALA A C 1
ATOM 1562 O O . ALA A 1 229 ? 10.479 1.218 -1.672 1.00 66.75 229 ALA A O 1
ATOM 1563 N N . SER A 1 230 ? 10.991 -0.964 -1.794 1.00 67.56 230 SER A N 1
ATOM 1564 C CA . SER A 1 230 ? 10.103 -1.345 -0.700 1.00 67.56 230 SER A CA 1
ATOM 1565 C C . SER A 1 230 ? 10.583 -0.845 0.664 1.00 67.56 230 SER A C 1
ATOM 1567 O O . SER A 1 230 ? 9.741 -0.543 1.501 1.00 67.56 230 SER A O 1
ATOM 1569 N N . ALA A 1 231 ? 11.889 -0.648 0.885 1.00 68.38 231 ALA A N 1
ATOM 1570 C CA . ALA A 1 231 ? 12.427 -0.211 2.176 1.00 68.38 231 ALA A CA 1
ATOM 1571 C C . ALA A 1 231 ? 11.934 1.187 2.599 1.00 68.38 231 ALA A C 1
ATOM 1573 O O . ALA A 1 231 ? 11.523 1.384 3.747 1.00 68.38 231 ALA A O 1
ATOM 1574 N N . SER A 1 232 ? 11.923 2.164 1.682 1.00 65.06 232 SER A N 1
ATOM 1575 C CA . SER A 1 232 ? 11.406 3.512 1.970 1.00 65.06 232 SER A CA 1
ATOM 1576 C C . SER A 1 232 ? 9.896 3.502 2.216 1.00 65.06 232 SER A C 1
ATOM 1578 O O . SER A 1 232 ? 9.412 4.158 3.144 1.00 65.06 232 SER A O 1
ATOM 1580 N N . ALA A 1 233 ? 9.155 2.718 1.428 1.00 69.06 233 ALA A N 1
ATOM 1581 C CA . ALA A 1 233 ? 7.727 2.523 1.640 1.00 69.06 233 ALA A CA 1
ATOM 1582 C C . ALA A 1 233 ? 7.466 1.853 2.996 1.00 69.06 233 ALA A C 1
ATOM 1584 O O . ALA A 1 233 ? 6.632 2.322 3.763 1.00 69.06 233 ALA A O 1
ATOM 1585 N N . ASP A 1 234 ? 8.214 0.813 3.345 1.00 70.69 234 ASP A N 1
ATOM 1586 C CA . ASP A 1 234 ? 8.045 0.068 4.587 1.00 70.69 234 ASP A CA 1
ATOM 1587 C C . ASP A 1 234 ? 8.318 0.929 5.823 1.00 70.69 234 ASP A C 1
ATOM 1589 O O . ASP A 1 234 ? 7.596 0.800 6.809 1.00 70.69 234 ASP A O 1
ATOM 1593 N N . ALA A 1 235 ? 9.258 1.878 5.764 1.00 70.00 235 ALA A N 1
ATOM 1594 C CA . ALA A 1 235 ? 9.465 2.848 6.839 1.00 70.00 235 ALA A CA 1
ATOM 1595 C C . ALA A 1 235 ? 8.244 3.768 7.045 1.00 70.00 235 ALA A C 1
ATOM 1597 O O . ALA A 1 235 ? 7.768 3.937 8.174 1.00 70.00 235 ALA A O 1
ATOM 1598 N N . LEU A 1 236 ? 7.687 4.326 5.962 1.00 70.31 236 LEU A N 1
ATOM 1599 C CA . LEU A 1 236 ? 6.472 5.152 6.020 1.00 70.31 236 LEU A CA 1
ATOM 1600 C C . LEU A 1 236 ? 5.261 4.343 6.508 1.00 70.31 236 LEU A C 1
ATOM 1602 O O . LEU A 1 236 ? 4.477 4.805 7.342 1.00 70.31 236 LEU A O 1
ATOM 1606 N N . LEU A 1 237 ? 5.128 3.109 6.026 1.00 71.50 237 LEU A N 1
ATOM 1607 C CA . LEU A 1 237 ? 4.048 2.195 6.384 1.00 71.50 237 LEU A CA 1
ATOM 1608 C C . LEU A 1 237 ? 4.155 1.705 7.829 1.00 71.50 237 LEU A C 1
ATOM 1610 O O . LEU A 1 237 ? 3.134 1.595 8.514 1.00 71.50 237 LEU A O 1
ATOM 1614 N N . ALA A 1 238 ? 5.371 1.474 8.323 1.00 70.38 238 ALA A N 1
ATOM 1615 C CA . ALA A 1 238 ? 5.624 1.190 9.727 1.00 70.38 238 ALA A CA 1
ATOM 1616 C C . ALA A 1 238 ? 5.170 2.369 10.596 1.00 70.38 238 ALA A C 1
ATOM 1618 O O . ALA A 1 238 ? 4.442 2.156 11.567 1.00 70.38 238 ALA A O 1
ATOM 1619 N N . GLY A 1 239 ? 5.482 3.609 10.202 1.00 71.62 239 GLY A N 1
ATOM 1620 C CA . GLY A 1 239 ? 4.963 4.811 10.860 1.00 71.62 239 GLY A CA 1
ATOM 1621 C C . GLY A 1 239 ? 3.431 4.855 10.888 1.00 71.62 239 GLY A C 1
ATOM 1622 O O . GLY A 1 239 ? 2.826 5.033 11.947 1.00 71.62 239 GLY A O 1
ATOM 1623 N N . LEU A 1 240 ? 2.779 4.604 9.749 1.00 75.75 240 LEU A N 1
ATOM 1624 C CA . LEU A 1 240 ? 1.316 4.601 9.645 1.00 75.75 240 LEU A CA 1
ATOM 1625 C C . LEU A 1 240 ? 0.662 3.513 10.514 1.00 75.75 240 LEU A C 1
ATOM 1627 O O . LEU A 1 240 ? -0.401 3.738 11.099 1.00 75.75 240 LEU A O 1
ATOM 1631 N N . SER A 1 241 ? 1.313 2.357 10.666 1.00 71.94 241 SER A N 1
ATOM 1632 C CA . SER A 1 241 ? 0.828 1.263 11.515 1.00 71.94 241 SER A CA 1
ATOM 1633 C C . SER A 1 241 ? 0.706 1.663 12.993 1.00 71.94 241 SER A C 1
ATOM 1635 O O . SER A 1 241 ? -0.240 1.246 13.670 1.00 71.94 241 SER A O 1
ATOM 1637 N N . VAL A 1 242 ? 1.589 2.545 13.477 1.00 72.69 242 VAL A N 1
ATOM 1638 C CA . VAL A 1 242 ? 1.534 3.092 14.841 1.00 72.69 242 VAL A CA 1
ATOM 1639 C C . VAL A 1 242 ? 0.271 3.932 15.024 1.00 72.69 242 VAL A C 1
ATOM 1641 O O . VAL A 1 242 ? -0.454 3.750 16.007 1.00 72.69 242 VAL A O 1
ATOM 1644 N N . PHE A 1 243 ? -0.052 4.794 14.055 1.00 76.06 243 PHE A N 1
ATOM 1645 C CA . PHE A 1 243 ? -1.281 5.591 14.079 1.00 76.06 243 PHE A CA 1
ATOM 1646 C C . PHE A 1 243 ? -2.540 4.716 14.002 1.00 76.06 243 PHE A C 1
ATOM 1648 O O . PHE A 1 243 ? -3.517 4.980 14.706 1.00 76.06 243 PHE A O 1
ATOM 1655 N N . VAL A 1 244 ? -2.515 3.632 13.217 1.00 78.38 244 VAL A N 1
ATOM 1656 C CA . VAL A 1 244 ? -3.615 2.653 13.173 1.00 78.38 244 VAL A CA 1
ATOM 1657 C C . VAL A 1 244 ? -3.802 1.990 14.539 1.00 78.38 244 VAL A C 1
ATOM 1659 O O . VAL A 1 244 ? -4.925 1.923 15.047 1.00 78.38 244 VAL A O 1
ATOM 1662 N N . GLY A 1 245 ? -2.712 1.549 15.173 1.00 73.62 245 GLY A N 1
ATOM 1663 C CA . GLY A 1 245 ? -2.739 0.996 16.527 1.00 73.62 245 GLY A CA 1
ATOM 1664 C C . GLY A 1 245 ? -3.324 1.984 17.540 1.00 73.62 245 GLY A C 1
ATOM 1665 O O . GLY A 1 245 ? -4.217 1.630 18.315 1.00 73.62 245 GLY A O 1
ATOM 1666 N N . LEU A 1 246 ? -2.893 3.246 17.481 1.00 76.56 246 LEU A N 1
ATOM 1667 C CA . LEU A 1 246 ? -3.393 4.325 18.331 1.00 76.56 246 LEU A CA 1
ATOM 1668 C C . LEU A 1 246 ? -4.905 4.544 18.155 1.00 76.56 246 LEU A C 1
ATOM 1670 O O . LEU A 1 246 ? -5.648 4.587 19.142 1.00 76.56 246 LEU A O 1
ATOM 1674 N N . ALA A 1 247 ? -5.376 4.615 16.908 1.00 80.44 247 ALA A N 1
ATOM 1675 C CA . ALA A 1 247 ? -6.791 4.778 16.585 1.00 80.44 247 ALA A CA 1
ATOM 1676 C C . ALA A 1 247 ? -7.640 3.609 17.113 1.00 80.44 247 ALA A C 1
ATOM 1678 O O . ALA A 1 247 ? -8.703 3.826 17.705 1.00 80.44 247 ALA A O 1
ATOM 1679 N N . LEU A 1 248 ? -7.159 2.369 16.966 1.00 78.62 248 LEU A N 1
ATOM 1680 C CA . LEU A 1 248 ? -7.856 1.175 17.449 1.00 78.62 248 LEU A CA 1
ATOM 1681 C C . LEU A 1 248 ? -8.011 1.167 18.967 1.00 78.62 248 LEU A C 1
ATOM 1683 O O . LEU A 1 248 ? -9.090 0.848 19.476 1.00 78.62 248 LEU A O 1
ATOM 1687 N N . VAL A 1 249 ? -6.971 1.534 19.718 1.00 74.44 249 VAL A N 1
ATOM 1688 C CA . VAL A 1 249 ? -7.103 1.546 21.176 1.00 74.44 249 VAL A CA 1
ATOM 1689 C C . VAL A 1 249 ? -7.929 2.739 21.651 1.00 74.44 249 VAL A C 1
ATOM 1691 O O . VAL A 1 249 ? -8.734 2.578 22.572 1.00 74.44 249 VAL A O 1
ATOM 1694 N N . ALA A 1 250 ? -7.824 3.907 21.012 1.00 76.81 250 ALA A N 1
ATOM 1695 C CA . ALA A 1 250 ? -8.731 5.022 21.282 1.00 76.81 250 ALA A CA 1
ATOM 1696 C C . ALA A 1 250 ? -10.199 4.594 21.086 1.00 76.81 250 ALA A C 1
ATOM 1698 O O . ALA A 1 250 ? -11.029 4.789 21.982 1.00 76.81 250 ALA A O 1
ATOM 1699 N N . ALA A 1 251 ? -10.506 3.901 19.983 1.00 80.50 251 ALA A N 1
ATOM 1700 C CA . ALA A 1 251 ? -11.822 3.317 19.748 1.00 80.50 251 ALA A CA 1
ATOM 1701 C C . ALA A 1 251 ? -12.209 2.314 20.846 1.00 80.50 251 ALA A C 1
ATOM 1703 O O . ALA A 1 251 ? -13.303 2.414 21.402 1.00 80.50 251 ALA A O 1
ATOM 1704 N N . ALA A 1 252 ? -11.312 1.407 21.245 1.00 79.25 252 ALA A N 1
ATOM 1705 C CA . ALA A 1 252 ? -11.565 0.450 22.323 1.00 79.25 252 ALA A CA 1
ATOM 1706 C C . ALA A 1 252 ? -11.910 1.140 23.658 1.00 79.25 252 ALA A C 1
ATOM 1708 O O . ALA A 1 252 ? -12.828 0.714 24.367 1.00 79.25 252 ALA A O 1
ATOM 1709 N N . VAL A 1 253 ? -11.228 2.237 24.001 1.00 75.56 253 VAL A N 1
ATOM 1710 C CA . VAL A 1 253 ? -11.504 3.032 25.210 1.00 75.56 253 VAL A CA 1
ATOM 1711 C C . VAL A 1 253 ? -12.879 3.684 25.148 1.00 75.56 253 VAL A C 1
ATOM 1713 O O . VAL A 1 253 ? -13.635 3.626 26.129 1.00 75.56 253 VAL A O 1
ATOM 1716 N N . VAL A 1 254 ? -13.223 4.283 24.008 1.00 80.38 254 VAL A N 1
ATOM 1717 C CA . VAL A 1 254 ? -14.533 4.908 23.783 1.00 80.38 254 VAL A CA 1
ATOM 1718 C C . VAL A 1 254 ? -15.642 3.861 23.857 1.00 80.38 254 VAL A C 1
ATOM 1720 O O . VAL A 1 254 ? -16.633 4.056 24.568 1.00 80.38 254 VAL A O 1
ATOM 1723 N N . VAL A 1 255 ? -15.454 2.710 23.212 1.00 81.00 255 VAL A N 1
ATOM 1724 C CA . VAL A 1 255 ? -16.380 1.573 23.242 1.00 81.00 255 VAL A CA 1
ATOM 1725 C C . VAL A 1 255 ? -16.576 1.069 24.673 1.00 81.00 255 VAL A C 1
ATOM 1727 O O . VAL A 1 255 ? -17.709 1.008 25.158 1.00 81.00 255 VAL A O 1
ATOM 1730 N N . ALA A 1 256 ? -15.494 0.781 25.401 1.00 76.12 256 ALA A N 1
ATOM 1731 C CA . ALA A 1 256 ? -15.559 0.290 26.778 1.00 76.12 256 ALA A CA 1
ATOM 1732 C C . ALA A 1 256 ? -16.259 1.289 27.714 1.00 76.12 256 ALA A C 1
ATOM 1734 O O . ALA A 1 256 ? -17.053 0.903 28.581 1.00 76.12 256 ALA A O 1
ATOM 1735 N N . SER A 1 257 ? -15.981 2.583 27.541 1.00 70.81 257 SER A N 1
ATOM 1736 C CA . SER A 1 257 ? -16.613 3.662 28.307 1.00 70.81 257 SER A CA 1
ATOM 1737 C C . SER A 1 257 ? -18.104 3.763 28.005 1.00 70.81 257 SER A C 1
ATOM 1739 O O . SER A 1 257 ? -18.920 3.895 28.920 1.00 70.81 257 SER A O 1
ATOM 1741 N N . THR A 1 258 ? -18.477 3.619 26.739 1.00 79.94 258 THR A N 1
ATOM 1742 C CA . THR A 1 258 ? -19.869 3.684 26.297 1.00 79.94 258 THR A CA 1
ATOM 1743 C C . THR A 1 258 ? -20.662 2.485 26.804 1.00 79.94 258 THR A C 1
ATOM 1745 O O . THR A 1 258 ? -21.706 2.673 27.429 1.00 79.94 258 THR A O 1
ATOM 1748 N N . PHE A 1 259 ? -20.150 1.257 26.660 1.00 77.81 259 PHE A N 1
ATOM 1749 C CA . PHE A 1 259 ? -20.808 0.063 27.200 1.00 77.81 259 PHE A CA 1
ATOM 1750 C C . PHE A 1 259 ? -20.978 0.129 28.717 1.00 77.81 259 PHE A C 1
ATOM 1752 O O . PHE A 1 259 ? -22.037 -0.234 29.222 1.00 77.81 259 PHE A O 1
ATOM 1759 N N . ARG A 1 260 ? -19.997 0.664 29.455 1.00 75.56 260 ARG A N 1
ATOM 1760 C CA . ARG A 1 260 ? -20.151 0.924 30.895 1.00 75.56 260 ARG A CA 1
ATOM 1761 C C . ARG A 1 260 ? -21.321 1.857 31.201 1.00 75.56 260 ARG A C 1
ATOM 1763 O O . ARG A 1 260 ? -22.113 1.553 32.088 1.00 75.56 260 ARG A O 1
ATOM 1770 N N . ILE A 1 261 ? -21.429 2.975 30.482 1.00 74.94 261 ILE A N 1
ATOM 1771 C CA . ILE A 1 261 ? -22.511 3.953 30.672 1.00 74.94 261 ILE A CA 1
ATOM 1772 C C . ILE A 1 261 ? -23.869 3.326 30.336 1.00 74.94 261 ILE A C 1
ATOM 1774 O O . ILE A 1 261 ? -24.835 3.504 31.076 1.00 74.94 261 ILE A O 1
ATOM 1778 N N . VAL A 1 262 ? -23.946 2.571 29.241 1.00 72.88 262 VAL A N 1
ATOM 1779 C CA . VAL A 1 262 ? -25.178 1.914 28.786 1.00 72.88 262 VAL A CA 1
ATOM 1780 C C . VAL A 1 262 ? -25.646 0.869 29.791 1.00 72.88 262 VAL A C 1
ATOM 1782 O O . VAL A 1 262 ? -26.815 0.868 30.174 1.00 72.88 262 VAL A O 1
ATOM 1785 N N . LEU A 1 263 ? -24.740 0.005 30.248 1.00 72.94 263 LEU A N 1
ATOM 1786 C CA . LEU A 1 263 ? -25.067 -1.025 31.230 1.00 72.94 263 LEU A CA 1
ATOM 1787 C C . LEU A 1 263 ? -25.506 -0.405 32.556 1.00 72.94 263 LEU A C 1
ATOM 1789 O O . LEU A 1 263 ? -26.473 -0.885 33.135 1.00 72.94 263 LEU A O 1
ATOM 1793 N N . ALA A 1 264 ? -24.878 0.695 32.983 1.00 69.38 264 ALA A N 1
ATOM 1794 C CA . ALA A 1 264 ? -25.289 1.424 34.182 1.00 69.38 264 ALA A CA 1
ATOM 1795 C C . ALA A 1 264 ? -26.720 1.990 34.075 1.00 69.38 264 ALA A C 1
ATOM 1797 O O . ALA A 1 264 ? -27.464 1.982 35.055 1.00 69.38 264 ALA A O 1
ATOM 1798 N N . ARG A 1 265 ? -27.146 2.433 32.883 1.00 71.50 265 ARG A N 1
ATOM 1799 C CA . ARG A 1 265 ? -28.530 2.890 32.652 1.00 71.50 265 ARG A CA 1
ATOM 1800 C C . ARG A 1 265 ? -29.534 1.735 32.601 1.00 71.50 265 ARG A C 1
ATOM 1802 O O . ARG A 1 265 ? -30.654 1.894 33.069 1.00 71.50 265 ARG A O 1
ATOM 1809 N N . ARG A 1 266 ? -29.134 0.569 32.081 1.00 73.50 266 ARG A N 1
ATOM 1810 C CA . ARG A 1 266 ? -29.991 -0.628 31.958 1.00 73.50 266 ARG A CA 1
ATOM 1811 C C . ARG A 1 266 ? -29.946 -1.564 33.164 1.00 73.50 266 ARG A C 1
ATOM 1813 O O . ARG A 1 266 ? -30.541 -2.637 33.128 1.00 73.50 266 ARG A O 1
ATOM 1820 N N . THR A 1 267 ? -29.278 -1.180 34.251 1.00 70.50 267 THR A N 1
ATOM 1821 C CA . THR A 1 267 ? -29.109 -2.050 35.425 1.00 70.50 267 THR A CA 1
ATOM 1822 C C . THR A 1 267 ? -30.446 -2.525 36.005 1.00 70.50 267 THR A C 1
ATOM 1824 O O . THR A 1 267 ? -30.545 -3.683 36.399 1.00 70.50 267 THR A O 1
ATOM 1827 N N . ARG A 1 268 ? -31.492 -1.679 35.995 1.00 67.38 268 ARG A N 1
ATOM 1828 C CA . ARG A 1 268 ? -32.851 -2.053 36.438 1.00 67.38 2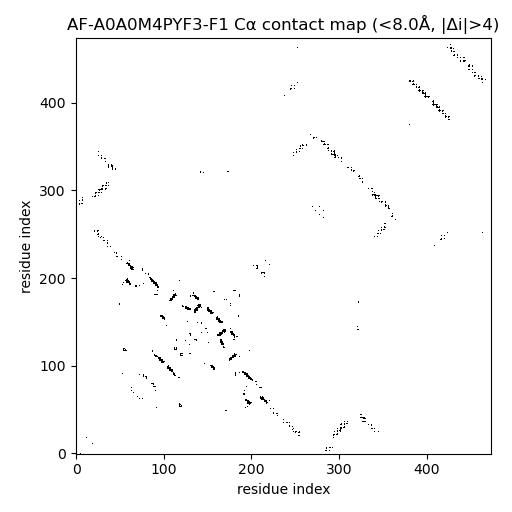68 ARG A CA 1
ATOM 1829 C C . ARG A 1 268 ? -33.521 -3.067 35.509 1.00 67.38 268 ARG A C 1
ATOM 1831 O O . ARG A 1 268 ? -34.028 -4.070 35.991 1.00 67.38 268 ARG A O 1
ATOM 1838 N N . GLU A 1 269 ? -33.471 -2.858 34.195 1.00 72.62 269 GLU A N 1
ATOM 1839 C CA . GLU A 1 269 ? -34.026 -3.802 33.207 1.00 72.62 269 GLU A CA 1
ATOM 1840 C C . GLU A 1 269 ? -33.326 -5.166 33.279 1.00 72.62 269 GLU A C 1
ATOM 1842 O O . GLU A 1 269 ? -33.970 -6.213 33.281 1.00 72.62 269 GLU A O 1
ATOM 1847 N N . LEU A 1 270 ? -31.994 -5.157 33.404 1.00 70.12 270 LEU A N 1
ATOM 1848 C CA . LEU A 1 270 ? -31.194 -6.371 33.548 1.00 70.12 270 LEU A CA 1
ATOM 1849 C C . LEU A 1 270 ? -31.457 -7.077 34.883 1.00 70.12 270 LEU A C 1
ATOM 1851 O O . LEU A 1 270 ? -31.457 -8.304 34.924 1.00 70.12 270 LEU A O 1
ATOM 1855 N N . ALA A 1 271 ? -31.701 -6.335 35.965 1.00 69.31 271 ALA A N 1
ATOM 1856 C CA . ALA A 1 271 ? -32.100 -6.913 37.245 1.00 69.31 271 ALA A CA 1
ATOM 1857 C C . ALA A 1 271 ? -33.487 -7.573 37.155 1.00 69.31 271 ALA A C 1
ATOM 1859 O O . ALA A 1 271 ? -33.632 -8.707 37.603 1.00 69.31 271 ALA A O 1
ATOM 1860 N N . LEU A 1 272 ? -34.461 -6.929 36.500 1.00 74.75 272 LEU A N 1
ATOM 1861 C CA . LEU A 1 272 ? -35.804 -7.481 36.279 1.00 74.75 272 LEU A CA 1
ATOM 1862 C C . LEU A 1 272 ? -35.769 -8.765 35.440 1.00 74.75 272 LEU A C 1
ATOM 1864 O O . LEU A 1 272 ? -36.375 -9.760 35.825 1.00 74.75 272 LEU A O 1
ATOM 1868 N N . LEU A 1 273 ? -34.988 -8.797 34.355 1.00 72.44 273 LEU A N 1
ATOM 1869 C CA . LEU A 1 273 ? -34.798 -10.013 33.549 1.00 72.44 273 LEU A CA 1
ATOM 1870 C C . LEU A 1 273 ? -34.231 -11.178 34.373 1.00 72.44 273 LEU A C 1
ATOM 1872 O O . LEU A 1 273 ? -34.576 -12.335 34.141 1.00 72.44 273 LEU A O 1
ATOM 1876 N N . ARG A 1 274 ? -33.375 -10.886 35.357 1.00 73.56 274 ARG A N 1
ATOM 1877 C CA . ARG A 1 274 ? -32.828 -11.900 36.267 1.00 73.56 274 ARG A CA 1
ATOM 1878 C C . ARG A 1 274 ? -33.823 -12.349 37.330 1.00 73.56 274 ARG A C 1
ATOM 1880 O O . ARG A 1 274 ? -33.752 -13.507 37.725 1.00 73.56 274 ARG A O 1
ATOM 1887 N N . CYS A 1 275 ? -34.753 -11.491 37.748 1.00 77.44 275 CYS A N 1
ATOM 1888 C CA . CYS A 1 275 ? -35.870 -11.888 38.610 1.00 77.44 275 CYS A CA 1
ATOM 1889 C C . CYS A 1 275 ? -36.822 -12.867 37.903 1.00 77.44 275 CYS A C 1
ATOM 1891 O O . CYS A 1 275 ? -37.408 -13.716 38.560 1.00 77.44 275 CYS A O 1
ATOM 1893 N N . VAL A 1 276 ? -36.915 -12.804 36.570 1.00 78.12 276 VAL A N 1
ATOM 1894 C CA . VAL A 1 276 ? -37.712 -13.730 35.738 1.00 78.12 276 VAL A CA 1
ATOM 1895 C C . VAL A 1 276 ? -36.895 -14.969 35.298 1.00 78.12 276 VAL A C 1
ATOM 1897 O O . VAL A 1 276 ? -37.362 -15.786 34.514 1.00 78.12 276 VAL A O 1
ATOM 1900 N N . GLY A 1 277 ? -35.668 -15.150 35.811 1.00 79.50 277 GLY A N 1
ATOM 1901 C CA . GLY A 1 277 ? -34.873 -16.377 35.627 1.00 79.50 277 GLY A CA 1
ATOM 1902 C C . GLY A 1 277 ? -33.710 -16.298 34.629 1.00 79.50 277 GLY A C 1
ATOM 1903 O O . GLY A 1 277 ? -33.053 -17.309 34.378 1.00 79.50 277 GLY A O 1
ATOM 1904 N N . ALA A 1 278 ? -33.385 -15.126 34.069 1.00 78.44 278 ALA A N 1
ATOM 1905 C CA . ALA A 1 278 ? -32.239 -15.007 33.164 1.00 78.44 278 ALA A CA 1
ATOM 1906 C C . ALA A 1 278 ? -30.892 -15.279 33.872 1.00 78.44 278 ALA A C 1
ATOM 1908 O O . ALA A 1 278 ? -30.553 -14.690 34.905 1.00 78.44 278 ALA A O 1
ATOM 1909 N N . SER A 1 279 ? -30.064 -16.136 33.271 1.00 80.94 279 SER A N 1
ATOM 1910 C CA . SER A 1 279 ? -28.724 -16.463 33.771 1.00 80.94 279 SER A CA 1
ATOM 1911 C C . SER A 1 279 ? -27.702 -15.339 33.522 1.00 80.94 279 SER A C 1
ATOM 1913 O O . SER A 1 279 ? -27.800 -14.562 32.567 1.00 80.94 279 SER A O 1
ATOM 1915 N N . ARG A 1 280 ? -26.633 -15.297 34.338 1.00 76.31 280 ARG A N 1
ATOM 1916 C CA . ARG A 1 280 ? -25.488 -14.365 34.176 1.00 76.31 280 ARG A CA 1
ATOM 1917 C C . ARG A 1 280 ? -24.894 -14.411 32.763 1.00 76.31 280 ARG A C 1
ATOM 1919 O O . ARG A 1 280 ? -24.543 -13.377 32.200 1.00 76.31 280 ARG A O 1
ATOM 1926 N N . GLY A 1 281 ? -24.798 -15.619 32.204 1.00 78.50 281 GLY A N 1
ATOM 1927 C CA . GLY A 1 281 ? -24.229 -15.860 30.882 1.00 78.50 281 GLY A CA 1
ATOM 1928 C C . GLY A 1 281 ? -25.140 -15.439 29.728 1.00 78.50 281 GLY A C 1
ATOM 1929 O O . GLY A 1 281 ? -24.629 -15.106 28.665 1.00 78.50 281 GLY A O 1
ATOM 1930 N N . GLN A 1 282 ? -26.466 -15.428 29.902 1.00 80.94 282 GLN A N 1
ATOM 1931 C CA . GLN A 1 282 ? -27.392 -14.927 28.875 1.00 80.94 282 GLN A CA 1
ATOM 1932 C C . GLN A 1 282 ? -27.310 -13.402 28.748 1.00 80.94 282 GLN A C 1
ATOM 1934 O O . GLN A 1 282 ? -27.249 -12.887 27.633 1.00 80.94 282 GLN A O 1
ATOM 1939 N N . VAL A 1 283 ? -27.201 -12.687 29.875 1.00 79.12 283 VAL A N 1
ATOM 1940 C CA . VAL A 1 283 ? -26.993 -11.229 29.873 1.00 79.12 283 VAL A CA 1
ATOM 1941 C C . VAL A 1 283 ? -25.665 -10.877 29.200 1.00 79.12 283 VAL A C 1
ATOM 1943 O O . VAL A 1 283 ? -25.652 -10.081 28.264 1.00 79.12 283 VAL A O 1
ATOM 1946 N N . ALA A 1 284 ? -24.563 -11.522 29.598 1.00 80.38 284 ALA A N 1
ATOM 1947 C CA . ALA A 1 284 ? -23.255 -11.270 28.992 1.00 80.38 284 ALA A CA 1
ATOM 1948 C C . ALA A 1 284 ? -23.238 -11.583 27.483 1.00 80.38 284 ALA A C 1
ATOM 1950 O O . ALA A 1 284 ? -22.772 -10.760 26.700 1.00 80.38 284 ALA A O 1
ATOM 1951 N N . ARG A 1 285 ? -23.815 -12.719 27.054 1.00 85.00 285 ARG A N 1
ATOM 1952 C CA . ARG A 1 285 ? -23.914 -13.078 25.627 1.00 85.00 285 ARG A CA 1
ATOM 1953 C C . ARG A 1 285 ? -24.728 -12.076 24.815 1.00 85.00 285 ARG A C 1
ATOM 1955 O O . ARG A 1 285 ? -24.351 -11.795 23.686 1.00 85.00 285 ARG A O 1
ATOM 1962 N N . SER A 1 286 ? -25.803 -11.516 25.372 1.00 82.75 286 SER A N 1
ATOM 1963 C CA . SER A 1 286 ? -26.600 -10.504 24.664 1.00 82.75 286 SER A CA 1
ATOM 1964 C C . SER A 1 286 ? -25.809 -9.219 24.394 1.00 82.75 286 SER A C 1
ATOM 1966 O O . SER A 1 286 ? -25.860 -8.688 23.288 1.00 82.75 286 SER A O 1
ATOM 1968 N N . VAL A 1 287 ? -25.009 -8.769 25.368 1.00 82.06 287 VAL A N 1
ATOM 1969 C CA . VAL A 1 287 ? -24.152 -7.581 25.231 1.00 82.06 287 VAL A CA 1
ATOM 1970 C C . VAL A 1 287 ? -23.015 -7.844 24.245 1.00 82.06 287 VAL A C 1
ATOM 1972 O O . VAL A 1 287 ? -22.721 -6.996 23.409 1.00 82.06 287 VAL A O 1
ATOM 1975 N N . LEU A 1 288 ? -22.401 -9.030 24.302 1.00 86.25 288 LEU A N 1
ATOM 1976 C CA . LEU A 1 288 ? -21.353 -9.420 23.357 1.00 86.25 288 LEU A CA 1
ATOM 1977 C C . LEU A 1 288 ? -21.894 -9.550 21.928 1.00 86.25 288 LEU A C 1
ATOM 1979 O O . LEU A 1 288 ? -21.234 -9.108 20.998 1.00 86.25 288 LEU A O 1
ATOM 1983 N N . ALA A 1 289 ? -23.106 -10.081 21.743 1.00 86.69 289 ALA A N 1
ATOM 1984 C CA . ALA A 1 289 ? -23.747 -10.138 20.429 1.00 86.69 289 ALA A CA 1
ATOM 1985 C C . ALA A 1 289 ? -24.001 -8.734 19.853 1.00 86.69 289 ALA A C 1
ATOM 1987 O O . ALA A 1 289 ? -23.805 -8.506 18.662 1.00 86.69 289 ALA A O 1
ATOM 1988 N N . GLU A 1 290 ? -24.391 -7.777 20.698 1.00 85.25 290 GLU A N 1
ATOM 1989 C CA . GLU A 1 290 ? -24.538 -6.381 20.2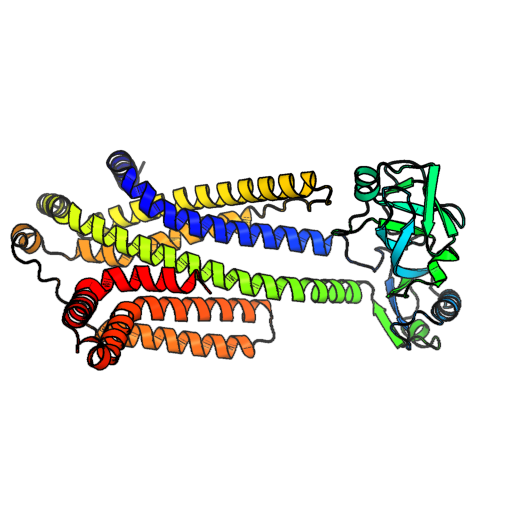84 1.00 85.25 290 GLU A CA 1
ATOM 1990 C C . GLU A 1 290 ? -23.185 -5.745 19.930 1.00 85.25 290 GLU A C 1
ATOM 1992 O O . GLU A 1 290 ? -23.095 -5.004 18.951 1.00 85.25 290 GLU A O 1
ATOM 1997 N N . ALA A 1 291 ? -22.122 -6.073 20.670 1.00 88.31 291 ALA A N 1
ATOM 1998 C CA . ALA A 1 291 ? -20.763 -5.635 20.364 1.00 88.31 291 ALA A CA 1
ATOM 1999 C C . ALA A 1 291 ? -20.262 -6.191 19.020 1.00 88.31 291 ALA A C 1
ATOM 2001 O O . ALA A 1 291 ? -19.738 -5.424 18.218 1.00 88.31 291 ALA A O 1
ATOM 2002 N N . VAL A 1 292 ? -20.491 -7.481 18.737 1.00 90.31 292 VAL A N 1
ATOM 2003 C CA . VAL A 1 292 ? -20.169 -8.100 17.436 1.00 90.31 292 VAL A CA 1
ATOM 2004 C C . VAL A 1 292 ? -20.886 -7.368 16.306 1.00 90.31 292 VAL A C 1
ATOM 2006 O O . VAL A 1 292 ? -20.246 -6.948 15.348 1.00 90.31 292 VAL A O 1
ATOM 2009 N N . LEU A 1 293 ? -22.204 -7.174 16.425 1.00 89.25 293 LEU A N 1
ATOM 2010 C CA . LEU A 1 293 ? -22.990 -6.508 15.385 1.00 89.25 293 LEU A CA 1
ATOM 2011 C C . LEU A 1 293 ? -22.514 -5.069 15.157 1.00 89.25 293 LEU A C 1
ATOM 2013 O O . LEU A 1 293 ? -22.366 -4.642 14.018 1.00 89.25 293 LEU A O 1
ATOM 2017 N N . THR A 1 294 ? -22.245 -4.336 16.240 1.00 88.50 294 THR A N 1
ATOM 2018 C CA . THR A 1 294 ? -21.751 -2.955 16.161 1.00 88.50 294 THR A CA 1
ATOM 2019 C C . THR A 1 294 ? -20.393 -2.903 15.468 1.00 88.50 294 THR A C 1
ATOM 2021 O O . THR A 1 294 ? -20.205 -2.079 14.580 1.00 88.50 294 THR A O 1
ATOM 2024 N N . GLY A 1 295 ? -19.472 -3.800 15.834 1.00 89.62 295 GLY A N 1
ATOM 2025 C CA . GLY A 1 295 ? -18.141 -3.869 15.240 1.00 89.62 295 GLY A CA 1
ATOM 2026 C C . GLY A 1 295 ? -18.166 -4.264 13.764 1.00 89.62 295 GLY A C 1
ATOM 2027 O O . GLY A 1 295 ? -17.462 -3.652 12.973 1.00 89.62 295 GLY A O 1
ATOM 2028 N N . LEU A 1 296 ? -19.024 -5.210 13.368 1.00 92.88 296 LEU A N 1
ATOM 2029 C CA . LEU A 1 296 ? -19.187 -5.595 11.963 1.00 92.88 296 LEU A CA 1
ATOM 2030 C C . LEU A 1 296 ? -19.792 -4.468 11.122 1.00 92.88 296 LEU A C 1
ATOM 2032 O O . LEU A 1 296 ? -19.265 -4.152 10.063 1.00 92.88 296 LEU A O 1
ATOM 2036 N N . VAL A 1 297 ? -20.872 -3.834 11.591 1.00 91.19 297 VAL A N 1
ATOM 2037 C CA . VAL A 1 297 ? -21.528 -2.740 10.852 1.00 91.19 297 VAL A CA 1
ATOM 2038 C C . VAL A 1 297 ? -20.598 -1.535 10.724 1.00 91.19 297 VAL A C 1
ATOM 2040 O O . VAL A 1 297 ? -20.448 -0.988 9.634 1.00 91.19 297 VAL A O 1
ATOM 2043 N N . ALA A 1 298 ? -19.944 -1.139 11.819 1.00 91.12 298 ALA A N 1
ATOM 2044 C CA . ALA A 1 298 ? -18.969 -0.055 11.800 1.00 91.12 298 ALA A CA 1
ATOM 2045 C C . ALA A 1 298 ? -17.740 -0.408 10.954 1.00 91.12 298 ALA A C 1
ATOM 2047 O O . ALA A 1 298 ? -17.230 0.454 10.246 1.00 91.12 298 ALA A O 1
ATOM 2048 N N . GLY A 1 299 ? -17.301 -1.667 10.993 1.00 92.94 299 GLY A N 1
ATOM 2049 C CA . GLY A 1 299 ? -16.162 -2.147 10.226 1.00 92.94 299 GLY A CA 1
ATOM 2050 C C . GLY A 1 299 ? -16.425 -2.124 8.722 1.00 92.94 299 GLY A C 1
ATOM 2051 O O . GLY A 1 299 ? -15.645 -1.545 7.973 1.00 92.94 299 GLY A O 1
ATOM 2052 N N . VAL A 1 300 ? -17.555 -2.687 8.279 1.00 95.44 300 VAL A N 1
ATOM 2053 C CA . VAL A 1 300 ? -17.976 -2.655 6.867 1.00 95.44 300 VAL A CA 1
ATOM 2054 C C . VAL A 1 300 ? -18.179 -1.217 6.397 1.00 95.44 300 VAL A C 1
ATOM 2056 O O . VAL A 1 300 ? -17.678 -0.847 5.339 1.00 95.44 300 VAL A O 1
ATOM 2059 N N . GLY A 1 301 ? -18.863 -0.389 7.195 1.00 94.25 301 GLY A N 1
ATOM 2060 C CA . GLY A 1 301 ? -19.055 1.025 6.878 1.00 94.25 301 GLY A CA 1
ATOM 2061 C C . GLY A 1 301 ? -17.732 1.783 6.771 1.00 94.25 301 GLY A C 1
ATOM 2062 O O . GLY A 1 301 ? -17.547 2.559 5.841 1.00 94.25 301 GLY A O 1
ATOM 2063 N N . GLY A 1 302 ? -16.787 1.521 7.676 1.00 93.12 302 GLY A N 1
ATOM 2064 C CA . GLY A 1 302 ? -15.466 2.140 7.646 1.00 93.12 302 GLY A CA 1
ATOM 2065 C C . GLY A 1 302 ? -14.626 1.701 6.448 1.00 93.12 302 GLY A C 1
ATOM 2066 O O . GLY A 1 302 ? -14.027 2.544 5.790 1.00 93.12 302 GLY A O 1
ATOM 2067 N N . ALA A 1 303 ? -14.635 0.411 6.104 1.00 93.69 303 ALA A N 1
ATOM 2068 C CA . ALA A 1 303 ? -13.954 -0.093 4.913 1.00 93.69 303 ALA A CA 1
ATOM 2069 C C . ALA A 1 303 ? -14.549 0.497 3.623 1.00 93.69 303 ALA A C 1
ATOM 2071 O O . ALA A 1 303 ? -13.807 0.944 2.754 1.00 93.69 303 ALA A O 1
ATOM 2072 N N . ALA A 1 304 ? -15.881 0.566 3.520 1.00 95.44 304 ALA A N 1
ATOM 2073 C CA . ALA A 1 304 ? -16.557 1.179 2.378 1.00 95.44 304 ALA A CA 1
ATOM 2074 C C . ALA A 1 304 ? -16.227 2.675 2.246 1.00 95.44 304 ALA A C 1
ATOM 2076 O O . ALA A 1 304 ? -15.942 3.147 1.148 1.00 95.44 304 ALA A O 1
ATOM 2077 N N . LEU A 1 305 ? -16.209 3.410 3.363 1.00 94.81 305 LEU A N 1
ATOM 2078 C CA . LEU A 1 305 ? -15.811 4.819 3.388 1.00 94.81 305 LEU A CA 1
ATOM 2079 C C . LEU A 1 305 ? -14.339 5.019 3.020 1.00 94.81 305 LEU A C 1
ATOM 2081 O O . LEU A 1 305 ? -14.026 5.993 2.348 1.00 94.81 305 LEU A O 1
ATOM 2085 N N . ALA A 1 306 ? -13.445 4.111 3.416 1.00 93.31 306 ALA A N 1
ATOM 2086 C CA . ALA A 1 306 ? -12.042 4.171 3.018 1.00 93.31 306 ALA A CA 1
ATOM 2087 C C . ALA A 1 306 ? -11.861 3.941 1.512 1.00 93.31 306 ALA A C 1
ATOM 2089 O O . ALA A 1 306 ? -11.116 4.678 0.876 1.00 93.31 306 ALA A O 1
ATOM 2090 N N . VAL A 1 307 ? -12.581 2.977 0.925 1.00 94.12 307 VAL A N 1
ATOM 2091 C CA . VAL A 1 307 ? -12.576 2.755 -0.532 1.00 94.12 307 VAL A CA 1
ATOM 2092 C C . VAL A 1 307 ? -13.131 3.977 -1.266 1.00 94.12 307 VAL A C 1
ATOM 2094 O O . VAL A 1 307 ? -12.493 4.473 -2.188 1.00 94.12 307 VAL A O 1
ATOM 2097 N N . ALA A 1 308 ? -14.281 4.504 -0.834 1.00 93.75 308 ALA A N 1
ATOM 2098 C CA . ALA A 1 308 ? -14.870 5.708 -1.421 1.00 93.75 308 ALA A CA 1
ATOM 2099 C C . ALA A 1 308 ? -13.951 6.934 -1.279 1.00 93.75 308 ALA A C 1
ATOM 2101 O O . ALA A 1 308 ? -13.811 7.712 -2.218 1.00 93.75 308 ALA A O 1
ATOM 2102 N N . GLY A 1 309 ? -13.293 7.081 -0.126 1.00 91.56 309 GLY A N 1
ATOM 2103 C CA . GLY A 1 309 ? -12.294 8.116 0.118 1.00 91.56 309 GLY A CA 1
ATOM 2104 C C . GLY A 1 309 ? -11.071 7.971 -0.786 1.00 91.56 309 GLY A C 1
ATOM 2105 O O . GLY A 1 309 ? -10.619 8.968 -1.332 1.00 91.56 309 GLY A O 1
ATOM 2106 N N . GLY A 1 310 ? -10.585 6.747 -1.009 1.00 88.75 310 GLY A N 1
ATOM 2107 C CA . GLY A 1 310 ? -9.497 6.467 -1.950 1.00 88.75 310 GLY A CA 1
ATOM 2108 C C . GLY A 1 310 ? -9.841 6.894 -3.377 1.00 88.75 310 GLY A C 1
ATOM 2109 O O . GLY A 1 310 ? -9.077 7.629 -3.995 1.00 88.75 310 GLY A O 1
ATOM 2110 N N . TRP A 1 311 ? -11.032 6.533 -3.865 1.00 89.69 311 TRP A N 1
ATOM 2111 C CA . TRP A 1 311 ? -11.527 7.004 -5.165 1.00 89.69 311 TRP A CA 1
ATOM 2112 C C . TRP A 1 311 ? -11.654 8.528 -5.235 1.00 89.69 311 TRP A C 1
ATOM 2114 O O . TRP A 1 311 ? -11.277 9.124 -6.239 1.00 89.69 311 TRP A O 1
ATOM 2124 N N . ALA A 1 312 ? -12.158 9.166 -4.176 1.00 89.00 312 ALA A N 1
ATOM 2125 C CA . ALA A 1 312 ? -12.279 10.620 -4.124 1.00 89.00 312 ALA A CA 1
ATOM 2126 C C . ALA A 1 312 ? -10.910 11.315 -4.172 1.00 89.00 312 ALA A C 1
ATOM 2128 O O . ALA A 1 312 ? -10.756 12.298 -4.891 1.00 89.00 312 ALA A O 1
ATOM 2129 N N . VAL A 1 313 ? -9.911 10.792 -3.451 1.00 86.50 313 VAL A N 1
ATOM 2130 C CA . VAL A 1 313 ? -8.535 11.307 -3.492 1.00 86.50 313 VAL A CA 1
ATOM 2131 C C . VAL A 1 313 ? -7.963 11.185 -4.901 1.00 86.50 313 VAL A C 1
ATOM 2133 O O . VAL A 1 313 ? -7.471 12.175 -5.428 1.00 86.50 313 VAL A O 1
ATOM 2136 N N . LEU A 1 314 ? -8.093 10.025 -5.548 1.00 82.88 314 LEU A N 1
ATOM 2137 C CA . LEU A 1 314 ? -7.592 9.841 -6.914 1.00 82.88 314 LEU A CA 1
ATOM 2138 C C . LEU A 1 314 ? -8.310 10.725 -7.934 1.00 82.88 314 LEU A C 1
ATOM 2140 O O . LEU A 1 314 ? -7.668 11.238 -8.842 1.00 82.88 314 LEU A O 1
ATOM 2144 N N . ALA A 1 315 ? -9.614 10.959 -7.774 1.00 83.56 315 ALA A N 1
ATOM 2145 C CA . ALA A 1 315 ? -10.348 11.884 -8.634 1.00 83.56 315 ALA A CA 1
ATOM 2146 C C . ALA A 1 315 ? -9.832 13.328 -8.496 1.00 83.56 315 ALA A C 1
ATOM 2148 O O . ALA A 1 315 ? -9.727 14.040 -9.491 1.00 83.56 315 ALA A O 1
ATOM 2149 N N . VAL A 1 316 ? -9.480 13.755 -7.277 1.00 83.81 316 VAL A N 1
ATOM 2150 C CA . VAL A 1 316 ? -8.879 15.077 -7.028 1.00 83.81 316 VAL A CA 1
ATOM 2151 C C . VAL A 1 316 ? -7.462 15.162 -7.602 1.00 83.81 316 VAL A C 1
ATOM 2153 O O . VAL A 1 316 ? -7.116 16.176 -8.205 1.00 83.81 316 VAL A O 1
ATOM 2156 N N . VAL A 1 317 ? -6.659 14.104 -7.459 1.00 77.56 317 VAL A N 1
ATOM 2157 C CA . VAL A 1 317 ? -5.307 14.031 -8.041 1.00 77.56 317 VAL A CA 1
ATOM 2158 C C . VAL A 1 317 ? -5.376 14.075 -9.570 1.00 77.56 317 VAL A C 1
ATOM 2160 O O . VAL A 1 317 ? -4.747 14.936 -10.176 1.00 77.56 317 VAL A O 1
ATOM 2163 N N . GLY A 1 318 ? -6.229 13.256 -10.191 1.00 71.44 318 GLY A N 1
ATOM 2164 C CA . GLY A 1 318 ? -6.418 13.259 -11.645 1.00 71.44 318 GLY A CA 1
ATOM 2165 C C . GLY A 1 318 ? -6.931 14.601 -12.180 1.00 71.44 318 GLY A C 1
ATOM 2166 O O . GLY A 1 318 ? -6.470 15.079 -13.211 1.00 71.44 318 GLY A O 1
ATOM 2167 N N . ALA A 1 319 ? -7.816 15.283 -11.445 1.00 73.62 319 ALA A N 1
ATOM 2168 C CA . ALA A 1 319 ? -8.264 16.632 -11.802 1.00 73.62 319 ALA A CA 1
ATOM 2169 C C . ALA A 1 319 ? -7.156 17.698 -11.696 1.00 73.62 319 ALA A C 1
ATOM 2171 O O . ALA A 1 319 ? -7.283 18.770 -12.283 1.00 73.62 319 ALA A O 1
ATOM 2172 N N . SER A 1 320 ? -6.077 17.414 -10.961 1.00 69.12 320 SER A N 1
ATOM 2173 C CA . SER A 1 320 ? -4.915 18.298 -10.819 1.00 69.12 320 SER A CA 1
ATOM 2174 C C . SER A 1 320 ? -3.900 18.124 -11.959 1.00 69.12 320 SER A C 1
ATOM 2176 O O . SER A 1 320 ? -2.843 18.750 -11.933 1.00 69.12 320 SER A O 1
ATOM 2178 N N . GLY A 1 321 ? -4.200 17.278 -12.954 1.00 55.75 321 GLY A N 1
ATOM 2179 C CA . GLY A 1 321 ? -3.324 17.006 -14.097 1.00 55.75 321 GLY A CA 1
ATOM 2180 C C . GLY A 1 321 ? -2.125 16.118 -13.762 1.00 55.75 321 GLY A C 1
ATOM 2181 O O . GLY A 1 321 ? -1.181 16.052 -14.549 1.00 55.75 321 GLY A O 1
ATOM 2182 N N . THR A 1 322 ? -2.130 15.472 -12.592 1.00 58.09 322 THR A N 1
ATOM 2183 C CA . THR A 1 322 ? -1.147 14.457 -12.197 1.00 58.09 322 THR A CA 1
ATOM 2184 C C . THR A 1 322 ? -1.692 13.072 -12.528 1.00 58.09 322 THR A C 1
ATOM 2186 O O . THR A 1 322 ? -2.854 12.786 -12.231 1.00 58.09 322 THR A O 1
ATOM 2189 N N . ASP A 1 323 ? -0.858 12.207 -13.110 1.00 59.12 323 ASP A N 1
ATOM 2190 C CA . ASP A 1 323 ? -1.209 10.799 -13.294 1.00 59.12 323 ASP A CA 1
ATOM 2191 C C . ASP A 1 323 ? -1.459 10.176 -11.917 1.00 59.12 323 ASP A C 1
ATOM 2193 O O . ASP A 1 323 ? -0.581 10.149 -11.055 1.00 59.12 323 ASP A O 1
ATOM 2197 N N . ALA A 1 324 ? -2.697 9.748 -11.681 1.00 60.28 324 ALA A N 1
ATOM 2198 C CA . ALA A 1 324 ? -3.096 9.143 -10.422 1.00 60.28 324 ALA A CA 1
ATOM 2199 C C . ALA A 1 324 ? -2.879 7.620 -10.505 1.00 60.28 324 ALA A C 1
ATOM 2201 O O . ALA A 1 324 ? -3.334 7.001 -11.476 1.00 60.28 324 ALA A O 1
ATOM 2202 N N . PRO A 1 325 ? -2.243 6.983 -9.504 1.00 65.69 325 PRO A N 1
ATOM 2203 C CA . PRO A 1 325 ? -2.042 5.540 -9.520 1.00 65.69 325 PRO A CA 1
ATOM 2204 C C . PRO A 1 325 ? -3.386 4.803 -9.513 1.00 65.69 325 PRO A C 1
ATOM 2206 O O . PRO A 1 325 ? -4.393 5.281 -8.975 1.00 65.69 325 PRO A O 1
ATOM 2209 N N . ALA A 1 326 ? -3.424 3.607 -10.104 1.00 70.19 326 ALA A N 1
ATOM 2210 C CA . ALA A 1 326 ? -4.638 2.797 -10.099 1.00 70.19 326 ALA A CA 1
ATOM 2211 C C . ALA A 1 326 ? -4.952 2.345 -8.665 1.00 70.19 326 ALA A C 1
ATOM 2213 O O . ALA A 1 326 ? -4.109 1.746 -7.998 1.00 70.19 326 ALA A O 1
ATOM 2214 N N . LEU A 1 327 ? -6.176 2.598 -8.183 1.00 80.62 327 LEU A N 1
ATOM 2215 C CA . LEU A 1 327 ? -6.560 2.205 -6.826 1.00 80.62 327 LEU A CA 1
ATOM 2216 C C . LEU A 1 327 ? -6.501 0.683 -6.669 1.00 80.62 327 LEU 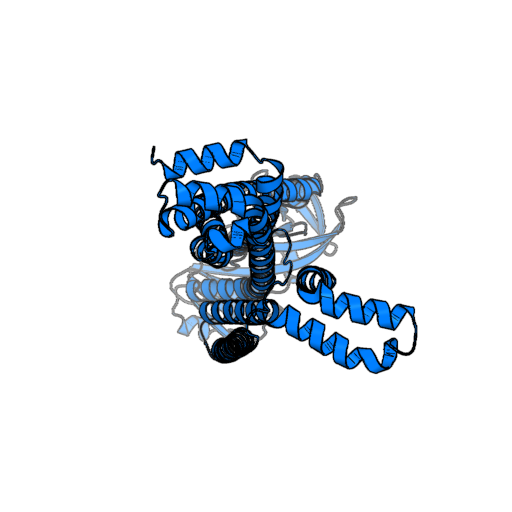A C 1
ATOM 2218 O O . LEU A 1 327 ? -7.358 -0.040 -7.184 1.00 80.62 327 LEU A O 1
ATOM 2222 N N . VAL A 1 328 ? -5.551 0.192 -5.878 1.00 81.88 328 VAL A N 1
ATOM 2223 C CA . VAL A 1 328 ? -5.494 -1.230 -5.541 1.00 81.88 328 VAL A CA 1
ATOM 2224 C C . VAL A 1 328 ? -6.336 -1.465 -4.294 1.00 81.88 328 VAL A C 1
ATOM 2226 O O . VAL A 1 328 ? -6.014 -1.000 -3.200 1.00 81.88 328 VAL A O 1
ATOM 2229 N N . VAL A 1 329 ? -7.426 -2.219 -4.448 1.00 88.31 329 VAL A N 1
ATOM 2230 C CA . VAL A 1 329 ? -8.333 -2.568 -3.345 1.00 88.31 329 VAL A CA 1
ATOM 2231 C C . VAL A 1 329 ? -8.075 -4.013 -2.894 1.00 88.31 329 VAL A C 1
ATOM 2233 O O . VAL A 1 329 ? -8.609 -4.954 -3.486 1.00 88.31 329 VAL A O 1
ATOM 2236 N N . PRO A 1 330 ? -7.281 -4.242 -1.828 1.00 84.06 330 PRO A N 1
ATOM 2237 C CA . PRO A 1 330 ? -6.969 -5.586 -1.352 1.00 84.06 330 PRO A CA 1
ATOM 2238 C C . PRO A 1 330 ? -8.130 -6.149 -0.520 1.00 84.06 330 PRO A C 1
ATOM 2240 O O . PRO A 1 330 ? -8.105 -6.114 0.714 1.00 84.06 330 PRO A O 1
ATOM 2243 N N . TRP A 1 331 ? -9.151 -6.702 -1.183 1.00 90.00 331 TRP A N 1
ATOM 2244 C CA . TRP A 1 331 ? -10.374 -7.214 -0.542 1.00 90.00 331 TRP A CA 1
ATOM 2245 C C . TRP A 1 331 ? -10.108 -8.156 0.642 1.00 90.00 331 TRP A C 1
ATOM 2247 O O . TRP A 1 331 ? -10.769 -8.048 1.675 1.00 90.00 331 TRP A O 1
ATOM 2257 N N . GLY A 1 332 ? -9.093 -9.024 0.539 1.00 81.38 332 GLY A N 1
ATOM 2258 C CA . GLY A 1 332 ? -8.690 -9.916 1.631 1.00 81.38 332 GLY A CA 1
ATOM 2259 C C . GLY A 1 332 ? -8.184 -9.173 2.874 1.00 81.38 332 GLY A C 1
ATOM 2260 O O . GLY A 1 332 ? -8.583 -9.492 3.994 1.00 81.38 332 GLY A O 1
ATOM 2261 N N . ARG A 1 333 ? -7.362 -8.128 2.697 1.00 79.94 333 ARG A N 1
ATOM 2262 C CA . ARG A 1 333 ? -6.865 -7.310 3.818 1.00 79.94 333 ARG A CA 1
ATOM 2263 C C . ARG A 1 333 ? -7.971 -6.431 4.405 1.00 79.94 333 ARG A C 1
ATOM 2265 O O . ARG A 1 333 ? -8.044 -6.295 5.623 1.00 79.94 333 ARG A O 1
ATOM 2272 N N . LEU A 1 334 ? -8.879 -5.916 3.571 1.00 87.94 334 LEU A N 1
ATOM 2273 C CA . LEU A 1 334 ? -10.061 -5.179 4.034 1.00 87.94 334 LEU A CA 1
ATOM 2274 C C . LEU A 1 334 ? -10.992 -6.053 4.879 1.00 87.94 334 LEU A C 1
ATOM 2276 O O . LEU A 1 334 ? -11.451 -5.611 5.933 1.00 87.94 334 LEU A O 1
ATOM 2280 N N . ALA A 1 335 ? -11.222 -7.308 4.480 1.00 88.62 335 ALA A N 1
ATOM 2281 C CA . ALA A 1 335 ? -11.946 -8.268 5.310 1.00 88.62 335 ALA A CA 1
ATOM 2282 C C . ALA A 1 335 ? -11.247 -8.466 6.669 1.00 88.62 335 ALA A C 1
ATOM 2284 O O . ALA A 1 335 ? -11.909 -8.481 7.708 1.00 88.62 335 ALA A O 1
ATOM 2285 N N . GLY A 1 336 ? -9.910 -8.512 6.677 1.00 82.62 336 GLY A N 1
ATOM 2286 C CA . GLY A 1 336 ? -9.094 -8.496 7.893 1.00 82.62 336 GLY A CA 1
ATOM 2287 C C . GLY A 1 336 ? -9.362 -7.281 8.792 1.00 82.62 336 GLY A C 1
ATOM 2288 O O . GLY A 1 336 ? -9.583 -7.453 9.990 1.00 82.62 336 GLY A O 1
ATOM 2289 N N . CYS A 1 337 ? -9.431 -6.067 8.234 1.00 84.31 337 CYS A N 1
ATOM 2290 C CA . CYS A 1 337 ? -9.767 -4.850 8.988 1.00 84.31 337 CYS A CA 1
ATOM 2291 C C . CYS A 1 337 ? -11.167 -4.922 9.621 1.00 84.31 337 CYS A C 1
ATOM 2293 O O . CYS A 1 337 ? -11.339 -4.559 10.786 1.00 84.31 337 CYS A O 1
ATOM 2295 N N . VAL A 1 338 ? -12.165 -5.430 8.888 1.00 91.31 338 VAL A N 1
ATOM 2296 C CA . VAL A 1 338 ? -13.538 -5.607 9.399 1.00 91.31 338 VAL A CA 1
ATOM 2297 C C . VAL A 1 338 ? -13.573 -6.617 10.549 1.00 91.31 338 VAL A C 1
ATOM 2299 O O . VAL A 1 338 ? -14.206 -6.372 11.581 1.00 91.31 338 VAL A O 1
ATOM 2302 N N . LEU A 1 339 ? -12.873 -7.744 10.400 1.00 86.75 339 LEU A N 1
ATOM 2303 C CA . LEU A 1 339 ? -12.753 -8.752 11.453 1.00 86.75 339 LEU A CA 1
ATOM 2304 C C . LEU A 1 339 ? -12.058 -8.178 12.691 1.00 86.75 339 LEU A C 1
ATOM 2306 O O . LEU A 1 339 ? -12.542 -8.363 13.810 1.00 86.75 339 LEU A O 1
ATOM 2310 N N . LEU A 1 340 ? -10.973 -7.426 12.498 1.00 83.56 340 LEU A N 1
ATOM 2311 C CA . LEU A 1 340 ? -10.246 -6.767 13.577 1.00 83.56 340 LEU A CA 1
ATOM 2312 C C . LEU A 1 340 ? -11.142 -5.779 14.335 1.00 83.56 340 LEU A C 1
ATOM 2314 O O . LEU A 1 340 ? -11.172 -5.802 15.565 1.00 83.56 340 LEU A O 1
ATOM 2318 N N . ALA A 1 341 ? -11.938 -4.976 13.626 1.00 87.50 341 ALA A N 1
ATOM 2319 C CA . ALA A 1 341 ? -12.900 -4.058 14.232 1.00 87.50 341 ALA A CA 1
ATOM 2320 C C . ALA A 1 341 ? -13.923 -4.795 15.116 1.00 87.50 341 ALA A C 1
ATOM 2322 O O . ALA A 1 341 ? -14.194 -4.375 16.248 1.00 87.50 341 ALA A O 1
ATOM 2323 N N . ALA A 1 342 ? -14.452 -5.931 14.649 1.00 89.38 342 ALA A N 1
ATOM 2324 C CA . ALA A 1 342 ? -15.355 -6.768 15.435 1.00 89.38 342 ALA A CA 1
ATOM 2325 C C . ALA A 1 342 ? -14.671 -7.334 16.691 1.00 89.38 342 ALA A C 1
ATOM 2327 O O . ALA A 1 342 ? -15.214 -7.211 17.793 1.00 89.38 342 ALA A O 1
ATOM 2328 N N . VAL A 1 343 ? -13.464 -7.887 16.550 1.00 85.00 343 VAL A N 1
ATOM 2329 C CA . VAL A 1 343 ? -12.683 -8.446 17.665 1.00 85.00 343 VAL A CA 1
ATOM 2330 C C . VAL A 1 343 ? -12.385 -7.378 18.718 1.00 85.00 343 VAL A C 1
ATOM 2332 O O . VAL A 1 343 ? -12.690 -7.577 19.895 1.00 85.00 343 VAL A O 1
ATOM 2335 N N . VAL A 1 344 ? -11.871 -6.215 18.313 1.00 84.00 344 VAL A N 1
ATOM 2336 C CA . VAL A 1 344 ? -11.548 -5.104 19.224 1.00 84.00 344 VAL A CA 1
ATOM 2337 C C . VAL A 1 344 ? -12.798 -4.615 19.960 1.00 84.00 344 VAL A C 1
ATOM 2339 O O . VAL A 1 344 ? -12.766 -4.415 21.177 1.00 84.00 344 VAL A O 1
ATOM 2342 N N . THR A 1 345 ? -13.928 -4.492 19.258 1.00 88.81 345 THR A N 1
ATOM 2343 C CA . THR A 1 345 ? -15.202 -4.068 19.861 1.00 88.81 345 THR A CA 1
ATOM 2344 C C . THR A 1 345 ? -15.682 -5.065 20.920 1.00 88.81 345 THR A C 1
ATOM 2346 O O . THR A 1 345 ? -16.121 -4.671 22.005 1.00 88.81 345 THR A O 1
ATOM 2349 N N . VAL A 1 346 ? -15.560 -6.365 20.644 1.00 87.56 346 VAL A N 1
ATOM 2350 C CA . VAL A 1 346 ? -15.918 -7.441 21.579 1.00 87.56 346 VAL A CA 1
ATOM 2351 C C . VAL A 1 346 ? -15.004 -7.444 22.802 1.00 87.56 346 VAL A C 1
ATOM 2353 O O . VAL A 1 346 ? -15.499 -7.494 23.931 1.00 87.56 346 VAL A O 1
ATOM 2356 N N . LEU A 1 347 ? -13.687 -7.339 22.605 1.00 82.19 347 LEU A N 1
ATOM 2357 C CA . LEU A 1 347 ? -12.710 -7.280 23.696 1.00 82.19 347 LEU A CA 1
ATOM 2358 C C . LEU A 1 347 ? -12.963 -6.071 24.607 1.00 82.19 347 LEU A C 1
ATOM 2360 O O . LEU A 1 347 ? -12.982 -6.206 25.834 1.00 82.19 347 LEU A O 1
ATOM 2364 N N . ALA A 1 348 ? -13.260 -4.908 24.023 1.00 81.50 348 ALA A N 1
ATOM 2365 C CA . ALA A 1 348 ? -13.619 -3.701 24.763 1.00 81.50 348 ALA A CA 1
ATOM 2366 C C . ALA A 1 348 ? -14.930 -3.857 25.562 1.00 81.50 348 ALA A C 1
ATOM 2368 O O . ALA A 1 348 ? -15.060 -3.332 26.675 1.00 81.50 348 ALA A O 1
ATOM 2369 N N . ALA A 1 349 ? -15.899 -4.606 25.026 1.00 84.62 349 ALA A N 1
ATOM 2370 C CA . ALA A 1 349 ? -17.182 -4.877 25.671 1.00 84.62 349 ALA A CA 1
ATOM 2371 C C . ALA A 1 349 ? -17.124 -5.995 26.732 1.00 84.62 349 ALA A C 1
ATOM 2373 O O . ALA A 1 349 ? -18.013 -6.076 27.584 1.00 84.62 349 ALA A O 1
ATOM 2374 N N . LEU A 1 350 ? -16.083 -6.833 26.740 1.00 82.12 350 LEU A N 1
ATOM 2375 C CA . LEU A 1 350 ? -16.005 -8.021 27.593 1.00 82.12 350 LEU A CA 1
ATOM 2376 C C . LEU A 1 350 ? -16.022 -7.683 29.089 1.00 82.12 350 LEU A C 1
ATOM 2378 O O . LEU A 1 350 ? -16.838 -8.209 29.849 1.00 82.12 350 LEU A O 1
ATOM 2382 N N . ALA A 1 351 ? -15.155 -6.767 29.522 1.00 75.25 351 ALA A N 1
ATOM 2383 C CA . ALA A 1 351 ? -15.090 -6.342 30.919 1.00 75.25 351 ALA A CA 1
ATOM 2384 C C . ALA A 1 351 ? -16.419 -5.742 31.435 1.00 75.25 351 ALA A C 1
ATOM 2386 O O . ALA A 1 351 ? -16.871 -6.158 32.509 1.00 75.25 351 ALA A O 1
ATOM 2387 N N . PRO A 1 352 ? -17.078 -4.792 30.733 1.00 73.44 352 PRO A N 1
ATOM 2388 C CA . PRO A 1 352 ? -18.391 -4.309 31.153 1.00 73.44 352 PRO A CA 1
ATOM 2389 C C . PRO A 1 352 ? -19.482 -5.390 31.079 1.00 73.44 352 PRO A C 1
ATOM 2391 O O . PRO A 1 352 ? -20.270 -5.487 32.020 1.00 73.44 352 PRO A O 1
ATOM 2394 N N . ALA A 1 353 ? -19.499 -6.251 30.055 1.00 79.69 353 ALA A N 1
ATOM 2395 C CA . ALA A 1 353 ? -20.475 -7.342 29.936 1.00 79.69 353 ALA A CA 1
ATOM 2396 C C . ALA A 1 353 ? -20.399 -8.326 31.118 1.00 79.69 353 ALA A C 1
ATOM 2398 O O . ALA A 1 353 ? -21.418 -8.666 31.726 1.00 79.69 353 ALA A O 1
ATOM 2399 N N . LEU A 1 354 ? -19.184 -8.728 31.505 1.00 77.94 354 LEU A N 1
ATOM 2400 C CA . LEU A 1 354 ? -18.952 -9.584 32.670 1.00 77.94 354 LEU A CA 1
ATOM 2401 C C . LEU A 1 354 ? -19.348 -8.895 33.981 1.00 77.94 354 LEU A C 1
ATOM 2403 O O . LEU A 1 354 ? -19.874 -9.546 34.887 1.00 77.94 354 LEU A O 1
ATOM 2407 N N . ALA A 1 355 ? -19.108 -7.586 34.097 1.00 72.12 355 ALA A N 1
ATOM 2408 C CA . ALA A 1 355 ? -19.488 -6.816 35.277 1.00 72.12 355 ALA A CA 1
ATOM 2409 C C . ALA A 1 355 ? -21.015 -6.769 35.461 1.00 72.12 355 ALA A C 1
ATOM 2411 O O . ALA A 1 355 ? -21.487 -7.027 36.568 1.00 72.12 355 ALA A O 1
ATOM 2412 N N . ALA A 1 356 ? -21.785 -6.546 34.390 1.00 70.62 356 ALA A N 1
ATOM 2413 C CA . ALA A 1 356 ? -23.252 -6.571 34.444 1.00 70.62 356 ALA A CA 1
ATOM 2414 C C . ALA A 1 356 ? -23.818 -7.944 34.842 1.00 70.62 356 ALA A C 1
ATOM 2416 O O . ALA A 1 356 ? -24.798 -8.031 35.583 1.00 70.62 356 ALA A O 1
ATOM 2417 N N . GLY A 1 357 ? -23.175 -9.034 34.412 1.00 69.12 357 GLY A N 1
ATOM 2418 C CA . GLY A 1 357 ? -23.547 -10.384 34.840 1.00 69.12 357 GLY A CA 1
ATOM 2419 C C . GLY A 1 357 ? -23.262 -10.656 36.325 1.00 69.12 357 GLY A C 1
ATOM 2420 O O . GLY A 1 357 ? -23.893 -11.525 36.930 1.00 69.12 357 GLY A O 1
ATOM 2421 N N . ARG A 1 358 ? -22.332 -9.932 36.956 1.00 70.19 358 ARG A N 1
ATOM 2422 C CA . ARG A 1 358 ? -21.922 -10.168 38.352 1.00 70.19 358 ARG A CA 1
ATOM 2423 C C . ARG A 1 358 ? -22.628 -9.276 39.376 1.00 70.19 358 ARG A C 1
ATOM 2425 O O . ARG A 1 358 ? -22.661 -9.658 40.541 1.00 70.19 358 ARG A O 1
ATOM 2432 N N . THR A 1 359 ? -23.224 -8.155 38.974 1.00 65.75 359 THR A N 1
ATOM 2433 C CA . THR A 1 359 ? -23.971 -7.263 39.881 1.00 65.75 359 THR A CA 1
ATOM 2434 C C . THR A 1 359 ? -25.211 -7.951 40.484 1.00 65.75 359 THR A C 1
ATOM 2436 O O . THR A 1 359 ? -26.069 -8.406 39.722 1.00 65.75 359 THR A O 1
ATOM 2439 N N . PRO A 1 360 ? -25.324 -8.062 41.828 1.00 59.34 360 PRO A N 1
ATOM 2440 C CA . PRO A 1 360 ? -26.481 -8.670 42.490 1.00 59.34 360 PRO A CA 1
ATOM 2441 C C . PRO A 1 360 ? -27.760 -7.816 42.342 1.00 59.34 360 PRO A C 1
ATOM 2443 O O . PRO A 1 360 ? -27.676 -6.597 42.512 1.00 59.34 360 PRO A O 1
ATOM 2446 N N . PRO A 1 361 ? -28.944 -8.420 42.108 1.00 58.09 361 PRO A N 1
ATOM 2447 C CA . PRO A 1 361 ? -30.213 -7.699 41.917 1.00 58.09 361 PRO A CA 1
ATOM 2448 C C . PRO A 1 361 ? -30.616 -6.801 43.098 1.00 58.09 361 PRO A C 1
ATOM 2450 O O . PRO A 1 361 ? -31.123 -5.703 42.894 1.00 58.09 361 PRO A O 1
ATOM 2453 N N . VAL A 1 362 ? -30.316 -7.229 44.330 1.00 56.50 362 VAL A N 1
ATOM 2454 C CA . VAL A 1 362 ? -30.668 -6.510 45.571 1.00 56.50 362 VAL A CA 1
ATOM 2455 C C . VAL A 1 362 ? -29.898 -5.189 45.710 1.00 56.50 362 VAL A C 1
ATOM 2457 O O . VAL A 1 362 ? -30.440 -4.194 46.180 1.00 56.50 362 VAL A O 1
ATOM 2460 N N . VAL A 1 363 ? -28.659 -5.130 45.208 1.00 57.34 363 VAL A N 1
ATOM 2461 C CA . VAL A 1 363 ? -27.866 -3.888 45.182 1.00 57.34 363 VAL A CA 1
ATOM 2462 C C . VAL A 1 363 ? -28.408 -2.922 44.127 1.00 57.34 363 VAL A C 1
ATOM 2464 O O . VAL A 1 363 ? -28.394 -1.719 44.342 1.00 57.34 363 VAL A O 1
ATOM 2467 N N . ALA A 1 364 ? -28.930 -3.417 43.002 1.00 53.22 364 ALA A N 1
ATOM 2468 C CA . ALA A 1 364 ? -29.468 -2.569 41.935 1.00 53.22 364 ALA A CA 1
ATOM 2469 C C . ALA A 1 364 ? -30.803 -1.890 42.304 1.00 53.22 364 ALA A C 1
ATOM 2471 O O . ALA A 1 364 ? -31.107 -0.825 41.766 1.00 53.22 364 ALA A O 1
ATOM 2472 N N . LEU A 1 365 ? -31.579 -2.490 43.214 1.00 52.94 365 LEU A N 1
ATOM 2473 C CA . LEU A 1 365 ? -32.830 -1.923 43.730 1.00 52.94 365 LEU A CA 1
ATOM 2474 C C . LEU A 1 365 ? -32.600 -0.976 44.923 1.00 52.94 365 LEU A C 1
ATOM 2476 O O . LEU A 1 365 ? -33.313 0.014 45.028 1.00 52.94 365 LEU A O 1
ATOM 2480 N N . GLY A 1 366 ? -31.577 -1.219 45.757 1.00 49.47 366 GLY A N 1
ATOM 2481 C CA . GLY A 1 366 ? -31.228 -0.355 46.899 1.00 49.47 366 GLY A CA 1
ATOM 2482 C C . GLY A 1 366 ? -30.230 0.779 46.610 1.00 49.47 366 GLY A C 1
ATOM 2483 O O . GLY A 1 366 ? -30.117 1.711 47.396 1.00 49.47 366 GLY A O 1
ATOM 2484 N N . ALA A 1 367 ? -29.492 0.747 45.495 1.00 49.19 367 ALA A N 1
ATOM 2485 C CA . ALA A 1 367 ? -28.429 1.722 45.208 1.00 49.19 367 ALA A CA 1
ATOM 2486 C C . ALA A 1 367 ? -28.891 3.022 44.523 1.00 49.19 367 ALA A C 1
ATOM 2488 O O . ALA A 1 367 ? -28.040 3.759 44.023 1.00 49.19 367 ALA A O 1
ATOM 2489 N N . ALA A 1 368 ? -30.193 3.334 44.501 1.00 47.25 368 ALA A N 1
ATOM 2490 C CA . ALA A 1 368 ? -30.635 4.665 44.071 1.00 47.25 368 ALA A CA 1
ATOM 2491 C C . ALA A 1 368 ? -30.068 5.779 44.982 1.00 47.25 368 ALA A C 1
ATOM 2493 O O . ALA A 1 368 ? -29.822 6.872 44.484 1.00 47.25 368 ALA A O 1
ATOM 2494 N N . ASP A 1 369 ? -29.726 5.457 46.239 1.00 43.84 369 ASP A N 1
ATOM 2495 C CA . ASP A 1 369 ? -29.226 6.428 47.228 1.00 43.84 369 ASP A CA 1
ATOM 2496 C C . ASP A 1 369 ? -27.725 6.308 47.561 1.00 43.84 369 ASP A C 1
ATOM 2498 O O . ASP A 1 369 ? -27.177 7.124 48.298 1.00 43.84 369 ASP A O 1
ATOM 2502 N N . ALA A 1 370 ? -27.003 5.332 46.997 1.00 43.88 370 ALA A N 1
ATOM 2503 C CA . ALA A 1 370 ? -25.588 5.107 47.310 1.00 43.88 370 ALA A CA 1
ATOM 2504 C C . ALA A 1 370 ? -24.699 5.157 46.059 1.00 43.88 370 ALA A C 1
ATOM 2506 O O . ALA A 1 370 ? -24.128 4.153 45.623 1.00 43.88 370 ALA A O 1
ATOM 2507 N N . THR A 1 371 ? -24.506 6.355 45.506 1.00 39.44 371 THR A N 1
ATOM 2508 C CA . THR A 1 371 ? -23.458 6.671 44.514 1.00 39.44 371 THR A CA 1
ATOM 2509 C C . THR A 1 371 ? -22.054 6.642 45.139 1.00 39.44 371 THR A C 1
ATOM 2511 O O . THR A 1 371 ? -21.302 7.608 45.123 1.00 39.44 371 THR A O 1
ATOM 2514 N N . GLY A 1 372 ? -21.667 5.498 45.695 1.00 39.34 372 GLY A N 1
ATOM 2515 C CA . GLY A 1 372 ? -20.310 5.196 46.135 1.00 39.34 372 GLY A CA 1
ATOM 2516 C C . GLY A 1 372 ? -19.700 4.156 45.210 1.00 39.34 372 GLY A C 1
ATOM 2517 O O . GLY A 1 372 ? -19.636 2.976 45.552 1.00 39.34 372 GLY A O 1
ATOM 2518 N N . ALA A 1 373 ? -19.265 4.563 44.016 1.00 41.81 373 ALA A N 1
ATOM 2519 C CA . ALA A 1 373 ? -18.511 3.690 43.123 1.00 41.81 373 ALA A CA 1
ATOM 2520 C C . ALA A 1 373 ? -17.227 3.222 43.836 1.00 41.81 373 ALA A C 1
ATOM 2522 O O . ALA A 1 373 ? -16.225 3.939 43.842 1.00 41.81 373 ALA A O 1
ATOM 2523 N N . ARG A 1 374 ? -17.244 2.025 44.448 1.00 45.06 374 ARG A N 1
ATOM 2524 C CA . ARG A 1 374 ? -16.054 1.409 45.057 1.00 45.06 374 ARG A CA 1
ATOM 2525 C C . ARG A 1 374 ? -14.912 1.458 44.040 1.00 45.06 374 ARG A C 1
ATOM 2527 O O . ARG A 1 374 ? -15.039 0.968 42.914 1.00 45.06 374 ARG A O 1
ATOM 2534 N N . ALA A 1 375 ? -13.814 2.107 44.424 1.00 49.00 375 ALA A N 1
ATOM 2535 C CA . ALA A 1 375 ? -12.623 2.232 43.598 1.00 49.00 375 ALA A CA 1
ATOM 2536 C C . ALA A 1 375 ? -12.177 0.835 43.111 1.00 49.00 375 ALA A C 1
ATOM 2538 O O . ALA A 1 375 ? -12.101 -0.092 43.921 1.00 49.00 375 ALA A O 1
ATOM 2539 N N . PRO A 1 376 ? -11.882 0.631 41.812 1.00 49.47 376 PRO A N 1
ATOM 2540 C CA . PRO A 1 376 ? -11.215 -0.575 41.377 1.00 49.47 376 PRO A CA 1
ATOM 2541 C C . PRO A 1 376 ? -9.860 -0.581 42.074 1.00 49.47 376 PRO A C 1
ATOM 2543 O O . PRO A 1 376 ? -9.176 0.442 42.139 1.00 49.47 376 PRO A O 1
ATOM 2546 N N . ARG A 1 377 ? -9.505 -1.732 42.637 1.00 60.69 377 ARG A N 1
ATOM 2547 C CA . ARG A 1 377 ? -8.272 -1.931 43.392 1.00 60.69 377 ARG A CA 1
ATOM 2548 C C . ARG A 1 377 ? -7.091 -1.519 42.509 1.00 60.69 377 ARG A C 1
ATOM 2550 O O . ARG A 1 377 ? -6.746 -2.244 41.580 1.00 60.69 377 ARG A O 1
ATOM 2557 N N . ALA A 1 378 ? -6.473 -0.372 42.801 1.00 59.19 378 ALA A N 1
ATOM 2558 C CA . ALA A 1 378 ? -5.211 0.059 42.189 1.00 59.19 378 ALA A CA 1
ATOM 2559 C C . ALA A 1 378 ? -4.175 -1.079 42.196 1.00 59.19 378 ALA A C 1
ATOM 2561 O O . ALA A 1 378 ? -3.457 -1.268 41.221 1.00 59.19 378 ALA A O 1
ATOM 2562 N N . ARG A 1 379 ? -4.251 -1.921 43.239 1.00 62.81 379 ARG A N 1
ATOM 2563 C CA . ARG A 1 379 ? -3.517 -3.178 43.434 1.00 62.81 379 ARG A CA 1
ATOM 2564 C C . ARG A 1 379 ? -3.589 -4.186 42.277 1.00 62.81 379 ARG A C 1
ATOM 2566 O O . ARG A 1 379 ? -2.726 -5.038 42.217 1.00 62.81 379 ARG A O 1
ATOM 2573 N N . VAL A 1 380 ? -4.589 -4.129 41.390 1.00 66.31 380 VAL A N 1
ATOM 2574 C CA . VAL A 1 380 ? -4.702 -5.041 40.227 1.00 66.31 380 VAL A CA 1
ATOM 2575 C C . VAL A 1 380 ? -4.372 -4.331 38.913 1.00 66.31 380 VAL A C 1
ATOM 2577 O O . VAL A 1 380 ? -3.836 -4.944 38.002 1.00 66.31 380 VAL A O 1
ATOM 2580 N N . ARG A 1 381 ? -4.667 -3.031 38.793 1.00 70.38 381 ARG A N 1
ATOM 2581 C CA . ARG A 1 381 ? -4.458 -2.283 37.540 1.00 70.38 381 ARG A CA 1
ATOM 2582 C C . ARG A 1 381 ? -3.018 -1.825 37.333 1.00 70.38 381 ARG A C 1
ATOM 2584 O O . ARG A 1 381 ? -2.548 -1.858 36.206 1.00 70.38 381 ARG A O 1
ATOM 2591 N N . LEU A 1 382 ? -2.339 -1.413 38.404 1.00 74.44 382 LEU A N 1
ATOM 2592 C CA . LEU A 1 382 ? -0.934 -1.009 38.357 1.00 74.44 382 LEU A CA 1
ATOM 2593 C C . LEU A 1 382 ? 0.005 -2.157 37.953 1.00 74.44 382 LEU A C 1
ATOM 2595 O O . LEU A 1 382 ? 0.778 -1.937 37.027 1.00 74.44 382 LEU A O 1
ATOM 2599 N N . PRO A 1 383 ? -0.074 -3.375 38.535 1.00 78.06 383 PRO A N 1
ATOM 2600 C CA . PRO A 1 383 ? 0.787 -4.469 38.085 1.00 78.06 383 PRO A CA 1
ATOM 2601 C C . PRO A 1 383 ? 0.466 -4.910 36.655 1.00 78.06 383 PRO A C 1
ATOM 2603 O O . PRO A 1 383 ? 1.376 -5.272 35.926 1.00 78.06 383 PRO A O 1
ATOM 2606 N N . LEU A 1 384 ? -0.796 -4.824 36.216 1.00 77.19 384 LEU A N 1
ATOM 2607 C CA . LEU A 1 384 ? -1.170 -5.154 34.837 1.00 77.19 384 LEU A CA 1
ATOM 2608 C C . LEU A 1 384 ? -0.593 -4.149 33.826 1.00 77.19 384 LEU A C 1
ATOM 2610 O O . LEU A 1 384 ? -0.102 -4.550 32.778 1.00 77.19 384 LEU A O 1
ATOM 2614 N N . ALA A 1 385 ? -0.636 -2.851 34.147 1.00 77.12 385 ALA A N 1
ATOM 2615 C CA . ALA A 1 385 ? -0.014 -1.815 33.324 1.00 77.12 385 ALA A CA 1
ATOM 2616 C C . ALA A 1 385 ? 1.518 -1.937 33.325 1.00 77.12 385 ALA A C 1
ATOM 2618 O O . ALA A 1 385 ? 2.134 -1.805 32.276 1.00 77.12 385 ALA A O 1
ATOM 2619 N N . ALA A 1 386 ? 2.124 -2.243 34.476 1.00 80.25 386 ALA A N 1
ATOM 2620 C CA . ALA A 1 386 ? 3.561 -2.484 34.577 1.00 80.25 386 ALA A CA 1
ATOM 2621 C C . ALA A 1 386 ? 3.992 -3.716 33.764 1.00 80.25 386 ALA A C 1
ATOM 2623 O O . ALA A 1 386 ? 4.956 -3.636 33.015 1.00 80.25 386 ALA A O 1
ATOM 2624 N N . LEU A 1 387 ? 3.245 -4.823 33.841 1.00 84.06 387 LEU A N 1
ATOM 2625 C CA . LEU A 1 387 ? 3.497 -6.022 33.039 1.00 84.06 387 LEU A CA 1
ATOM 2626 C C . LEU A 1 387 ? 3.375 -5.734 31.538 1.00 84.06 387 LEU A C 1
ATOM 2628 O O . LEU A 1 387 ? 4.211 -6.184 30.766 1.00 84.06 387 LEU A O 1
ATOM 2632 N N . ALA A 1 388 ? 2.364 -4.963 31.128 1.00 80.50 388 ALA A N 1
ATOM 2633 C CA . ALA A 1 388 ? 2.199 -4.559 29.734 1.00 80.50 388 ALA A CA 1
ATOM 2634 C C . ALA A 1 388 ? 3.352 -3.662 29.245 1.00 80.50 388 ALA A C 1
ATOM 2636 O O . ALA A 1 388 ? 3.815 -3.853 28.126 1.00 80.50 388 ALA A O 1
ATOM 2637 N N . LEU A 1 389 ? 3.860 -2.745 30.079 1.00 80.88 389 LEU A N 1
ATOM 2638 C CA . LEU A 1 389 ? 5.049 -1.939 29.759 1.00 80.88 389 LEU A CA 1
ATOM 2639 C C . LEU A 1 389 ? 6.319 -2.786 29.666 1.00 80.88 389 LEU A C 1
ATOM 2641 O O . LEU A 1 389 ? 7.124 -2.565 28.770 1.00 80.88 389 LEU A O 1
ATOM 2645 N N . LEU A 1 390 ? 6.492 -3.765 30.558 1.00 84.94 390 LEU A N 1
ATOM 2646 C CA . LEU A 1 390 ? 7.629 -4.687 30.510 1.00 84.94 390 LEU A CA 1
ATOM 2647 C C . LEU A 1 390 ? 7.585 -5.565 29.256 1.00 84.94 390 LEU A C 1
ATOM 2649 O O . LEU A 1 390 ? 8.594 -5.705 28.574 1.00 84.94 390 LEU A O 1
ATOM 2653 N N . ALA A 1 391 ? 6.411 -6.102 28.917 1.00 82.00 391 ALA A N 1
ATOM 2654 C CA . ALA A 1 391 ? 6.212 -6.855 27.684 1.00 82.00 391 ALA A CA 1
ATOM 2655 C C . ALA A 1 391 ? 6.468 -5.982 26.448 1.00 82.00 391 ALA A C 1
ATOM 2657 O O . ALA A 1 391 ? 7.128 -6.429 25.516 1.00 82.00 391 ALA A O 1
ATOM 2658 N N . ALA A 1 392 ? 6.008 -4.727 26.458 1.00 77.94 392 ALA A N 1
ATOM 2659 C CA . ALA A 1 392 ? 6.286 -3.779 25.388 1.00 77.94 392 ALA A CA 1
ATOM 2660 C C . ALA A 1 392 ? 7.788 -3.503 25.236 1.00 77.94 392 ALA A C 1
ATOM 2662 O O . ALA A 1 392 ? 8.304 -3.577 24.129 1.00 77.94 392 ALA A O 1
ATOM 2663 N N . GLY A 1 393 ? 8.495 -3.236 26.338 1.00 76.25 393 GLY A N 1
ATOM 2664 C CA . GLY A 1 393 ? 9.942 -3.018 26.322 1.00 76.25 393 GLY A CA 1
ATOM 2665 C C . GLY A 1 393 ? 10.709 -4.233 25.798 1.00 76.25 393 GLY A C 1
ATOM 2666 O O . GLY A 1 393 ? 11.596 -4.078 24.967 1.00 76.25 393 GLY A O 1
ATOM 2667 N N . GLY A 1 394 ? 10.316 -5.443 26.213 1.00 80.19 394 GLY A N 1
ATOM 2668 C CA . GLY A 1 394 ? 10.901 -6.687 25.707 1.00 80.19 394 GLY A CA 1
ATOM 2669 C C . GLY A 1 394 ? 10.658 -6.889 24.211 1.00 80.19 394 GLY A C 1
ATOM 2670 O O . GLY A 1 394 ? 11.587 -7.193 23.475 1.00 80.19 394 GLY A O 1
ATOM 2671 N N . LEU A 1 395 ? 9.433 -6.654 23.736 1.00 81.81 395 LEU A N 1
ATOM 2672 C CA . LEU A 1 395 ? 9.105 -6.756 22.312 1.00 81.81 395 LEU A CA 1
ATOM 2673 C C . LEU A 1 395 ? 9.810 -5.694 21.469 1.00 81.81 395 LEU A C 1
ATOM 2675 O O . LEU A 1 395 ? 10.213 -5.995 20.355 1.00 81.81 395 LEU A O 1
ATOM 2679 N N . ALA A 1 396 ? 9.982 -4.479 21.992 1.00 74.88 396 ALA A N 1
ATOM 2680 C CA . ALA A 1 396 ? 10.745 -3.430 21.325 1.00 74.88 396 ALA A CA 1
ATOM 2681 C C . ALA A 1 396 ? 12.237 -3.785 21.227 1.00 74.88 396 ALA A C 1
ATOM 2683 O O . ALA A 1 396 ? 12.834 -3.558 20.183 1.00 74.88 396 ALA A O 1
ATOM 2684 N N . ALA A 1 397 ? 12.822 -4.380 22.271 1.00 80.50 397 ALA A N 1
ATOM 2685 C CA . ALA A 1 397 ? 14.206 -4.852 22.232 1.00 80.50 397 ALA A CA 1
ATOM 2686 C C . ALA A 1 397 ? 14.390 -5.969 21.191 1.00 80.50 397 ALA A C 1
ATOM 2688 O O . ALA A 1 397 ? 15.277 -5.882 20.350 1.00 80.50 397 ALA A O 1
ATOM 2689 N N . VAL A 1 398 ? 13.489 -6.960 21.175 1.00 81.38 398 VAL A N 1
ATOM 2690 C CA . VAL A 1 398 ? 13.513 -8.040 20.173 1.00 81.38 398 VAL A CA 1
ATOM 2691 C C . VAL A 1 398 ? 13.283 -7.491 18.763 1.00 81.38 398 VAL A C 1
ATOM 2693 O O . VAL A 1 398 ? 13.948 -7.924 17.833 1.00 81.38 398 VAL A O 1
ATOM 2696 N N . ALA A 1 399 ? 12.398 -6.507 18.590 1.00 77.81 399 ALA A N 1
ATOM 2697 C CA . ALA A 1 399 ? 12.135 -5.893 17.288 1.00 77.81 399 ALA A CA 1
ATOM 2698 C C . ALA A 1 399 ? 13.385 -5.275 16.639 1.00 77.81 399 ALA A C 1
ATOM 2700 O O . ALA A 1 399 ? 13.465 -5.249 15.416 1.00 77.81 399 ALA A O 1
ATOM 2701 N N . VAL A 1 400 ? 14.342 -4.791 17.441 1.00 76.44 400 VAL A N 1
ATOM 2702 C CA . VAL A 1 400 ? 15.606 -4.206 16.958 1.00 76.44 400 VAL A CA 1
ATOM 2703 C C . VAL A 1 400 ? 16.636 -5.282 16.593 1.00 76.44 400 VAL A C 1
ATOM 2705 O O . VAL A 1 400 ? 17.494 -5.041 15.751 1.00 76.44 400 VAL A O 1
ATOM 2708 N N . GLU A 1 401 ? 16.554 -6.468 17.197 1.00 80.44 401 GLU A N 1
ATOM 2709 C CA . GLU A 1 401 ? 17.494 -7.575 16.957 1.00 80.44 401 GLU A CA 1
ATOM 2710 C C . GLU A 1 401 ? 17.033 -8.549 15.860 1.00 80.44 401 GLU A C 1
ATOM 2712 O O . GLU A 1 401 ? 17.818 -9.363 15.373 1.00 80.44 401 GLU A O 1
ATOM 2717 N N . VAL A 1 402 ? 15.761 -8.495 15.463 1.00 82.31 402 VAL A N 1
ATOM 2718 C CA . VAL A 1 402 ? 15.207 -9.386 14.439 1.00 82.31 402 VAL A CA 1
ATOM 2719 C C . VAL A 1 402 ? 15.684 -8.943 13.056 1.00 82.31 402 VAL A C 1
ATOM 2721 O O . VAL A 1 402 ? 15.358 -7.854 12.596 1.00 82.31 402 VAL A O 1
ATOM 2724 N N . GLY A 1 403 ? 16.425 -9.821 12.373 1.00 59.81 403 GLY A N 1
ATOM 2725 C CA . GLY A 1 403 ? 16.926 -9.572 11.015 1.00 59.81 403 GLY A CA 1
ATOM 2726 C C . GLY A 1 403 ? 15.849 -9.575 9.921 1.00 59.81 403 GLY A C 1
ATOM 2727 O O . GLY A 1 403 ? 16.105 -9.104 8.819 1.00 59.81 403 GLY A O 1
ATOM 2728 N N . ASP A 1 404 ? 14.646 -10.079 10.214 1.00 72.75 404 ASP A N 1
ATOM 2729 C CA . ASP A 1 404 ? 13.496 -10.011 9.309 1.00 72.75 404 ASP A CA 1
ATOM 2730 C C . ASP A 1 404 ? 12.712 -8.702 9.507 1.00 72.75 404 ASP A C 1
ATOM 2732 O O . ASP A 1 404 ? 12.120 -8.463 10.564 1.00 72.75 404 ASP A O 1
ATOM 2736 N N . ALA A 1 405 ? 12.672 -7.859 8.474 1.00 58.94 405 ALA A N 1
ATOM 2737 C CA . ALA A 1 405 ? 12.035 -6.543 8.526 1.00 58.94 405 ALA A CA 1
ATOM 2738 C C . ALA A 1 405 ? 10.523 -6.624 8.813 1.00 58.94 405 ALA A C 1
ATOM 2740 O O . ALA A 1 405 ? 9.972 -5.791 9.542 1.00 58.94 405 ALA A O 1
ATOM 2741 N N . LEU A 1 406 ? 9.838 -7.650 8.296 1.00 60.28 406 LEU A N 1
ATOM 2742 C CA . LEU A 1 406 ? 8.408 -7.856 8.537 1.00 60.28 406 LEU A CA 1
ATOM 2743 C C . LEU A 1 406 ? 8.133 -8.242 9.994 1.00 60.28 406 LEU A C 1
ATOM 2745 O O . LEU A 1 406 ? 7.251 -7.666 10.635 1.00 60.28 406 LEU A O 1
ATOM 2749 N N . ALA A 1 407 ? 8.898 -9.183 10.547 1.00 68.94 407 ALA A N 1
ATOM 2750 C CA . ALA A 1 407 ? 8.779 -9.548 11.952 1.00 68.94 407 ALA A CA 1
ATOM 2751 C C . ALA A 1 407 ? 9.184 -8.396 12.889 1.00 68.94 407 ALA A C 1
ATOM 2753 O O . ALA A 1 407 ? 8.472 -8.134 13.862 1.00 68.94 407 ALA A O 1
ATOM 2754 N N . GLY A 1 408 ? 10.259 -7.662 12.585 1.00 70.25 408 GLY A N 1
ATOM 2755 C CA . GLY A 1 408 ? 10.705 -6.505 13.368 1.00 70.25 408 GLY A CA 1
ATOM 2756 C C . GLY A 1 408 ? 9.648 -5.398 13.431 1.00 70.25 408 GLY A C 1
ATOM 2757 O O . GLY A 1 408 ? 9.267 -4.950 14.516 1.00 70.25 408 GLY A O 1
ATOM 2758 N N . THR A 1 409 ? 9.080 -5.015 12.284 1.00 63.97 409 THR A N 1
ATOM 2759 C CA . THR A 1 409 ? 8.005 -4.006 12.218 1.00 63.97 409 THR A CA 1
ATOM 2760 C C . THR A 1 409 ? 6.728 -4.463 12.927 1.00 63.97 409 THR A C 1
ATOM 2762 O O . THR A 1 409 ? 6.123 -3.682 13.667 1.00 63.97 409 THR A O 1
ATOM 2765 N N . ALA A 1 410 ? 6.337 -5.734 12.791 1.00 67.31 410 ALA A N 1
ATOM 2766 C CA . ALA A 1 410 ? 5.186 -6.288 13.501 1.00 67.31 410 ALA A CA 1
ATOM 2767 C C . ALA A 1 410 ? 5.377 -6.273 15.030 1.00 67.31 410 ALA A C 1
ATOM 2769 O O . ALA A 1 410 ? 4.452 -5.919 15.769 1.00 67.31 410 ALA A O 1
ATOM 2770 N N . LEU A 1 411 ? 6.574 -6.614 15.518 1.00 75.31 411 LEU A N 1
ATOM 2771 C CA . LEU A 1 411 ? 6.917 -6.586 16.943 1.00 75.31 411 LEU A CA 1
ATOM 2772 C C . LEU A 1 411 ? 6.964 -5.155 17.497 1.00 75.31 411 LEU A C 1
ATOM 2774 O O . LEU A 1 411 ? 6.462 -4.912 18.598 1.00 75.31 411 LEU A O 1
ATOM 2778 N N . ALA A 1 412 ? 7.489 -4.201 16.725 1.00 70.00 412 ALA A N 1
ATOM 2779 C CA . ALA A 1 412 ? 7.480 -2.781 17.071 1.00 70.00 412 ALA A CA 1
ATOM 2780 C C . ALA A 1 412 ? 6.049 -2.212 17.137 1.00 70.00 412 ALA A C 1
ATOM 2782 O O . ALA A 1 412 ? 5.696 -1.495 18.076 1.00 70.00 412 ALA A O 1
ATOM 2783 N N . ALA A 1 413 ? 5.177 -2.585 16.199 1.00 66.69 413 ALA A N 1
ATOM 2784 C CA . ALA A 1 413 ? 3.766 -2.208 16.252 1.00 66.69 413 ALA A CA 1
ATOM 2785 C C . ALA A 1 413 ? 3.066 -2.807 17.489 1.00 66.69 413 ALA A C 1
ATOM 2787 O O . ALA A 1 413 ? 2.294 -2.123 18.171 1.00 66.69 413 ALA A O 1
ATOM 2788 N N . LEU A 1 414 ? 3.367 -4.068 17.828 1.00 74.44 414 LEU A N 1
ATOM 2789 C CA . LEU A 1 414 ? 2.818 -4.733 19.012 1.00 74.44 414 LEU A CA 1
ATOM 2790 C C . LEU A 1 414 ? 3.294 -4.074 20.315 1.00 74.44 414 LEU A C 1
ATOM 2792 O O . LEU A 1 414 ? 2.504 -3.914 21.250 1.00 74.44 414 LEU A O 1
ATOM 2796 N N . SER A 1 415 ? 4.565 -3.670 20.381 1.00 76.06 415 SER A N 1
ATOM 2797 C CA . SER A 1 415 ? 5.121 -2.978 21.544 1.00 76.06 415 SER A CA 1
ATOM 2798 C C . SER A 1 415 ? 4.452 -1.617 21.747 1.00 76.06 415 SER A C 1
ATOM 2800 O O . SER A 1 415 ? 3.979 -1.337 22.850 1.00 76.06 415 SER A O 1
ATOM 2802 N N . GLY A 1 416 ? 4.286 -0.822 20.684 1.00 68.25 416 GLY A N 1
ATOM 2803 C CA . GLY A 1 416 ? 3.562 0.451 20.727 1.00 68.25 416 GLY A CA 1
ATOM 2804 C C . GLY A 1 416 ? 2.115 0.288 21.206 1.00 68.25 416 GLY A C 1
ATOM 2805 O O . GLY A 1 416 ? 1.653 1.025 22.085 1.00 68.25 416 GLY A O 1
ATOM 2806 N N . LEU A 1 417 ? 1.418 -0.742 20.714 1.00 69.44 417 LEU A N 1
ATOM 2807 C CA . LEU A 1 417 ? 0.060 -1.079 21.147 1.00 69.44 417 LEU A CA 1
ATOM 2808 C C . LEU A 1 417 ? -0.004 -1.412 22.647 1.00 69.44 417 LEU A C 1
ATOM 2810 O O . LEU A 1 417 ? -0.931 -0.986 23.342 1.00 69.44 417 LEU A O 1
ATOM 2814 N N . LEU A 1 418 ? 0.985 -2.146 23.163 1.00 74.62 418 LEU A N 1
ATOM 2815 C CA . LEU A 1 418 ? 1.081 -2.505 24.577 1.00 74.62 418 LEU A CA 1
ATOM 2816 C C . LEU A 1 418 ? 1.424 -1.310 25.469 1.00 74.62 418 LEU A C 1
ATOM 2818 O O . LEU A 1 418 ? 0.804 -1.164 26.527 1.00 74.62 418 LEU A O 1
ATOM 2822 N N . VAL A 1 419 ? 2.336 -0.425 25.046 1.00 73.81 419 VAL A N 1
ATOM 2823 C CA . VAL A 1 419 ? 2.611 0.842 25.750 1.00 73.81 419 VAL A CA 1
ATOM 2824 C C . VAL A 1 419 ? 1.333 1.661 25.852 1.00 73.81 419 VAL A C 1
ATOM 2826 O O . VAL A 1 419 ? 0.975 2.134 26.934 1.00 73.81 419 VAL A O 1
ATOM 2829 N N . PHE A 1 420 ? 0.599 1.789 24.749 1.00 67.81 420 PHE A N 1
ATOM 2830 C CA . PHE A 1 420 ? -0.633 2.557 24.743 1.00 67.81 420 PHE A CA 1
ATOM 2831 C C . PHE A 1 420 ? -1.720 1.907 25.613 1.00 67.81 420 PHE A C 1
ATOM 2833 O O . PHE A 1 420 ? -2.369 2.581 26.418 1.00 67.81 420 PHE A O 1
ATOM 2840 N N . ALA A 1 421 ? -1.885 0.584 25.540 1.00 69.75 421 ALA A N 1
ATOM 2841 C CA . ALA A 1 421 ? -2.788 -0.149 26.423 1.00 69.75 421 ALA A CA 1
ATOM 2842 C C . ALA A 1 421 ? -2.421 0.052 27.905 1.00 69.75 421 ALA A C 1
ATOM 2844 O O . ALA A 1 421 ? -3.303 0.273 28.743 1.00 69.75 421 ALA A O 1
ATOM 2845 N N . ALA A 1 422 ? -1.128 0.043 28.235 1.00 74.19 422 ALA A N 1
ATOM 2846 C CA . ALA A 1 422 ? -0.649 0.312 29.581 1.00 74.19 422 ALA A CA 1
ATOM 2847 C C . ALA A 1 422 ? -0.951 1.748 30.026 1.00 74.19 422 ALA A C 1
ATOM 2849 O O . ALA A 1 422 ? -1.461 1.939 31.132 1.00 74.19 422 ALA A O 1
ATOM 2850 N N . LEU A 1 423 ? -0.726 2.743 29.161 1.00 69.25 423 LEU A N 1
ATOM 2851 C CA . LEU A 1 423 ? -1.069 4.148 29.401 1.00 69.25 423 LEU A CA 1
ATOM 2852 C C . LEU A 1 423 ? -2.565 4.335 29.645 1.00 69.25 423 LEU A C 1
ATOM 2854 O O . LEU A 1 423 ? -2.948 5.043 30.567 1.00 69.25 423 LEU A O 1
ATOM 2858 N N . VAL A 1 424 ? -3.428 3.657 28.894 1.00 67.62 424 VAL A N 1
ATOM 2859 C CA . VAL A 1 424 ? -4.882 3.691 29.104 1.00 67.62 424 VAL A CA 1
ATOM 2860 C C . VAL A 1 424 ? -5.271 3.092 30.458 1.00 67.62 424 VAL A C 1
ATOM 2862 O O . VAL A 1 424 ? -6.104 3.646 31.186 1.00 67.62 424 VAL A O 1
ATOM 2865 N N . VAL A 1 425 ? -4.676 1.953 30.827 1.00 68.81 425 VAL A N 1
ATOM 2866 C CA . VAL A 1 425 ? -4.945 1.289 32.113 1.00 68.81 425 VAL A CA 1
ATOM 2867 C C . VAL A 1 425 ? -4.421 2.129 33.285 1.00 68.81 425 VAL A C 1
ATOM 2869 O O . VAL A 1 425 ? -5.101 2.232 34.317 1.00 68.81 425 VAL A O 1
ATOM 2872 N N . ALA A 1 426 ? -3.256 2.756 33.113 1.00 69.69 426 ALA A N 1
ATOM 2873 C CA . ALA A 1 426 ? -2.587 3.606 34.092 1.00 69.69 426 ALA A CA 1
ATOM 2874 C C . ALA A 1 426 ? -3.101 5.056 34.104 1.00 69.69 426 ALA A C 1
ATOM 2876 O O . ALA A 1 426 ? -2.919 5.748 35.102 1.00 69.69 426 ALA A O 1
ATOM 2877 N N . GLY A 1 427 ? -3.791 5.515 33.059 1.00 66.00 427 GLY A N 1
ATOM 2878 C CA . GLY A 1 427 ? -4.149 6.917 32.813 1.00 66.00 427 GLY A CA 1
ATOM 2879 C C . GLY A 1 427 ? -4.840 7.627 33.982 1.00 66.00 427 GLY A C 1
ATOM 2880 O O . GLY A 1 427 ? -4.415 8.719 34.358 1.00 66.00 427 GLY A O 1
ATOM 2881 N N . PRO A 1 428 ? -5.831 7.014 34.664 1.00 66.19 428 PRO A N 1
ATOM 2882 C CA . PRO A 1 428 ? -6.429 7.606 35.861 1.00 66.19 428 PRO A CA 1
ATOM 2883 C C . PRO A 1 428 ? -5.422 7.828 37.001 1.00 66.19 428 PRO A C 1
ATOM 2885 O O . PRO A 1 428 ? -5.574 8.769 37.780 1.00 66.19 428 PRO A O 1
ATOM 2888 N N . PHE A 1 429 ? -4.399 6.974 37.107 1.00 66.94 429 PHE A N 1
ATOM 2889 C CA . PHE A 1 429 ? -3.326 7.104 38.090 1.00 66.94 429 PHE A CA 1
ATOM 2890 C C . PHE A 1 429 ? -2.309 8.157 37.674 1.00 66.94 429 PHE A C 1
ATOM 2892 O O . PHE A 1 429 ? -1.959 8.973 38.521 1.00 66.94 429 PHE A O 1
ATOM 2899 N N . VAL A 1 430 ? -1.914 8.198 36.398 1.00 66.62 430 VAL A N 1
ATOM 2900 C CA . VAL A 1 430 ? -1.017 9.225 35.843 1.00 66.62 430 VAL A CA 1
ATOM 2901 C C . VAL A 1 430 ? -1.616 10.613 36.055 1.00 66.62 430 VAL A C 1
ATOM 2903 O O . VAL A 1 430 ? -0.991 11.451 36.696 1.00 66.62 430 VAL A O 1
ATOM 2906 N N . VAL A 1 431 ? -2.877 10.825 35.666 1.00 65.00 431 VAL A N 1
ATOM 2907 C CA . VAL A 1 431 ? -3.577 12.102 35.886 1.00 65.00 431 VAL A CA 1
ATOM 2908 C C . VAL A 1 431 ? -3.699 12.425 37.372 1.00 65.00 431 VAL A C 1
ATOM 2910 O O . VAL A 1 431 ? -3.495 13.568 37.770 1.00 65.00 431 VAL A O 1
ATOM 2913 N N . SER A 1 432 ? -3.966 11.433 38.229 1.00 63.62 432 SER A N 1
ATOM 2914 C CA . SER A 1 432 ? -3.992 11.665 39.679 1.00 63.62 432 SER A CA 1
ATOM 2915 C C . SER A 1 432 ? -2.611 11.978 40.273 1.00 63.62 432 SER A C 1
ATOM 2917 O O . SER A 1 432 ? -2.531 12.735 41.236 1.00 63.62 432 SER A O 1
ATOM 2919 N N . GLY A 1 433 ? -1.538 11.413 39.715 1.00 66.56 433 GLY A N 1
ATOM 2920 C CA . GLY A 1 433 ? -0.151 11.626 40.122 1.00 66.56 433 GLY A CA 1
ATOM 2921 C C . GLY A 1 433 ? 0.343 13.004 39.704 1.00 66.56 433 GLY A C 1
ATOM 2922 O O . GLY A 1 433 ? 0.782 13.768 40.557 1.00 66.56 433 GLY A O 1
ATOM 2923 N N . VAL A 1 434 ? 0.141 13.371 38.437 1.00 69.94 434 VAL A N 1
ATOM 2924 C CA . VAL A 1 434 ? 0.413 14.717 37.915 1.00 69.94 434 VAL A CA 1
ATOM 2925 C C . VAL A 1 434 ? -0.398 15.755 38.690 1.00 69.94 434 VAL A C 1
ATOM 2927 O O . VAL A 1 434 ? 0.161 16.726 39.186 1.00 69.94 434 VAL A O 1
ATOM 2930 N N . ALA A 1 435 ? -1.690 15.513 38.932 1.00 67.50 435 ALA A N 1
ATOM 2931 C CA . ALA A 1 435 ? -2.507 16.409 39.750 1.00 67.50 435 ALA A CA 1
ATOM 2932 C C . ALA A 1 435 ? -2.037 16.498 41.215 1.00 67.50 435 ALA A C 1
ATOM 2934 O O . ALA A 1 435 ? -2.320 17.497 41.870 1.00 67.50 435 ALA A O 1
ATOM 2935 N N . ARG A 1 436 ? -1.346 15.486 41.769 1.00 70.88 436 ARG A N 1
ATOM 2936 C CA . ARG A 1 436 ? -0.689 15.583 43.089 1.00 70.88 436 ARG A CA 1
ATOM 2937 C C . ARG A 1 436 ? 0.608 16.383 43.025 1.00 70.88 436 ARG A C 1
ATOM 2939 O O . ARG A 1 436 ? 0.821 17.186 43.922 1.00 70.88 436 ARG A O 1
ATOM 2946 N N . ALA A 1 437 ? 1.422 16.183 41.993 1.00 77.31 437 ALA A N 1
ATOM 2947 C CA . ALA A 1 437 ? 2.686 16.891 41.803 1.00 77.31 437 ALA A CA 1
ATOM 2948 C C . ALA A 1 437 ? 2.474 18.389 41.530 1.00 77.31 437 ALA A C 1
ATOM 2950 O O . ALA A 1 437 ? 3.204 19.229 42.041 1.00 77.31 437 ALA A O 1
ATOM 2951 N N . VAL A 1 438 ? 1.415 18.724 40.789 1.00 76.69 438 VAL A N 1
ATOM 2952 C CA . VAL A 1 438 ? 1.038 20.099 40.435 1.00 76.69 438 VAL A CA 1
ATOM 2953 C C . VAL A 1 438 ? 0.203 20.769 41.539 1.00 76.69 438 VAL A C 1
ATOM 2955 O O . VAL A 1 438 ? 0.193 21.992 41.654 1.00 76.69 438 VAL A O 1
ATOM 2958 N N . ALA A 1 439 ? -0.454 19.995 42.415 1.00 75.50 439 ALA A N 1
ATOM 2959 C CA . ALA A 1 439 ? -1.228 20.531 43.539 1.00 75.50 439 ALA A CA 1
ATOM 2960 C C . ALA A 1 439 ? -0.493 21.590 44.385 1.00 75.50 439 ALA A C 1
ATOM 2962 O O . ALA A 1 439 ? -1.099 22.632 44.607 1.00 75.50 439 ALA A O 1
ATOM 2963 N N . PRO A 1 440 ? 0.759 21.408 44.850 1.00 79.12 440 PRO A N 1
ATOM 2964 C CA . PRO A 1 440 ? 1.433 22.420 45.671 1.00 79.12 440 PRO A CA 1
ATOM 2965 C C . PRO A 1 440 ? 1.628 23.770 44.960 1.00 79.12 440 PRO A C 1
ATOM 2967 O O . PRO A 1 440 ? 1.604 24.807 45.618 1.00 79.12 440 PRO A O 1
ATOM 2970 N N . LEU A 1 441 ? 1.761 23.776 43.629 1.00 78.00 441 LEU A N 1
ATOM 2971 C CA . LEU A 1 441 ? 1.942 24.997 42.837 1.00 78.00 441 LEU A CA 1
ATOM 2972 C C . LEU A 1 441 ? 0.624 25.759 42.648 1.00 78.00 441 LEU A C 1
ATOM 2974 O O . LEU A 1 441 ? 0.574 26.975 42.821 1.00 78.00 441 LEU A O 1
ATOM 2978 N N . VAL A 1 442 ? -0.459 25.044 42.332 1.00 79.06 442 VAL A N 1
ATOM 2979 C CA . VAL A 1 442 ? -1.722 25.665 41.888 1.00 79.06 442 VAL A CA 1
ATOM 2980 C C . VAL A 1 442 ? -2.761 25.754 43.014 1.00 79.06 442 VAL A C 1
ATOM 2982 O O . VAL A 1 442 ? -3.638 26.614 42.986 1.00 79.06 442 VAL A O 1
ATOM 2985 N N . ALA A 1 443 ? -2.654 24.932 44.066 1.00 71.12 443 ALA A N 1
ATOM 2986 C CA . ALA A 1 443 ? -3.575 24.956 45.212 1.00 71.12 443 ALA A CA 1
ATOM 2987 C C . ALA A 1 443 ? -3.423 26.198 46.105 1.00 71.12 443 ALA A C 1
ATOM 2989 O O . ALA A 1 443 ? -4.249 26.406 46.996 1.00 71.12 443 ALA A O 1
ATOM 2990 N N . ARG A 1 444 ? -2.408 27.034 45.846 1.00 78.25 444 ARG A N 1
ATOM 2991 C CA . ARG A 1 444 ? -2.243 28.360 46.457 1.00 78.25 444 ARG A CA 1
ATOM 2992 C C . ARG A 1 444 ? -3.379 29.329 46.099 1.00 78.25 444 ARG A C 1
ATOM 2994 O O . ARG A 1 444 ? -3.612 30.275 46.838 1.00 78.25 444 ARG A O 1
ATOM 3001 N N . TRP A 1 445 ? -4.121 29.064 45.020 1.00 76.94 445 TRP A N 1
ATOM 3002 C CA . TRP A 1 445 ? -5.199 29.918 44.519 1.00 76.94 445 TRP A CA 1
ATOM 3003 C C . TRP A 1 445 ? -6.552 29.207 44.658 1.00 76.94 445 TRP A C 1
ATOM 3005 O O . TRP A 1 445 ? -6.662 28.005 44.391 1.00 76.94 445 TRP A O 1
ATOM 3015 N N . ALA A 1 446 ? -7.608 29.932 45.047 1.00 77.56 446 ALA A N 1
ATOM 3016 C CA . ALA A 1 446 ? -8.944 29.354 45.247 1.00 77.56 446 ALA A CA 1
ATOM 3017 C C . ALA A 1 446 ? -9.493 28.603 44.006 1.00 77.56 446 ALA A C 1
ATOM 3019 O O . ALA A 1 446 ? -9.967 27.474 44.175 1.00 77.56 446 ALA A O 1
ATOM 3020 N N . PRO A 1 447 ? -9.346 29.114 42.763 1.00 78.62 447 PRO A N 1
ATOM 3021 C CA . PRO A 1 447 ? -9.718 28.370 41.555 1.00 78.62 447 PRO A CA 1
ATOM 3022 C C . PRO A 1 447 ? -8.866 27.111 41.340 1.00 78.62 447 PRO A C 1
ATOM 3024 O O . PRO A 1 447 ? -9.387 26.062 40.964 1.00 78.62 447 PRO A O 1
ATOM 3027 N N . GLY A 1 448 ? -7.567 27.172 41.648 1.00 75.19 448 GLY A N 1
ATOM 3028 C CA . GLY A 1 448 ? -6.6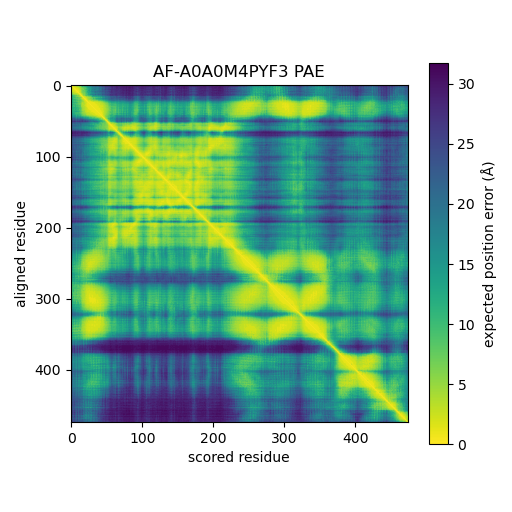44 26.044 41.515 1.00 75.19 448 GLY A CA 1
ATOM 3029 C C . GLY A 1 448 ? -6.956 24.892 42.472 1.00 75.19 448 GLY A C 1
ATOM 3030 O O . GLY A 1 448 ? -6.899 23.723 42.092 1.00 75.19 448 GLY A O 1
ATOM 3031 N N . ARG A 1 449 ? -7.407 25.202 43.692 1.00 75.75 449 ARG A N 1
ATOM 3032 C CA . ARG A 1 449 ? -7.930 24.212 44.650 1.00 75.75 449 ARG A CA 1
ATOM 3033 C C . ARG A 1 449 ? -9.169 23.484 44.120 1.00 75.75 449 ARG A C 1
ATOM 3035 O O . ARG A 1 449 ? -9.280 22.266 44.281 1.00 75.75 449 ARG A O 1
ATOM 3042 N N . ILE A 1 450 ? -10.082 24.214 43.476 1.00 75.06 450 ILE A N 1
ATOM 3043 C CA . ILE A 1 450 ? -11.293 23.645 42.865 1.00 75.06 450 ILE A CA 1
ATOM 3044 C C . ILE A 1 450 ? -10.917 22.791 41.646 1.00 75.06 450 ILE A C 1
ATOM 3046 O O . ILE A 1 450 ? -11.409 21.669 41.517 1.00 75.06 450 ILE A O 1
ATOM 3050 N N . ALA A 1 451 ? -9.983 23.255 40.811 1.00 68.94 451 ALA A N 1
ATOM 3051 C CA . ALA A 1 451 ? -9.478 22.517 39.655 1.00 68.94 451 ALA A CA 1
ATOM 3052 C C . ALA A 1 451 ? -8.799 21.193 40.053 1.00 68.94 451 ALA A C 1
ATOM 3054 O O . ALA A 1 451 ? -9.141 20.143 39.509 1.00 68.94 451 ALA A O 1
ATOM 3055 N N . VAL A 1 452 ? -7.917 21.194 41.062 1.00 70.38 452 VAL A N 1
ATOM 3056 C CA . VAL A 1 452 ? -7.276 19.972 41.594 1.00 70.38 452 VAL A CA 1
ATOM 3057 C C . VAL A 1 452 ? -8.310 19.032 42.226 1.00 70.38 452 VAL A C 1
ATOM 3059 O O . VAL A 1 452 ? -8.246 17.813 42.041 1.00 70.38 452 VAL A O 1
ATOM 3062 N N . GLY A 1 453 ? -9.298 19.578 42.942 1.00 67.38 453 GLY A N 1
ATOM 3063 C CA . GLY A 1 453 ? -10.408 18.808 43.507 1.00 67.38 453 GLY A CA 1
ATOM 3064 C C . GLY A 1 453 ? -11.265 18.122 42.435 1.00 67.38 453 GLY A C 1
ATOM 3065 O O . GLY A 1 453 ? -11.600 16.943 42.577 1.00 67.38 453 GLY A O 1
ATOM 3066 N N . ASN A 1 454 ? -11.566 18.827 41.343 1.00 65.50 454 ASN A N 1
ATOM 3067 C CA . ASN A 1 454 ? -12.301 18.293 40.196 1.00 65.50 454 ASN A CA 1
ATOM 3068 C C . ASN A 1 454 ? -11.470 17.289 39.393 1.00 65.50 454 ASN A C 1
ATOM 3070 O O . ASN A 1 454 ? -11.988 16.231 39.048 1.00 65.50 454 ASN A O 1
ATOM 3074 N N . ALA A 1 455 ? -10.177 17.539 39.170 1.00 62.41 455 ALA A N 1
ATOM 3075 C CA . ALA A 1 455 ? -9.276 16.602 38.499 1.00 62.41 455 ALA A CA 1
ATOM 3076 C C . ALA A 1 455 ? -9.150 15.277 39.269 1.00 62.41 455 ALA A C 1
ATOM 3078 O O . ALA A 1 455 ? -9.166 14.199 38.675 1.00 62.41 455 ALA A O 1
ATOM 3079 N N . ARG A 1 456 ? -9.111 15.327 40.608 1.00 65.19 456 ARG A N 1
ATOM 3080 C CA . ARG A 1 456 ? -9.094 14.126 41.459 1.00 65.19 456 ARG A CA 1
ATOM 3081 C C . ARG A 1 456 ? -10.424 13.362 41.430 1.00 65.19 456 ARG A C 1
ATOM 3083 O O . ARG A 1 456 ? -10.407 12.133 41.342 1.00 65.19 456 ARG A O 1
ATOM 3090 N N . ARG A 1 457 ? -11.566 14.062 41.471 1.00 58.59 457 ARG A N 1
ATOM 3091 C CA . ARG A 1 457 ? -12.914 13.450 41.484 1.00 58.59 457 ARG A CA 1
ATOM 3092 C C . ARG A 1 457 ? -13.374 12.939 40.115 1.00 58.59 457 ARG A C 1
ATOM 3094 O O . ARG A 1 457 ? -13.953 11.861 40.032 1.00 58.59 457 ARG A O 1
ATOM 3101 N N . MET A 1 458 ? -13.078 13.674 39.048 1.00 50.72 458 MET A N 1
ATOM 3102 C CA . MET A 1 458 ? -13.489 13.380 37.670 1.00 50.72 458 MET A CA 1
ATOM 3103 C C . MET A 1 458 ? -12.404 12.631 36.868 1.00 50.72 458 MET A C 1
ATOM 3105 O O . MET A 1 458 ? -12.572 12.399 35.670 1.00 50.72 458 MET A O 1
ATOM 3109 N N . SER A 1 459 ? -11.320 12.204 37.534 1.00 51.72 459 SER A N 1
ATOM 3110 C CA . SER A 1 459 ? -10.093 11.618 36.957 1.00 51.72 459 SER A CA 1
ATOM 3111 C C . SER A 1 459 ? -10.316 10.576 35.861 1.00 51.72 459 SER A C 1
ATOM 3113 O O . SER A 1 459 ? -9.534 10.506 34.925 1.00 51.72 459 SER A O 1
ATOM 3115 N N . ARG A 1 460 ? -11.389 9.777 35.916 1.00 50.69 460 ARG A N 1
ATOM 3116 C CA . ARG A 1 460 ? -11.656 8.751 34.891 1.00 50.69 460 ARG A CA 1
ATOM 3117 C C . ARG A 1 460 ? -12.257 9.269 33.592 1.00 50.69 460 ARG A C 1
ATOM 3119 O O . ARG A 1 460 ? -12.026 8.647 32.563 1.00 50.69 460 ARG A O 1
ATOM 3126 N N . ARG A 1 461 ? -13.063 10.333 33.637 1.00 47.06 461 ARG A N 1
ATOM 3127 C CA . ARG A 1 461 ? -13.693 10.908 32.436 1.00 47.06 461 ARG A CA 1
ATOM 3128 C C . ARG A 1 461 ? -12.748 11.881 31.749 1.00 47.06 461 ARG A C 1
ATOM 3130 O O . ARG A 1 461 ? -12.641 11.849 30.531 1.00 47.06 461 ARG A O 1
ATOM 3137 N N . THR A 1 462 ? -12.044 12.687 32.540 1.00 48.94 462 THR A N 1
ATOM 3138 C CA . THR A 1 462 ? -11.103 13.680 32.026 1.00 48.94 462 THR A CA 1
ATOM 3139 C C . THR A 1 462 ? -9.843 13.008 31.487 1.00 48.94 462 THR A C 1
ATOM 3141 O O . THR A 1 462 ? -9.480 13.297 30.364 1.00 48.94 462 THR A O 1
ATOM 3144 N N . ALA A 1 463 ? -9.249 12.021 32.179 1.00 49.91 463 ALA A N 1
ATOM 3145 C CA . ALA A 1 463 ? -8.028 11.361 31.691 1.00 49.91 463 ALA A CA 1
ATOM 3146 C C . ALA A 1 463 ? -8.195 10.712 30.310 1.00 49.91 463 ALA A C 1
ATOM 3148 O O . ALA A 1 463 ? -7.373 10.935 29.437 1.00 49.91 463 ALA A O 1
ATOM 3149 N N . ALA A 1 464 ? -9.276 9.960 30.082 1.00 47.41 464 ALA A N 1
ATOM 3150 C CA . ALA A 1 464 ? -9.494 9.301 28.793 1.00 47.41 464 ALA A CA 1
ATOM 3151 C C . ALA A 1 464 ? -9.703 10.301 27.639 1.00 47.41 464 ALA A C 1
ATOM 3153 O O . ALA A 1 464 ? -9.222 10.062 26.540 1.00 47.41 464 ALA A O 1
ATOM 3154 N N . MET A 1 465 ? -10.390 11.423 27.891 1.00 50.69 465 MET A N 1
ATOM 3155 C CA . MET A 1 465 ? -10.582 12.490 26.899 1.00 50.69 465 MET A CA 1
ATOM 3156 C C . MET A 1 465 ? -9.288 13.278 26.662 1.00 50.69 465 MET A C 1
ATOM 3158 O O . MET A 1 465 ? -8.915 13.514 25.521 1.00 50.69 465 MET A O 1
ATOM 3162 N N . THR A 1 466 ? -8.586 13.662 27.732 1.00 53.12 466 THR A N 1
ATOM 3163 C CA . THR A 1 466 ? -7.379 14.492 27.658 1.00 53.12 466 THR A CA 1
ATOM 3164 C C . THR A 1 466 ? -6.207 13.741 27.037 1.00 53.12 466 THR A C 1
ATOM 3166 O O . THR A 1 466 ? -5.500 14.342 26.247 1.00 53.12 466 THR A O 1
ATOM 3169 N N . THR A 1 467 ? -6.030 12.442 27.316 1.00 47.75 467 THR A N 1
ATOM 3170 C CA . THR A 1 467 ? -4.966 11.629 26.696 1.00 47.75 467 THR A CA 1
ATOM 3171 C C . THR A 1 467 ? -5.164 11.472 25.188 1.00 47.75 467 THR A C 1
ATOM 3173 O O . THR A 1 467 ? -4.193 11.503 24.445 1.00 47.75 467 THR A O 1
ATOM 3176 N N . VAL A 1 468 ? -6.412 11.341 24.726 1.00 49.16 468 VAL A N 1
ATOM 3177 C CA . VAL A 1 468 ? -6.720 11.290 23.287 1.00 49.16 468 VAL A CA 1
ATOM 3178 C C . VAL A 1 468 ? -6.513 12.663 22.639 1.00 49.16 468 VAL A C 1
ATOM 3180 O O . VAL A 1 468 ? -5.950 12.740 21.555 1.00 49.16 468 VAL A O 1
ATOM 3183 N N . LEU A 1 469 ? -6.906 13.751 23.313 1.00 51.31 469 LEU A N 1
ATOM 3184 C CA . LEU A 1 469 ? -6.751 15.111 22.787 1.00 51.31 469 LEU A CA 1
ATOM 3185 C C . LEU A 1 469 ? -5.280 15.564 22.725 1.00 51.31 469 LEU A C 1
ATOM 3187 O O . LEU A 1 469 ? -4.888 16.213 21.764 1.00 51.31 469 LEU A O 1
ATOM 3191 N N . SER A 1 470 ? -4.464 15.215 23.727 1.00 51.38 470 SER A N 1
ATOM 3192 C CA . SER A 1 470 ? -3.050 15.614 23.805 1.00 51.38 470 SER A CA 1
ATOM 3193 C C . SER A 1 470 ? -2.158 14.927 22.773 1.00 51.38 470 SER A C 1
ATOM 3195 O O . SER A 1 470 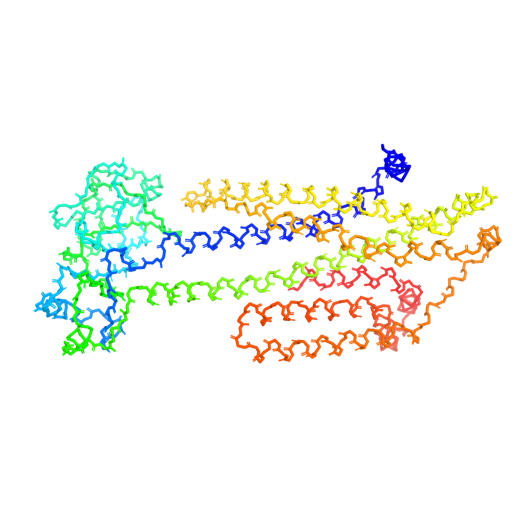? -1.079 15.425 22.491 1.00 51.38 470 SER A O 1
ATOM 3197 N N . LEU A 1 471 ? -2.594 13.783 22.240 1.00 46.53 471 LEU A N 1
ATOM 3198 C CA . LEU A 1 471 ? -1.875 13.018 21.217 1.00 46.53 471 LEU A CA 1
ATOM 3199 C C . LEU A 1 471 ? -2.320 13.355 19.789 1.00 46.53 471 LEU A C 1
ATOM 3201 O O . LEU A 1 471 ? -1.653 12.949 18.856 1.00 46.53 471 LEU A O 1
ATOM 3205 N N . GLY A 1 472 ? -3.431 14.076 19.601 1.00 39.19 472 GLY A N 1
ATOM 3206 C CA . GLY A 1 472 ? -3.842 14.567 18.278 1.00 39.19 472 GLY A CA 1
ATOM 3207 C C . GLY A 1 472 ? -3.201 15.903 17.884 1.00 39.19 472 GLY A C 1
ATOM 3208 O O . GLY A 1 472 ? -3.533 16.438 16.834 1.00 39.19 472 GLY A O 1
ATOM 3209 N N . TRP A 1 473 ? -2.366 16.477 18.755 1.00 40.00 473 TRP A N 1
ATOM 3210 C CA . TRP A 1 473 ? -1.701 17.777 18.578 1.00 40.00 473 TRP A CA 1
ATOM 3211 C C . TRP A 1 473 ? -0.179 17.664 18.387 1.00 40.00 473 TRP A C 1
ATOM 3213 O O . TRP A 1 473 ? 0.481 18.691 18.247 1.00 40.00 473 TRP A O 1
ATOM 3223 N N . GLY A 1 474 ? 0.373 16.449 18.401 1.00 32.78 474 GLY A N 1
ATOM 3224 C CA . GLY A 1 474 ? 1.772 16.154 18.081 1.00 32.78 474 GLY A CA 1
ATOM 3225 C C . GLY A 1 474 ? 1.822 15.038 17.060 1.00 32.78 474 GLY A C 1
ATOM 3226 O O . GLY A 1 474 ? 2.769 15.061 16.252 1.00 32.78 474 GLY A O 1
#

Radius of gyration: 31.97 Å; Cα contacts (8 Å, |Δi|>4): 727; chains: 1; bounding box: 76×47×83 Å

Secondary structure (DSSP, 8-state):
--HHHHHHHHHHHH-HHHHHHHHHHHHHHHHHHHHHHHHHHHHHHHHHHS---S-TT-SEEEEETTTTS-TTHHHHHHHHHTSTTEEEEEEEEEEEEEEE-GGG-EEEEEEEE-SSSTT--PPPPSEE----STTEEEEEHHHHHHH---TT-EEEETTEEEEEEEEE----TTS-EEEEETT-GGGGGSPEEEEEEEE---HHHHHTSTTEEEEEEHHHHHHHHHHHHHHHHHHHHHHHHHHHHHHHHHHHHHHHHHHHHHHHHSHHHHHHHHHTT--HHHHHHHHHHHHHHHHHHHHHHHHHHHHHHHHHHHHHHHHTTS-PPP----HHHHHHHHHHHHHHHHHHHHHHHHHHHHS-HHHHHHTTS----PPP-HHHHHHHHHHHHHHHHHHHHHHHH-S-HHHHHHHHHHHHHHHHHHHHHHHHHHHHHHHHHHHHHHTTSHHHHHHHHHHHHSHHHHHHHHHHHHHS--

Solvent-accessible surface area (backbone atoms only — not comparable to full-atom values): 24628 Å² total; per-residue (Å²): 136,58,71,61,59,54,52,34,55,54,53,47,75,75,39,56,74,55,54,49,60,50,24,46,42,41,15,53,26,23,21,51,41,29,35,52,54,30,49,52,42,24,53,53,52,52,60,68,73,70,61,64,92,65,31,88,45,29,45,30,36,40,41,51,64,67,78,69,70,40,80,59,53,69,66,42,48,61,54,52,58,68,39,73,47,41,74,47,69,50,54,38,27,46,37,82,40,60,35,45,46,77,94,60,44,45,71,24,38,40,35,36,38,66,80,51,72,62,58,36,75,76,68,80,50,82,40,71,42,80,64,88,55,74,55,30,25,32,31,14,42,53,33,25,70,65,61,70,52,50,61,78,35,68,37,31,47,89,91,40,76,28,34,26,36,11,28,25,88,52,79,60,88,89,48,41,42,38,38,31,44,46,86,21,79,80,48,74,82,34,36,43,73,43,34,39,32,20,56,75,47,56,67,67,62,58,47,65,40,79,63,42,59,44,70,43,45,31,67,62,47,47,52,50,47,52,50,57,60,45,48,61,50,47,54,55,50,50,57,50,47,46,53,36,43,51,36,46,50,52,21,28,52,52,38,29,53,48,48,41,55,51,50,66,72,41,41,60,63,56,33,52,47,40,75,76,66,53,51,46,66,58,55,23,49,47,50,44,49,38,26,37,52,41,15,40,55,17,10,51,51,9,38,53,49,20,52,53,47,51,53,52,50,40,54,54,38,42,73,68,61,38,80,51,79,72,86,35,77,56,63,71,60,45,52,48,44,24,52,48,34,17,50,46,35,30,60,29,37,43,64,45,26,53,49,64,39,66,59,58,54,70,54,64,73,63,43,85,81,56,91,67,80,75,75,77,60,61,86,58,42,52,58,52,20,49,50,30,39,51,51,14,53,52,32,40,56,50,22,73,70,43,88,49,67,68,60,14,49,52,30,39,44,51,14,52,42,27,42,50,51,16,47,64,61,37,29,45,54,51,50,44,46,52,46,56,70,47,32,80,73,41,46,80,38,77,66,35,41,51,51,46,52,46,48,61,74,44,22,70,65,50,32,61,52,49,58,57,55,65,60,76,77,112

pLDDT: mean 76.64, std 13.13, range [32.78, 95.88]

Sequence (474 aa):
MNPATRAALAGARRSPRRLLLTGLAVLVATVFAAAAVILTATLRGDLTGDLSPVPAGASFSVRTDGAGDGTGDGAVVERLRAVPGVDAVSVSRSGLVSVDAGAASGSWVLSTDPMTGPLHTLDPPTAGRLPTGPGEVLLGTGTAERTGLGPGATVGVGGRTLTVTGVVPLRYEGNDMLVLSDDDPAAAGLSGSRIAVAGDPDPAALAAVPGVGGVTTADEQRDADLASASASADALLAGLSVFVGLALVAAAVVVASTFRIVLARRTRELALLRCVGASRGQVARSVLAEAVLTGLVAGVGGAALAVAGGWAVLAVVGASGTDAPALVVPWGRLAGCVLLAAVVTVLAALAPALAAGRTPPVVALGAADATGARAPRARVRLPLAALALLAAGGLAAVAVEVGDALAGTALAALSGLLVFAALVVAGPFVVSGVARAVAPLVARWAPGRIAVGNARRMSRRTAAMTTVLSLGWG

Nearest PDB structures (foldseek):
  5xu1-assembly1_M  TM=7.210E-01  e=2.445E-11  Streptococcus pneumoniae R6
  5ws4-assembly1_B  TM=6.296E-01  e=1.647E-12  Acinetobacter baumannii
  5xu1-assembly1_S  TM=6.358E-01  e=1.083E-10  Streptococcus pneumoniae R6
  5lj7-assembly1_A  TM=5.203E-01  e=3.015E-10  Aggregatibacter actinomycetemcomitans
  7v8l-assembly1_C  TM=4.851E-01  e=1.217E-09  Escherichia coli K-12